Protein AF-0000000082426321 (afdb_homodimer)

Radius of gyration: 23.16 Å; Cα contacts (8 Å, |Δi|>4): 1150; chains: 2; bounding box: 57×81×49 Å

Foldseek 3Di:
DFDDFPDAQADPQAGPVGDHQLDWADKDKAKPPDVPALIWMWIDRHQWIKIKGKHDQDQDPPQVVFAQQFEEEFEFADEDCVQDPDRDDPDDDPVRVVLRVQLRQLFVVFFRRRVRGNTYMYMYMYTNHAFAPNSQRRSQRHQLRCVRSVGHTNAGKGKWKWFAAPPGIGTGDTNSCVRHGQKIWIWIARQVVRDTRDIDIDHDDDPVRVVVRSVSGSVVVVVVRVVSVVNSVVVVVVVVVVD/DFDDQPDAQADPQAGPVGDHQLDWADKDKAKPPDVPALIWMWIDRHQWIKIKGKHDQDQDPPQVVFAQQFEEEFEFADEDCVQDPDRDDPDDDPVRVVLRVQLRQLFVVWFRRRVRGNTYMYMYMYTNHAFAPNSQRRSQRHQLRCVRSVGHTNAGKGKWKWFAAPPGIGTGDTNSCVNHGQKIWIWIARQVVRDTRDIDIDHDDDPVRVVVRSVSGSVVVVVVRVVSVVNSVVVVVVVVVVD

Structure (mmCIF, N/CA/C/O backbone):
data_AF-0000000082426321-model_v1
#
loop_
_entity.id
_entity.type
_entity.pdbx_description
1 polymer 'Exosome complex component Rrp41'
#
loop_
_atom_site.group_PDB
_atom_site.id
_atom_site.type_symbol
_atom_site.label_atom_id
_atom_site.label_alt_id
_atom_site.label_comp_id
_atom_site.label_asym_id
_atom_site.label_entity_id
_atom_site.label_seq_id
_atom_site.pdbx_PDB_ins_code
_atom_site.Cartn_x
_atom_site.Cartn_y
_atom_site.Cartn_z
_atom_site.occupancy
_atom_site.B_iso_or_equiv
_atom_site.auth_seq_id
_atom_site.auth_comp_id
_atom_site.auth_asym_id
_atom_site.auth_atom_id
_atom_site.pdbx_PDB_model_num
ATOM 1 N N . MET A 1 1 ? -14.797 5.137 0.94 1 37.91 1 MET A N 1
ATOM 2 C CA . MET A 1 1 ? -15.852 5.398 1.91 1 37.91 1 MET A CA 1
ATOM 3 C C . MET A 1 1 ? -17.125 4.633 1.548 1 37.91 1 MET A C 1
ATOM 5 O O . MET A 1 1 ? -17.703 4.855 0.484 1 37.91 1 MET A O 1
ATOM 9 N N . GLY A 1 2 ? -17.094 3.438 1.83 1 48.09 2 GLY A N 1
ATOM 10 C CA . GLY A 1 2 ? -18.203 2.67 1.287 1 48.09 2 GLY A CA 1
ATOM 11 C C . GLY A 1 2 ? -19.562 3.191 1.722 1 48.09 2 GLY A C 1
ATOM 12 O O . GLY A 1 2 ? -19.703 3.723 2.826 1 48.09 2 GLY A O 1
ATOM 13 N N . GLY A 1 3 ? -20.234 3.842 0.804 1 58.97 3 GLY A N 1
ATOM 14 C CA . GLY A 1 3 ? -21.656 4.027 1.063 1 58.97 3 GLY A CA 1
ATOM 15 C C . GLY A 1 3 ? -22.25 2.922 1.914 1 58.97 3 GLY A C 1
ATOM 16 O O . GLY A 1 3 ? -21.578 1.941 2.234 1 58.97 3 GLY A O 1
ATOM 17 N N . LYS A 1 4 ? -23.234 3.189 2.629 1 70.12 4 LYS A N 1
ATOM 18 C CA . LYS A 1 4 ? -23.938 2.191 3.418 1 70.12 4 LYS A CA 1
ATOM 19 C C . LYS A 1 4 ? -24.203 0.926 2.602 1 70.12 4 LYS A C 1
ATOM 21 O O . LYS A 1 4 ? -24.688 0.996 1.476 1 70.12 4 LYS A O 1
ATOM 26 N N . SER A 1 5 ? -23.688 -0.231 3.137 1 83.19 5 SER A N 1
ATOM 27 C CA . SER A 1 5 ? -23.891 -1.521 2.488 1 83.19 5 SER A CA 1
ATOM 28 C C . SER A 1 5 ? -25.375 -1.812 2.305 1 83.19 5 SER A C 1
ATOM 30 O O . SER A 1 5 ? -26.188 -1.517 3.186 1 83.19 5 SER A O 1
ATOM 32 N N . PRO A 1 6 ? -25.766 -2.275 1.165 1 84.75 6 PRO A N 1
ATOM 33 C CA . PRO A 1 6 ? -27.156 -2.615 0.932 1 84.75 6 PRO A CA 1
ATOM 34 C C . PRO A 1 6 ? -27.672 -3.697 1.882 1 84.75 6 PRO A C 1
ATOM 36 O O . PRO A 1 6 ? -28.875 -3.785 2.131 1 84.75 6 PRO A O 1
ATOM 39 N N . VAL A 1 7 ? -26.703 -4.566 2.322 1 87.62 7 VAL A N 1
ATOM 40 C CA . VAL A 1 7 ? -27.031 -5.609 3.283 1 87.62 7 VAL A CA 1
ATOM 41 C C . VAL A 1 7 ? -25.984 -5.656 4.391 1 87.62 7 VAL A C 1
ATOM 43 O O . VAL A 1 7 ? -24.828 -5.277 4.176 1 87.62 7 VAL A O 1
ATOM 46 N N . PRO A 1 8 ? -26.469 -6.18 5.543 1 92.5 8 PRO A N 1
ATOM 47 C CA . PRO A 1 8 ? -25.453 -6.336 6.59 1 92.5 8 PRO A CA 1
ATOM 48 C C . PRO A 1 8 ? -24.344 -7.316 6.199 1 92.5 8 PRO A C 1
ATOM 50 O O . PRO A 1 8 ? -24.641 -8.391 5.672 1 92.5 8 PRO A O 1
ATOM 53 N N . LEU A 1 9 ? -23.156 -6.988 6.445 1 95.5 9 LEU A N 1
ATOM 54 C CA . LEU A 1 9 ? -22.016 -7.797 6.016 1 95.5 9 LEU A CA 1
ATOM 55 C C . LEU A 1 9 ? -21.719 -8.891 7.035 1 95.5 9 LEU A C 1
ATOM 57 O O . LEU A 1 9 ? -21.094 -9.906 6.699 1 95.5 9 LEU A O 1
ATOM 61 N N . LEU A 1 10 ? -22.078 -8.609 8.297 1 94.38 10 LEU A N 1
ATOM 62 C CA . LEU A 1 10 ? -21.875 -9.555 9.391 1 94.38 10 LEU A CA 1
ATOM 63 C C . LEU A 1 10 ? -23.109 -9.648 10.273 1 94.38 10 LEU A C 1
ATOM 65 O O . LEU A 1 10 ? -23.578 -8.633 10.805 1 94.38 10 LEU A O 1
ATOM 69 N N . VAL A 1 11 ? -23.688 -10.867 10.352 1 93.88 11 VAL A N 1
ATOM 70 C CA . VAL A 1 11 ? -24.859 -11.109 11.18 1 93.88 11 VAL A CA 1
ATOM 71 C C . VAL A 1 11 ? -24.625 -12.328 12.07 1 93.88 11 VAL A C 1
ATOM 73 O O . VAL A 1 11 ? -24.359 -13.422 11.578 1 93.88 11 VAL A O 1
ATOM 76 N N . ASP A 1 12 ? -24.672 -12.102 13.344 1 93.44 12 ASP A N 1
ATOM 77 C CA . ASP A 1 12 ? -24.516 -13.18 14.32 1 93.44 12 ASP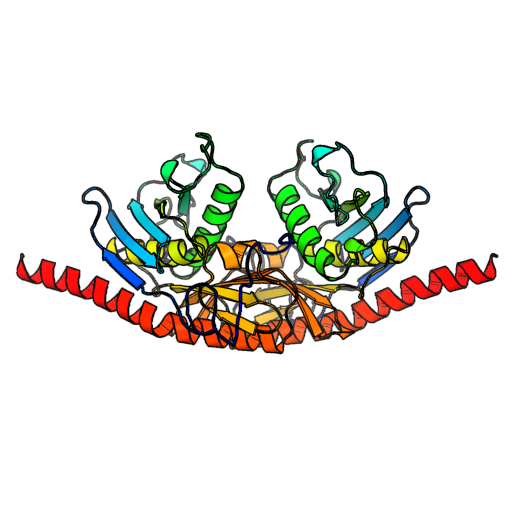 A CA 1
ATOM 78 C C . ASP A 1 12 ? -23.219 -13.938 14.102 1 93.44 12 ASP A C 1
ATOM 80 O O . ASP A 1 12 ? -23.203 -15.172 14.047 1 93.44 12 ASP A O 1
ATOM 84 N N . GLY A 1 13 ? -22.234 -13.195 13.75 1 92.88 13 GLY A N 1
ATOM 85 C CA . GLY A 1 13 ? -20.906 -13.766 13.648 1 92.88 13 GLY A CA 1
ATOM 86 C C . GLY A 1 13 ? -20.625 -14.391 12.297 1 92.88 13 GLY A C 1
ATOM 87 O O . GLY A 1 13 ? -19.531 -14.93 12.07 1 92.88 13 GLY A O 1
ATOM 88 N N . LYS A 1 14 ? -21.641 -14.289 11.406 1 96.19 14 LYS A N 1
ATOM 89 C CA . LYS A 1 14 ? -21.469 -14.859 10.07 1 96.19 14 LYS A CA 1
ATOM 90 C C . LYS A 1 14 ? -21.453 -13.773 9.008 1 96.19 14 LYS A C 1
ATOM 92 O O . LYS A 1 14 ? -22.203 -12.789 9.109 1 96.19 14 LYS A O 1
ATOM 97 N N . ARG A 1 15 ? -20.656 -14.047 8.07 1 97.12 15 ARG A N 1
ATOM 98 C CA . ARG A 1 15 ? -20.562 -13.102 6.957 1 97.12 15 ARG A CA 1
ATOM 99 C C . ARG A 1 15 ? -21.688 -13.32 5.953 1 97.12 15 ARG A C 1
ATOM 101 O O . ARG A 1 15 ? -22.453 -14.273 6.07 1 97.12 15 ARG A O 1
ATOM 108 N N . VAL A 1 16 ? -21.797 -12.516 5.008 1 94.56 16 VAL A N 1
ATOM 109 C CA . VAL A 1 16 ? -22.922 -12.469 4.074 1 94.56 16 VAL A CA 1
ATOM 110 C C . VAL A 1 16 ? -23 -13.781 3.291 1 94.56 16 VAL A C 1
ATOM 112 O O . VAL A 1 16 ? -24.078 -14.227 2.918 1 94.56 16 VAL A O 1
ATOM 115 N N . ASP A 1 17 ? -21.859 -14.414 3.076 1 95.5 17 ASP A N 1
ATOM 116 C CA . ASP A 1 17 ? -21.844 -15.648 2.301 1 95.5 17 ASP A CA 1
ATOM 117 C C . ASP A 1 17 ? -21.766 -16.875 3.215 1 95.5 17 ASP A C 1
ATOM 119 O O . ASP A 1 17 ? -21.453 -17.969 2.762 1 95.5 17 ASP A O 1
ATOM 123 N N . GLY A 1 18 ? -21.953 -16.656 4.496 1 96.38 18 GLY A N 1
ATOM 124 C CA . GLY A 1 18 ? -22.062 -17.75 5.445 1 96.38 18 GLY A CA 1
ATOM 125 C C . GLY A 1 18 ? -20.734 -18.125 6.086 1 96.38 18 GLY A C 1
ATOM 126 O O . GLY A 1 18 ? -20.688 -18.891 7.047 1 96.38 18 GLY A O 1
ATOM 127 N N . ARG A 1 19 ? -19.656 -17.5 5.73 1 97.75 19 ARG A N 1
ATOM 128 C CA . ARG A 1 19 ? -18.344 -17.812 6.281 1 97.75 19 ARG A CA 1
ATOM 129 C C . ARG A 1 19 ? -18.172 -17.203 7.672 1 97.75 19 ARG A C 1
ATOM 131 O O . ARG A 1 19 ? -18.812 -16.188 7.996 1 97.75 19 ARG A O 1
ATOM 138 N N . LEU A 1 20 ? -17.312 -17.922 8.406 1 98.06 20 LEU A N 1
ATOM 139 C CA . LEU A 1 20 ? -16.797 -17.281 9.617 1 98.06 20 LEU A CA 1
ATOM 140 C C . LEU A 1 20 ? -15.75 -16.234 9.273 1 98.06 20 LEU A C 1
ATOM 142 O O . LEU A 1 20 ? -15.211 -16.219 8.164 1 98.06 20 LEU A O 1
ATOM 146 N N . PRO A 1 21 ? -15.438 -15.359 10.195 1 98.12 21 PRO A N 1
ATOM 147 C CA . PRO A 1 21 ? -14.516 -14.258 9.914 1 98.12 21 PRO A CA 1
ATOM 148 C C . PRO A 1 21 ? -13.164 -14.742 9.398 1 98.12 21 PRO A C 1
ATOM 150 O O . PRO A 1 21 ? -12.586 -14.125 8.5 1 98.12 21 PRO A O 1
ATOM 153 N N . GLU A 1 22 ? -12.703 -15.883 9.805 1 98.19 22 GLU A N 1
ATOM 154 C CA . GLU A 1 22 ? -11.336 -16.281 9.5 1 98.19 22 GLU A CA 1
ATOM 155 C C . GLU A 1 22 ? -11.305 -17.312 8.367 1 98.19 22 GLU A C 1
ATOM 157 O O . GLU A 1 22 ? -10.227 -17.75 7.953 1 98.19 22 GLU A O 1
ATOM 162 N N . ASP A 1 23 ? -12.508 -17.594 7.789 1 98 23 ASP A N 1
ATOM 163 C CA . ASP A 1 23 ? -12.594 -18.609 6.738 1 98 23 ASP A CA 1
ATOM 164 C C . ASP A 1 23 ? -12.195 -18.031 5.387 1 98 23 ASP A C 1
ATOM 166 O O . ASP A 1 23 ? -12.695 -16.969 4.98 1 98 23 ASP A O 1
ATOM 170 N N . HIS A 1 24 ? -11.273 -18.688 4.746 1 98.69 24 HIS A N 1
ATOM 171 C CA . HIS A 1 24 ? -10.977 -18.406 3.344 1 98.69 24 HIS A CA 1
ATOM 172 C C . HIS A 1 24 ? -11.977 -19.094 2.424 1 98.69 24 HIS A C 1
ATOM 174 O O . HIS A 1 24 ? -12.469 -20.188 2.736 1 98.69 24 HIS A O 1
ATOM 180 N N . ARG A 1 25 ? -12.305 -18.594 1.277 1 98.5 25 ARG A N 1
ATOM 181 C CA . ARG A 1 25 ? -13.125 -19.266 0.285 1 98.5 25 ARG A CA 1
ATOM 182 C C . ARG A 1 25 ? -12.391 -20.469 -0.298 1 98.5 25 ARG A C 1
ATOM 184 O O . ARG A 1 25 ? -11.164 -20.562 -0.198 1 98.5 25 ARG A O 1
ATOM 191 N N . PRO A 1 26 ? -13.148 -21.344 -0.886 1 98.44 26 PRO A N 1
ATOM 192 C CA . PRO A 1 26 ? -12.484 -22.484 -1.512 1 98.44 26 PRO A CA 1
ATOM 193 C C . PRO A 1 26 ? -11.484 -22.078 -2.59 1 98.44 26 PRO A C 1
ATOM 195 O O . PRO A 1 26 ? -11.742 -21.141 -3.346 1 98.44 26 PRO A O 1
ATOM 198 N N . VAL A 1 27 ? -10.391 -22.828 -2.627 1 98.81 27 VAL A N 1
ATOM 199 C CA . VAL A 1 27 ? -9.312 -22.5 -3.561 1 98.81 27 VAL A CA 1
ATOM 200 C C . VAL A 1 27 ? -9.195 -23.609 -4.609 1 98.81 27 VAL A C 1
ATOM 202 O O . VAL A 1 27 ? -9.305 -24.797 -4.289 1 98.81 27 VAL A O 1
ATOM 205 N N . THR A 1 28 ? -9.039 -23.234 -5.855 1 98.69 28 THR A N 1
ATOM 206 C CA . THR A 1 28 ? -8.773 -24.188 -6.934 1 98.69 28 THR A CA 1
ATOM 207 C C . THR A 1 28 ? -7.527 -23.781 -7.715 1 98.69 28 THR A C 1
ATOM 209 O O . THR A 1 28 ? -7.254 -22.594 -7.875 1 98.69 28 THR A O 1
ATOM 212 N N . MET A 1 29 ? -6.793 -24.734 -8.156 1 98.31 29 MET A N 1
ATOM 213 C CA . MET A 1 29 ? -5.562 -24.469 -8.891 1 98.31 29 MET A CA 1
ATOM 214 C C . MET A 1 29 ? -5.332 -25.5 -9.977 1 98.31 29 MET A C 1
ATOM 216 O O . MET A 1 29 ? -5.594 -26.688 -9.773 1 98.31 29 MET A O 1
ATOM 220 N N . ARG A 1 30 ? -4.938 -25.047 -11.094 1 98.06 30 ARG A N 1
ATOM 221 C CA . ARG A 1 30 ? -4.461 -25.875 -12.195 1 98.06 30 ARG A CA 1
ATOM 222 C C . ARG A 1 30 ? -3.283 -25.219 -12.906 1 98.06 30 ARG A C 1
ATOM 224 O O . ARG A 1 30 ? -3.219 -24 -13.008 1 98.06 30 ARG A O 1
ATOM 231 N N . VAL A 1 31 ? -2.359 -26 -13.398 1 98.06 31 VAL A N 1
ATOM 232 C CA . VAL A 1 31 ? -1.235 -25.453 -14.156 1 98.06 31 VAL A CA 1
ATOM 233 C C . VAL A 1 31 ? -1.237 -26.047 -15.57 1 98.06 31 VAL A C 1
ATOM 235 O O . VAL A 1 31 ? -1.952 -27.016 -15.844 1 98.06 31 VAL A O 1
ATOM 238 N N . GLY A 1 32 ? -0.44 -25.406 -16.453 1 96.69 32 GLY A N 1
ATOM 239 C CA . GLY A 1 32 ? -0.331 -25.891 -17.812 1 96.69 32 GLY A CA 1
ATOM 240 C C . GLY A 1 32 ? -1.619 -25.75 -18.609 1 96.69 32 GLY A C 1
ATOM 241 O O . GLY A 1 32 ? -1.968 -26.625 -19.391 1 96.69 32 GLY A O 1
ATOM 242 N N . VAL A 1 33 ? -2.355 -24.719 -18.422 1 96.44 33 VAL A N 1
ATOM 243 C CA . VAL A 1 33 ? -3.693 -24.609 -18.984 1 96.44 33 VAL A CA 1
ATOM 244 C C . VAL A 1 33 ? -3.619 -23.922 -20.344 1 96.44 33 VAL A C 1
ATOM 246 O O . VAL A 1 33 ? -4.59 -23.938 -21.109 1 96.44 33 VAL A O 1
ATOM 249 N N . LEU A 1 34 ? -2.477 -23.297 -20.656 1 96.5 34 LEU A N 1
ATOM 250 C CA . LEU A 1 34 ? -2.234 -22.688 -21.953 1 96.5 34 LEU A CA 1
ATOM 251 C C . LEU A 1 34 ? -1.028 -23.312 -22.641 1 96.5 34 LEU A C 1
ATOM 253 O O . LEU A 1 34 ? 0.114 -23.062 -22.25 1 96.5 34 LEU A O 1
ATOM 257 N N . PRO A 1 35 ? -1.219 -24.016 -23.703 1 93.19 35 PRO A N 1
ATOM 258 C CA . PRO A 1 35 ? -0.13 -24.75 -24.344 1 93.19 35 PRO A CA 1
ATOM 259 C C . PRO A 1 35 ? 0.938 -23.844 -24.938 1 93.19 35 PRO A C 1
ATOM 261 O O . PRO A 1 35 ? 2.105 -24.234 -25.031 1 93.19 35 PRO A O 1
ATOM 264 N N . ASN A 1 36 ? 0.616 -22.656 -25.328 1 94.94 36 ASN A N 1
ATOM 265 C CA . ASN A 1 36 ? 1.545 -21.766 -26.031 1 94.94 36 ASN A CA 1
ATOM 266 C C . ASN A 1 36 ? 2.33 -20.891 -25.047 1 94.94 36 ASN A C 1
ATOM 268 O O . ASN A 1 36 ? 3.197 -20.125 -25.469 1 94.94 36 ASN A O 1
ATOM 272 N N . ALA A 1 37 ? 2.053 -21.047 -23.797 1 96.62 37 ALA A N 1
ATOM 273 C CA . ALA A 1 37 ? 2.771 -20.281 -22.797 1 96.62 37 ALA A CA 1
ATOM 274 C C . ALA A 1 37 ? 3.934 -21.078 -22.203 1 96.62 37 ALA A C 1
ATOM 276 O O . ALA A 1 37 ? 3.902 -22.312 -22.203 1 96.62 37 ALA A O 1
ATOM 277 N N . SER A 1 38 ? 5.043 -20.375 -21.766 1 96.94 38 SER A N 1
ATOM 278 C CA . SER A 1 38 ? 6.125 -21.031 -21.047 1 96.94 38 SER A CA 1
ATOM 279 C C . SER A 1 38 ? 5.621 -21.656 -19.75 1 96.94 38 SER A C 1
ATOM 281 O O . SER A 1 38 ? 6.164 -22.672 -19.297 1 96.94 38 SER A O 1
ATOM 283 N N . GLY A 1 39 ? 4.609 -21.078 -19.172 1 97.94 39 GLY A N 1
ATOM 284 C CA . GLY A 1 39 ? 3.877 -21.531 -18 1 97.94 39 GLY A CA 1
ATOM 285 C C . GLY A 1 39 ? 2.525 -20.859 -17.844 1 97.94 39 GLY A C 1
ATOM 286 O O . GLY A 1 39 ? 2.293 -19.781 -18.406 1 97.94 39 GLY A O 1
ATOM 287 N N . SER A 1 40 ? 1.658 -21.531 -17.234 1 98.5 40 SER A N 1
ATOM 288 C CA . SER A 1 40 ? 0.321 -20.984 -17.047 1 98.5 40 SER A CA 1
ATOM 289 C C . SER A 1 40 ? -0.365 -21.609 -15.828 1 98.5 40 SER A C 1
ATOM 291 O O . SER A 1 40 ? 0.016 -22.688 -15.383 1 98.5 40 SER A O 1
ATOM 293 N N . ALA A 1 41 ? -1.324 -20.875 -15.328 1 98.75 41 ALA A N 1
ATOM 294 C CA . ALA A 1 41 ? -2.078 -21.344 -14.172 1 98.75 41 ALA A CA 1
ATOM 295 C C . ALA A 1 41 ? -3.482 -20.734 -14.156 1 98.75 41 ALA A C 1
ATOM 297 O O . ALA A 1 41 ? -3.689 -19.609 -14.625 1 98.75 41 ALA A O 1
ATOM 298 N N . LEU A 1 42 ? -4.406 -21.516 -13.711 1 98.81 42 LEU A N 1
ATOM 299 C CA . LEU A 1 42 ? -5.766 -21.094 -13.391 1 98.81 42 LEU A CA 1
ATOM 300 C C . LEU A 1 42 ? -6.039 -21.234 -11.891 1 98.81 42 LEU A C 1
ATOM 302 O O . LEU A 1 42 ? -5.957 -22.328 -11.336 1 98.81 42 LEU A O 1
ATOM 306 N N . VAL A 1 43 ? -6.32 -20.078 -11.258 1 98.88 43 VAL A N 1
ATOM 307 C CA . VAL A 1 43 ? -6.508 -20.078 -9.805 1 98.88 43 VAL A CA 1
ATOM 308 C C . VAL A 1 43 ? -7.863 -19.469 -9.461 1 98.88 43 VAL A C 1
ATOM 310 O O . VAL A 1 43 ? -8.273 -18.469 -10.055 1 98.88 43 VAL A O 1
ATOM 313 N N . GLY A 1 44 ? -8.523 -20.109 -8.531 1 98.81 44 GLY A N 1
ATOM 314 C CA . GLY A 1 44 ? -9.797 -19.609 -8.039 1 98.81 44 GLY A CA 1
ATOM 315 C C . GLY A 1 44 ? -9.812 -19.391 -6.535 1 98.81 44 GLY A C 1
ATOM 316 O O . GLY A 1 44 ? -9.352 -20.25 -5.777 1 98.81 44 GLY A O 1
ATOM 317 N N . TYR A 1 45 ? -10.148 -18.234 -6.039 1 98.69 45 TYR A N 1
ATOM 318 C CA . TYR A 1 45 ? -10.594 -17.953 -4.68 1 98.69 45 TYR A CA 1
ATOM 319 C C . TYR A 1 45 ? -12.109 -17.734 -4.633 1 98.69 45 TYR A C 1
ATOM 321 O O . TYR A 1 45 ? -12.594 -16.625 -4.852 1 98.69 45 TYR A O 1
ATOM 329 N N . GLY A 1 46 ? -12.859 -18.797 -4.258 1 97.81 46 GLY A N 1
ATOM 330 C CA . GLY A 1 46 ? -14.305 -18.734 -4.441 1 97.81 46 GLY A CA 1
ATOM 331 C C . GLY A 1 46 ? -14.711 -18.422 -5.871 1 97.81 46 GLY A C 1
ATOM 332 O O . GLY A 1 46 ? -14.289 -19.094 -6.805 1 97.81 46 GLY A O 1
ATOM 333 N N . ASN A 1 47 ? -15.453 -17.266 -6.082 1 96.88 47 ASN A N 1
ATOM 334 C CA . ASN A 1 47 ? -15.953 -16.922 -7.406 1 96.88 47 ASN A CA 1
ATOM 335 C C . ASN A 1 47 ? -14.984 -15.992 -8.141 1 96.88 47 ASN A C 1
ATOM 337 O O . ASN A 1 47 ? -15.289 -15.516 -9.234 1 96.88 47 ASN A O 1
ATOM 341 N N . THR A 1 48 ? -13.867 -15.742 -7.551 1 97.88 48 THR A N 1
ATOM 342 C CA . THR A 1 48 ? -12.812 -15.039 -8.273 1 97.88 48 THR A CA 1
ATOM 343 C C . THR A 1 48 ? -11.898 -16.031 -8.992 1 97.88 48 THR A C 1
ATOM 345 O O . THR A 1 48 ? -11.375 -16.953 -8.383 1 97.88 48 THR A O 1
ATOM 348 N N . VAL A 1 49 ? -11.789 -15.82 -10.305 1 98.44 49 VAL A N 1
ATOM 349 C CA . VAL A 1 49 ? -10.984 -16.734 -11.102 1 98.44 49 VAL A CA 1
ATOM 350 C C . VAL A 1 49 ? -10.008 -15.945 -11.969 1 98.44 49 VAL A C 1
ATOM 352 O O . VAL A 1 49 ? -10.414 -15.023 -12.688 1 98.44 49 VAL A O 1
ATOM 355 N N . VAL A 1 50 ? -8.703 -16.328 -11.875 1 98.75 50 VAL A N 1
ATOM 356 C CA . VAL A 1 50 ? -7.668 -15.609 -12.617 1 98.75 50 VAL A CA 1
ATOM 357 C C . VAL A 1 50 ? -6.848 -16.594 -13.445 1 98.75 50 VAL A C 1
ATOM 359 O O . VAL A 1 50 ? -6.426 -17.641 -12.938 1 98.75 50 VAL A O 1
ATOM 362 N N . LEU A 1 51 ? -6.688 -16.25 -14.734 1 98.69 51 LEU A N 1
ATOM 363 C CA . LEU A 1 51 ? -5.785 -16.969 -15.625 1 98.69 51 LEU A CA 1
ATOM 364 C C . LEU A 1 51 ? -4.453 -16.25 -15.75 1 98.69 51 LEU A C 1
ATOM 366 O O . LEU A 1 51 ? -4.418 -15.047 -16.016 1 98.69 51 LEU A O 1
ATOM 370 N N . ALA A 1 52 ? -3.391 -16.922 -15.5 1 98.81 52 ALA A N 1
ATOM 371 C CA . ALA A 1 52 ? -2.053 -16.344 -15.617 1 98.81 52 ALA A CA 1
ATOM 372 C C . ALA A 1 52 ? -1.245 -17.062 -16.688 1 98.81 52 ALA A C 1
ATOM 374 O O . ALA A 1 52 ? -1.308 -18.281 -16.812 1 98.81 52 ALA A O 1
ATOM 375 N N . ALA A 1 53 ? -0.542 -16.312 -17.5 1 98.75 53 ALA A N 1
ATOM 376 C CA . ALA A 1 53 ? 0.357 -16.844 -18.516 1 98.75 53 ALA A CA 1
ATOM 377 C C . ALA A 1 53 ? 1.73 -16.188 -18.438 1 98.75 53 ALA A C 1
ATOM 379 O O . ALA A 1 53 ? 1.832 -14.969 -18.234 1 98.75 53 ALA A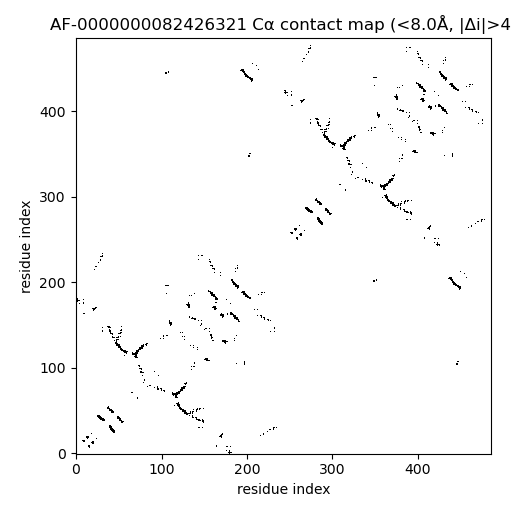 O 1
ATOM 380 N N . VAL A 1 54 ? 2.705 -16.953 -18.5 1 98.69 54 VAL A N 1
ATOM 381 C CA . VAL A 1 54 ? 4.078 -16.469 -18.453 1 98.69 54 VAL A CA 1
ATOM 382 C C . VAL A 1 54 ? 4.758 -16.703 -19.812 1 98.69 54 VAL A C 1
ATOM 384 O O . VAL A 1 54 ? 4.613 -17.766 -20.406 1 98.69 54 VAL A O 1
ATOM 387 N N . TYR A 1 55 ? 5.426 -15.703 -20.312 1 97.75 55 TYR A N 1
ATOM 388 C CA . TYR A 1 55 ? 6.242 -15.797 -21.516 1 97.75 55 TYR A CA 1
ATOM 389 C C . TYR A 1 55 ? 7.664 -15.32 -21.25 1 97.75 55 TYR A C 1
ATOM 391 O O . TYR A 1 55 ? 7.867 -14.258 -20.656 1 97.75 55 TYR A O 1
ATOM 399 N N . GLY A 1 56 ? 8.594 -16.172 -21.75 1 93.38 56 GLY A N 1
ATOM 400 C CA . GLY A 1 56 ? 9.992 -15.828 -21.547 1 93.38 56 GLY A CA 1
ATOM 401 C C . GLY A 1 56 ? 10.711 -16.781 -20.609 1 93.38 56 GLY A C 1
ATOM 402 O O . GLY A 1 56 ? 10.164 -17.797 -20.203 1 93.38 56 GLY A O 1
ATOM 403 N N . PRO A 1 57 ? 11.922 -16.422 -20.391 1 95.31 57 PRO A N 1
ATOM 404 C CA . PRO A 1 57 ? 12.711 -15.234 -20.734 1 95.31 57 PRO A CA 1
ATOM 405 C C . PRO A 1 57 ? 12.953 -15.086 -22.234 1 95.31 57 PRO A C 1
ATOM 407 O O . PRO A 1 57 ? 13.133 -16.094 -22.922 1 95.31 57 PRO A O 1
ATOM 410 N N . ARG A 1 58 ? 12.844 -13.812 -22.672 1 94.19 58 ARG A N 1
ATOM 411 C CA . ARG A 1 58 ? 13.164 -13.445 -24.047 1 94.19 58 ARG A CA 1
ATOM 412 C C . ARG A 1 58 ? 13.859 -12.094 -24.094 1 94.19 58 ARG A C 1
ATOM 414 O O . ARG A 1 58 ? 13.859 -11.344 -23.109 1 94.19 58 ARG A O 1
ATOM 421 N N . GLU A 1 59 ? 14.406 -11.891 -25.188 1 91.38 59 GLU A N 1
ATOM 422 C CA . GLU A 1 59 ? 15.031 -10.578 -25.328 1 91.38 59 GLU A CA 1
ATOM 423 C C . GLU A 1 59 ? 14.031 -9.461 -25.078 1 91.38 59 GLU A C 1
ATOM 425 O O . GLU A 1 59 ? 12.922 -9.477 -25.609 1 91.38 59 GLU A O 1
ATOM 430 N N . ALA A 1 60 ? 14.477 -8.547 -24.203 1 86.5 60 ALA A N 1
ATOM 431 C CA . ALA A 1 60 ? 13.594 -7.453 -23.828 1 86.5 60 ALA A CA 1
ATOM 432 C C . ALA A 1 60 ? 13.375 -6.496 -24.984 1 86.5 60 ALA A C 1
ATOM 434 O O . ALA A 1 60 ? 14.336 -6.039 -25.609 1 86.5 60 ALA A O 1
ATOM 435 N N . MET A 1 61 ? 12.148 -6.191 -25.375 1 84.81 61 MET A N 1
ATOM 436 C CA . MET A 1 61 ? 11.766 -5.215 -26.391 1 84.81 61 MET A CA 1
ATOM 437 C C . MET A 1 61 ? 10.695 -4.266 -25.859 1 84.81 61 MET A C 1
ATOM 439 O O . MET A 1 61 ? 9.805 -4.684 -25.125 1 84.81 61 MET A O 1
ATOM 443 N N . PRO A 1 62 ? 10.914 -3.088 -26.234 1 80.62 62 PRO A N 1
ATOM 444 C CA . PRO A 1 62 ? 12.008 -2.428 -26.953 1 80.62 62 PRO A CA 1
ATOM 445 C C . PRO A 1 62 ? 13.312 -2.416 -26.156 1 80.62 62 PRO A C 1
ATOM 447 O O . PRO A 1 62 ? 13.312 -2.693 -24.953 1 80.62 62 PRO A O 1
ATOM 450 N N . ARG A 1 63 ? 14.312 -2.111 -26.766 1 79.25 63 ARG A N 1
ATOM 451 C CA . ARG A 1 63 ? 15.656 -2.273 -26.219 1 79.25 63 ARG A CA 1
ATOM 452 C C . ARG A 1 63 ? 15.867 -1.388 -25 1 79.25 63 ARG A C 1
ATOM 454 O O . ARG A 1 63 ? 16.641 -1.729 -24.109 1 79.25 63 ARG A O 1
ATOM 461 N N . HIS A 1 64 ? 15.07 -0.336 -24.906 1 81.62 64 HIS A N 1
ATOM 462 C CA . HIS A 1 64 ? 15.336 0.642 -23.859 1 81.62 64 HIS A CA 1
ATOM 463 C C . HIS A 1 64 ? 14.883 0.131 -22.5 1 81.62 64 HIS A C 1
ATOM 465 O O . HIS A 1 64 ? 15.25 0.696 -21.453 1 81.62 64 HIS A O 1
ATOM 471 N N . ILE A 1 65 ? 14.18 -0.893 -22.453 1 81.62 65 ILE A N 1
ATOM 472 C CA . ILE A 1 65 ? 13.727 -1.421 -21.172 1 81.62 65 ILE A CA 1
ATOM 473 C C . ILE A 1 65 ? 14.719 -2.455 -20.656 1 81.62 65 ILE A C 1
ATOM 475 O O . ILE A 1 65 ? 14.648 -2.875 -19.5 1 81.62 65 ILE A O 1
ATOM 479 N N . ALA A 1 66 ? 15.586 -2.848 -21.531 1 82.5 66 ALA A N 1
ATOM 480 C CA . ALA A 1 66 ? 16.562 -3.863 -21.172 1 82.5 66 ALA A CA 1
ATOM 481 C C . ALA A 1 66 ? 17.562 -3.328 -20.141 1 82.5 66 ALA A C 1
ATOM 483 O O . ALA A 1 66 ? 18 -2.18 -20.234 1 82.5 66 ALA A O 1
ATOM 484 N N . LEU A 1 67 ? 17.781 -4.195 -19.156 1 84 67 LEU A N 1
ATOM 485 C CA . LEU A 1 67 ? 18.781 -3.871 -18.141 1 84 67 LEU A CA 1
ATOM 486 C C . LEU A 1 67 ? 20.016 -4.75 -18.297 1 84 67 LEU A C 1
ATOM 488 O O . LEU A 1 67 ? 19.906 -5.961 -18.469 1 84 67 LEU A O 1
ATOM 492 N N . PRO A 1 68 ? 21.172 -4.121 -18.219 1 85.38 68 PRO A N 1
ATOM 493 C CA . PRO A 1 68 ? 22.391 -4.852 -18.516 1 85.38 68 PRO A CA 1
ATOM 494 C C . PRO A 1 68 ? 22.688 -5.969 -17.516 1 85.38 68 PRO A C 1
ATOM 496 O O . PRO A 1 68 ? 23.219 -7.016 -17.891 1 85.38 68 PRO A O 1
ATOM 499 N N . ASP A 1 69 ? 22.25 -5.793 -16.297 1 90.38 69 ASP A N 1
ATOM 500 C CA . ASP A 1 69 ? 22.734 -6.711 -15.273 1 90.38 69 ASP A CA 1
ATOM 501 C C . ASP A 1 69 ? 21.594 -7.566 -14.719 1 90.38 69 ASP A C 1
ATOM 503 O O . ASP A 1 69 ? 21.828 -8.469 -13.914 1 90.38 69 ASP A O 1
ATOM 507 N N . THR A 1 70 ? 20.375 -7.293 -15.141 1 93.06 70 THR A N 1
ATOM 508 C CA . THR A 1 70 ? 19.234 -8.016 -14.609 1 93.06 70 THR A CA 1
ATOM 509 C C . THR A 1 70 ? 18.125 -8.109 -15.648 1 93.06 70 THR A C 1
ATOM 511 O O . THR A 1 70 ? 18.094 -7.324 -16.594 1 93.06 70 THR A O 1
ATOM 514 N N . GLY A 1 71 ? 17.344 -9.102 -15.578 1 94.56 71 GLY A N 1
ATOM 515 C CA . GLY A 1 71 ? 16.125 -9.156 -16.375 1 94.56 71 GLY A CA 1
ATOM 516 C C . GLY A 1 71 ? 15.039 -8.234 -15.859 1 94.56 71 GLY A C 1
ATOM 517 O O . GLY A 1 71 ? 15.172 -7.648 -14.781 1 94.56 71 GLY A O 1
ATOM 518 N N . VAL A 1 72 ? 14.031 -8.102 -16.703 1 95.56 72 VAL A N 1
ATOM 519 C CA . VAL A 1 72 ? 12.898 -7.27 -16.328 1 95.56 72 VAL A CA 1
ATOM 520 C C . VAL A 1 72 ? 11.641 -8.133 -16.234 1 95.56 72 VAL A C 1
ATOM 522 O O . VAL A 1 72 ? 11.414 -9 -17.078 1 95.56 72 VAL A O 1
ATOM 525 N N . LEU A 1 73 ? 10.93 -7.973 -15.164 1 97.25 73 LEU A N 1
ATOM 526 C CA . LEU A 1 73 ? 9.617 -8.586 -15.031 1 97.25 73 LEU A CA 1
ATOM 527 C C . LEU A 1 73 ? 8.516 -7.617 -15.445 1 97.25 73 LEU A C 1
ATOM 529 O O . LEU A 1 73 ? 8.422 -6.508 -14.922 1 97.25 73 LEU A O 1
ATOM 533 N N . ARG A 1 74 ? 7.742 -8.016 -16.422 1 97.06 74 ARG A N 1
ATOM 534 C CA . ARG A 1 74 ? 6.586 -7.227 -16.844 1 97.06 74 ARG A CA 1
ATOM 535 C C . ARG A 1 74 ? 5.285 -7.945 -16.5 1 97.06 74 ARG A C 1
ATOM 537 O O . ARG A 1 74 ? 5.145 -9.141 -16.75 1 97.06 74 ARG A O 1
ATOM 544 N N . VAL A 1 75 ? 4.406 -7.242 -15.891 1 98.19 75 VAL A N 1
ATOM 545 C CA . VAL A 1 75 ? 3.119 -7.809 -15.5 1 98.19 75 VAL A CA 1
ATOM 546 C C . VAL A 1 75 ? 1.985 -6.977 -16.094 1 98.19 75 VAL A C 1
ATOM 548 O O . VAL A 1 75 ? 1.996 -5.746 -16 1 98.19 75 VAL A O 1
ATOM 551 N N . ARG A 1 76 ? 1.113 -7.621 -16.719 1 97.25 76 ARG A N 1
ATOM 552 C CA . ARG A 1 76 ? -0.087 -6.969 -17.219 1 97.25 76 ARG A CA 1
ATOM 553 C C . ARG A 1 76 ? -1.346 -7.602 -16.641 1 97.25 76 ARG A C 1
ATOM 555 O O . ARG A 1 76 ? -1.683 -8.742 -16.969 1 97.25 76 ARG A O 1
ATOM 562 N N . TYR A 1 77 ? -2.008 -6.867 -15.836 1 97.5 77 TYR A N 1
ATOM 563 C CA . TYR A 1 77 ? -3.293 -7.219 -15.242 1 97.5 77 TYR A CA 1
ATOM 564 C C . TYR A 1 77 ? -4.445 -6.691 -16.078 1 97.5 77 TYR A C 1
ATOM 566 O O . TYR A 1 77 ? -4.477 -5.512 -16.438 1 97.5 77 TYR A O 1
ATOM 574 N N . HIS A 1 78 ? -5.348 -7.621 -16.375 1 94.88 78 HIS A N 1
ATOM 575 C CA . HIS A 1 78 ? -6.48 -7.242 -17.219 1 94.88 78 HIS A CA 1
ATOM 576 C C . HIS A 1 78 ? -7.77 -7.879 -16.719 1 94.88 78 HIS A C 1
ATOM 578 O O . HIS A 1 78 ? -7.789 -9.055 -16.359 1 94.88 78 HIS A O 1
ATOM 584 N N . MET A 1 79 ? -8.805 -7.07 -16.672 1 91.31 79 MET A N 1
ATOM 585 C CA . MET A 1 79 ? -10.141 -7.578 -16.359 1 91.31 79 MET A CA 1
ATOM 586 C C . MET A 1 79 ? -10.945 -7.836 -17.625 1 91.31 79 MET A C 1
ATOM 588 O O . MET A 1 79 ? -11.188 -6.918 -18.406 1 91.31 79 MET A O 1
ATOM 592 N N . ALA A 1 80 ? -11.32 -9.039 -17.844 1 84.88 80 ALA A N 1
ATOM 593 C CA . ALA A 1 80 ? -12.109 -9.367 -19.031 1 84.88 80 ALA A CA 1
ATOM 594 C C . ALA A 1 80 ? -13.422 -8.594 -19.047 1 84.88 80 ALA A C 1
ATOM 596 O O . ALA A 1 80 ? -14.055 -8.406 -18.016 1 84.88 80 ALA A O 1
ATOM 597 N N . PRO A 1 81 ? -13.789 -8.125 -20.219 1 74.81 81 PRO A N 1
ATOM 598 C CA . PRO A 1 81 ? -14.992 -7.293 -20.297 1 74.81 81 PRO A CA 1
ATOM 599 C C . PRO A 1 81 ? -16.219 -7.949 -19.656 1 74.81 81 PRO A C 1
ATOM 601 O O . PRO A 1 81 ? -17.078 -7.254 -19.109 1 74.81 81 PRO A O 1
ATOM 604 N N . PHE A 1 82 ? -16.312 -9.195 -19.703 1 73.88 82 PHE A N 1
ATOM 605 C CA . PHE A 1 82 ? -17.5 -9.883 -19.188 1 73.88 82 PHE A CA 1
ATOM 606 C C . PHE A 1 82 ? -17.312 -10.258 -17.719 1 73.88 82 PHE A C 1
ATOM 608 O O . PHE A 1 82 ? -18.219 -10.812 -17.109 1 73.88 82 PHE A O 1
ATOM 615 N N . SER A 1 83 ? -16.172 -9.82 -17.25 1 75.31 83 SER A N 1
ATOM 616 C CA . SER A 1 83 ? -15.844 -10.281 -15.914 1 75.31 83 SER A CA 1
ATOM 617 C C . SER A 1 83 ? -16.562 -9.453 -14.852 1 75.31 83 SER A C 1
ATOM 619 O O . SER A 1 83 ? -16.547 -9.805 -13.672 1 75.31 83 SER A O 1
ATOM 621 N N . THR A 1 84 ? -16.844 -8.305 -15.375 1 65.5 84 THR A N 1
ATOM 622 C CA . THR A 1 84 ? -17.594 -7.379 -14.531 1 65.5 84 THR A CA 1
ATOM 623 C C . THR A 1 84 ? -18.891 -6.941 -15.211 1 65.5 84 THR A C 1
ATOM 625 O O . THR A 1 84 ? -19.094 -7.219 -16.391 1 65.5 84 THR A O 1
ATOM 628 N N . ASP A 1 85 ? -19.734 -6.285 -14.492 1 57.12 85 ASP A N 1
ATOM 629 C CA . ASP A 1 85 ? -20.984 -5.762 -15.023 1 57.12 85 ASP A CA 1
ATOM 630 C C . ASP A 1 85 ? -20.75 -4.523 -15.883 1 57.12 85 ASP A C 1
ATOM 632 O O . ASP A 1 85 ? -21.656 -4.055 -16.578 1 57.12 85 ASP A O 1
ATOM 636 N N . GLU A 1 86 ? -19.547 -4.039 -15.922 1 55.25 86 GLU A N 1
ATOM 637 C CA . GLU A 1 86 ? -19.328 -2.762 -16.594 1 55.25 86 GLU A CA 1
ATOM 638 C C . GLU A 1 86 ? -18.578 -2.953 -17.906 1 55.25 86 GLU A C 1
ATOM 640 O O . GLU A 1 86 ? -17.719 -3.84 -18.016 1 55.25 86 GLU A O 1
ATOM 645 N N . ARG A 1 87 ? -19.094 -2.242 -19.062 1 54.75 87 ARG A N 1
ATOM 646 C CA . ARG A 1 87 ? -18.438 -2.227 -20.359 1 54.75 87 ARG A CA 1
ATOM 647 C C . ARG A 1 87 ? -17.047 -1.581 -20.266 1 54.75 87 ARG A C 1
ATOM 649 O O . ARG A 1 87 ? -16.922 -0.456 -19.781 1 54.75 87 ARG A O 1
ATOM 656 N N . LYS A 1 88 ? -16.016 -2.377 -20.594 1 61.12 88 LYS A N 1
ATOM 657 C CA . LYS A 1 88 ? -14.664 -1.873 -20.328 1 61.12 88 LYS A CA 1
ATOM 658 C C . LYS A 1 88 ? -14.039 -1.294 -21.594 1 61.12 88 LYS A C 1
ATOM 660 O O . LYS A 1 88 ? -14.211 -1.846 -22.688 1 61.12 88 LYS A O 1
ATOM 665 N N . SER A 1 89 ? -13.469 -0.108 -21.609 1 63.56 89 SER A N 1
ATOM 666 C CA . SER A 1 89 ? -12.641 0.513 -22.641 1 63.56 89 SER A CA 1
ATOM 667 C C . SER A 1 89 ? -11.398 -0.32 -22.922 1 63.56 89 SER A C 1
ATOM 669 O O . SER A 1 89 ? -10.883 -1.002 -22.031 1 63.56 89 SER A O 1
ATOM 671 N N . PRO A 1 90 ? -10.945 -0.344 -24.188 1 67.81 90 PRO A N 1
ATOM 672 C CA . PRO A 1 90 ? -9.75 -1.11 -24.562 1 67.81 90 PRO A CA 1
ATOM 673 C C . PRO A 1 90 ? -8.5 -0.67 -23.812 1 67.81 90 PRO A C 1
ATOM 675 O O . PRO A 1 90 ? -7.613 -1.485 -23.547 1 67.81 90 PRO A O 1
ATOM 678 N N . ALA A 1 91 ? -8.375 0.64 -23.484 1 75.94 91 ALA A N 1
ATOM 679 C CA . ALA A 1 91 ? -7.199 1.123 -22.766 1 75.94 91 ALA A CA 1
ATOM 680 C C . ALA A 1 91 ? -7.219 0.672 -21.312 1 75.94 91 ALA A C 1
ATOM 682 O O . ALA A 1 91 ? -8.273 0.637 -20.672 1 75.94 91 ALA A O 1
ATOM 683 N N . PRO A 1 92 ? -5.977 0.276 -20.859 1 83.12 92 PRO A N 1
ATOM 684 C CA . PRO A 1 92 ? -5.934 -0.126 -19.453 1 83.12 92 PRO A CA 1
ATOM 685 C C . PRO A 1 92 ? -6.41 0.977 -18.5 1 83.12 92 PRO A C 1
ATOM 687 O O . PRO A 1 92 ? -6.102 2.152 -18.719 1 83.12 92 PRO A O 1
ATOM 690 N N . THR A 1 93 ? -7.18 0.562 -17.625 1 85.06 93 THR A N 1
ATOM 691 C CA . THR A 1 93 ? -7.676 1.488 -16.625 1 85.06 93 THR A CA 1
ATOM 692 C C . THR A 1 93 ? -6.59 1.808 -15.602 1 85.06 93 THR A C 1
ATOM 694 O O . THR A 1 93 ? -5.562 1.128 -15.547 1 85.06 93 THR A O 1
ATOM 697 N N . ARG A 1 94 ? -6.734 2.857 -14.875 1 83.81 94 ARG A N 1
ATOM 698 C CA . ARG A 1 94 ? -5.824 3.225 -13.797 1 83.81 94 ARG A CA 1
ATOM 699 C C . ARG A 1 94 ? -5.664 2.082 -12.805 1 83.81 94 ARG A C 1
ATOM 701 O O . ARG A 1 94 ? -4.551 1.787 -12.359 1 83.81 94 ARG A O 1
ATOM 708 N N . ARG A 1 95 ? -6.742 1.458 -12.539 1 88.12 95 ARG A N 1
ATOM 709 C CA . ARG A 1 95 ? -6.734 0.337 -11.602 1 88.12 95 ARG A CA 1
ATOM 710 C C . ARG A 1 95 ? -5.879 -0.809 -12.125 1 88.12 95 ARG A C 1
ATOM 712 O O . ARG A 1 95 ? -5.07 -1.376 -11.391 1 88.12 95 ARG A O 1
ATOM 719 N N . GLU A 1 96 ? -6.031 -1.102 -13.422 1 93.31 96 GLU A N 1
ATOM 720 C CA . GLU A 1 96 ? -5.258 -2.178 -14.031 1 93.31 96 GLU A CA 1
ATOM 721 C C . GLU A 1 96 ? -3.764 -1.869 -14 1 93.31 96 GLU A C 1
ATOM 723 O O . GLU A 1 96 ? -2.949 -2.748 -13.711 1 93.31 96 GLU A O 1
ATOM 728 N N . ILE A 1 97 ? -3.455 -0.652 -14.234 1 92.62 97 ILE A N 1
ATOM 729 C CA . ILE A 1 97 ? -2.062 -0.22 -14.211 1 92.62 97 ILE A CA 1
ATOM 730 C C . ILE A 1 97 ? -1.51 -0.353 -12.789 1 92.62 97 ILE A C 1
ATOM 732 O O . ILE A 1 97 ? -0.411 -0.877 -12.594 1 92.62 97 ILE A O 1
ATOM 736 N N . GLU A 1 98 ? -2.246 0.012 -11.844 1 91.81 98 GLU A N 1
ATOM 737 C CA . GLU A 1 98 ? -1.836 -0.044 -10.445 1 91.81 98 GLU A CA 1
ATOM 738 C C . GLU A 1 98 ? -1.639 -1.485 -9.984 1 91.81 98 GLU A C 1
ATOM 740 O O . GLU A 1 98 ? -0.615 -1.815 -9.383 1 91.81 98 GLU A O 1
ATOM 745 N N . ILE A 1 99 ? -2.553 -2.311 -10.297 1 95.12 99 ILE A N 1
ATOM 746 C CA . ILE A 1 99 ? -2.479 -3.695 -9.844 1 95.12 99 ILE A CA 1
ATOM 747 C C . ILE A 1 99 ? -1.328 -4.406 -10.555 1 95.12 99 ILE A C 1
ATOM 749 O O . ILE A 1 99 ? -0.65 -5.25 -9.961 1 95.12 99 ILE A O 1
ATOM 753 N N . SER A 1 100 ? -1.092 -4.078 -11.859 1 97.31 100 SER A N 1
ATOM 754 C CA . SER A 1 100 ? 0.062 -4.629 -12.562 1 97.31 100 SER A CA 1
ATOM 755 C C . SER A 1 100 ? 1.36 -4.32 -11.82 1 97.31 100 SER A C 1
ATOM 757 O O . SER A 1 100 ? 2.209 -5.195 -11.656 1 97.31 100 SER A O 1
ATOM 759 N N . LYS A 1 101 ? 1.45 -3.131 -11.391 1 94.75 101 LYS A N 1
ATOM 760 C CA . LYS A 1 101 ? 2.641 -2.705 -10.664 1 94.75 101 LYS A CA 1
ATOM 761 C C . LYS A 1 101 ? 2.756 -3.434 -9.328 1 94.75 101 LYS A C 1
ATOM 763 O O . LYS A 1 101 ? 3.84 -3.891 -8.953 1 94.75 101 LYS A O 1
ATOM 768 N N . VAL A 1 102 ? 1.668 -3.568 -8.648 1 95.44 102 VAL A N 1
ATOM 769 C CA . VAL A 1 102 ? 1.632 -4.172 -7.316 1 95.44 102 VAL A CA 1
ATOM 770 C C . VAL A 1 102 ? 2.016 -5.645 -7.406 1 95.44 102 VAL A C 1
ATOM 772 O O . VAL A 1 102 ? 2.801 -6.141 -6.598 1 95.44 102 VAL A O 1
ATOM 775 N N . VAL A 1 103 ? 1.461 -6.332 -8.359 1 98.38 103 VAL A N 1
ATOM 776 C CA . VAL A 1 103 ? 1.76 -7.75 -8.539 1 98.38 103 VAL A CA 1
ATOM 777 C C . VAL A 1 103 ? 3.234 -7.926 -8.898 1 98.38 103 VAL A C 1
ATOM 779 O O . VAL A 1 103 ? 3.906 -8.812 -8.367 1 98.38 103 VAL A O 1
ATOM 782 N N . ARG A 1 104 ? 3.711 -7.098 -9.773 1 98 104 ARG A N 1
ATOM 783 C CA . ARG A 1 104 ? 5.121 -7.148 -10.148 1 98 104 ARG A CA 1
ATOM 784 C C . ARG A 1 104 ? 6.016 -6.992 -8.922 1 98 104 ARG A C 1
ATOM 786 O O . ARG A 1 104 ? 6.934 -7.785 -8.711 1 98 104 ARG A O 1
ATOM 793 N N . GLN A 1 105 ? 5.672 -6.043 -8.141 1 96 105 GLN A N 1
ATOM 794 C CA . GLN A 1 105 ? 6.469 -5.734 -6.957 1 96 105 GLN A CA 1
ATOM 795 C C . GLN A 1 105 ? 6.438 -6.887 -5.957 1 96 105 GLN A C 1
ATOM 797 O O . GLN A 1 105 ? 7.438 -7.168 -5.293 1 96 105 GLN A O 1
ATOM 802 N N . ALA A 1 106 ? 5.336 -7.531 -5.844 1 98.19 106 ALA A N 1
ATOM 803 C CA . ALA A 1 106 ? 5.164 -8.641 -4.91 1 98.19 106 ALA A CA 1
ATOM 804 C C . ALA A 1 106 ? 6 -9.844 -5.332 1 98.19 106 ALA A C 1
ATOM 806 O O . ALA A 1 106 ? 6.453 -10.617 -4.484 1 98.19 106 ALA A O 1
ATOM 807 N N . LEU A 1 107 ? 6.258 -9.984 -6.633 1 98.56 107 LEU A N 1
ATOM 808 C CA . LEU A 1 107 ? 6.871 -11.203 -7.152 1 98.56 107 LEU A CA 1
ATOM 809 C C . LEU A 1 107 ? 8.367 -11.016 -7.352 1 98.56 107 LEU A C 1
ATOM 811 O O . LEU A 1 107 ? 9.133 -11.984 -7.297 1 98.56 107 LEU A O 1
ATOM 815 N N . GLU A 1 108 ? 8.797 -9.836 -7.516 1 97 108 GLU A N 1
ATOM 816 C CA . GLU A 1 108 ? 10.18 -9.523 -7.887 1 97 108 GLU A CA 1
ATOM 817 C C . GLU A 1 108 ? 11.164 -10.078 -6.863 1 97 108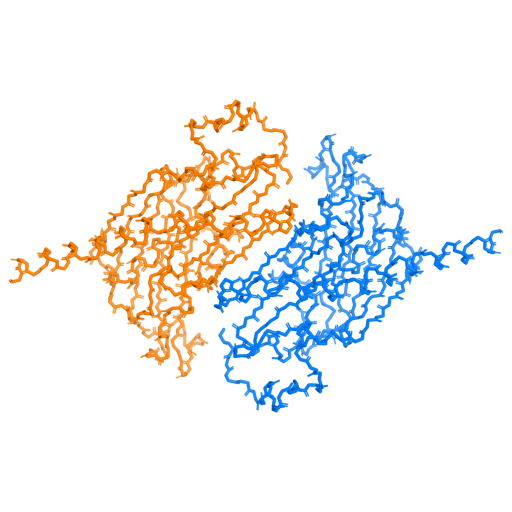 GLU A C 1
ATOM 819 O O . GLU A 1 108 ? 12.18 -10.664 -7.23 1 97 108 GLU A O 1
ATOM 824 N N . PRO A 1 109 ? 10.859 -9.969 -5.59 1 95.88 109 PRO A N 1
ATOM 825 C CA . PRO A 1 109 ? 11.844 -10.391 -4.594 1 95.88 109 PRO A CA 1
ATOM 826 C C . PRO A 1 109 ? 12.117 -11.891 -4.625 1 95.88 109 PRO A C 1
ATOM 828 O O . PRO A 1 109 ? 13.086 -12.359 -4.023 1 95.88 109 PRO A O 1
ATOM 831 N N . VAL A 1 110 ? 11.273 -12.617 -5.305 1 97.31 110 VAL A N 1
ATOM 832 C CA . VAL A 1 110 ? 11.43 -14.07 -5.211 1 97.31 110 VAL A CA 1
ATOM 833 C C . VAL A 1 110 ? 11.922 -14.617 -6.551 1 97.31 110 VAL A C 1
ATOM 835 O O . VAL A 1 110 ? 12.125 -15.828 -6.695 1 97.31 110 VAL A O 1
ATOM 838 N N . ILE A 1 111 ? 12.062 -13.789 -7.543 1 97.62 111 ILE A N 1
ATOM 839 C CA . ILE A 1 111 ? 12.531 -14.219 -8.859 1 97.62 111 ILE A CA 1
ATOM 840 C C . ILE A 1 111 ? 14.016 -13.898 -9.008 1 97.62 111 ILE A C 1
ATOM 842 O O . ILE A 1 111 ? 14.453 -12.797 -8.664 1 97.62 111 ILE A O 1
ATOM 846 N N . PHE A 1 112 ? 14.797 -14.789 -9.508 1 96.88 112 PHE A N 1
ATOM 847 C CA . PHE A 1 112 ? 16.219 -14.562 -9.742 1 96.88 112 PHE A CA 1
ATOM 848 C C . PHE A 1 112 ? 16.438 -13.859 -11.078 1 96.88 112 PHE A C 1
ATOM 850 O O . PHE A 1 112 ? 17.047 -14.43 -11.984 1 96.88 112 PHE A O 1
ATOM 857 N N . LEU A 1 113 ? 16.094 -12.617 -11.125 1 95.81 113 LEU A N 1
ATOM 858 C CA . LEU A 1 113 ? 16.125 -11.859 -12.367 1 95.81 113 LEU A CA 1
ATOM 859 C C . LEU A 1 113 ? 17.562 -11.648 -12.836 1 95.81 113 LEU A C 1
ATOM 861 O O . LEU A 1 113 ? 17.797 -11.43 -14.023 1 95.81 113 LEU A O 1
ATOM 865 N N . GLU A 1 114 ? 18.5 -11.68 -11.867 1 94.88 114 GLU A N 1
ATOM 866 C CA . GLU A 1 114 ? 19.906 -11.477 -12.188 1 94.88 114 GLU A CA 1
ATOM 867 C C . GLU A 1 114 ? 20.438 -12.586 -13.102 1 94.88 114 GLU A C 1
ATOM 869 O O . GLU A 1 114 ? 21.5 -12.445 -13.719 1 94.88 114 GLU A O 1
ATOM 874 N N . GLN A 1 115 ? 19.734 -13.68 -13.203 1 95.81 115 GLN A N 1
ATOM 875 C CA . GLN A 1 115 ? 20.125 -14.805 -14.047 1 95.81 115 GLN A CA 1
ATOM 876 C C . GLN A 1 115 ? 19.719 -14.57 -15.5 1 95.81 115 GLN A C 1
ATOM 878 O O . GLN A 1 115 ? 20.109 -15.336 -16.391 1 95.81 115 GLN A O 1
ATOM 883 N N . PHE A 1 116 ? 18.984 -13.469 -15.773 1 95.56 116 PHE A N 1
ATOM 884 C CA . PHE A 1 116 ? 18.438 -13.258 -17.109 1 95.56 116 PHE A CA 1
ATOM 885 C C . PHE A 1 116 ? 18.75 -11.852 -17.609 1 95.56 116 PHE A C 1
ATOM 887 O O . PHE A 1 116 ? 17.859 -11.125 -18.031 1 95.56 116 PHE A O 1
ATOM 894 N N . PRO A 1 117 ? 20 -11.477 -17.641 1 93.25 117 PRO A N 1
ATOM 895 C CA . PRO A 1 117 ? 20.328 -10.117 -18.094 1 93.25 117 PRO A CA 1
ATOM 896 C C . PRO A 1 117 ? 19.812 -9.828 -19.5 1 93.25 117 PRO A C 1
ATOM 898 O O . PRO A 1 117 ? 19.812 -10.711 -20.359 1 93.25 117 PRO A O 1
ATOM 901 N N . LYS A 1 118 ? 19.297 -8.586 -19.703 1 93.44 118 LYS A N 1
ATOM 902 C CA . LYS A 1 118 ? 18.859 -8.047 -20.984 1 93.44 118 LYS A CA 1
ATOM 903 C C . LYS A 1 118 ? 17.609 -8.773 -21.469 1 93.44 118 LYS A C 1
ATOM 905 O O . LYS A 1 118 ? 17.281 -8.719 -22.656 1 93.44 118 LYS A O 1
ATOM 910 N N . SER A 1 119 ? 16.953 -9.508 -20.562 1 95.5 119 SER A N 1
ATOM 911 C CA . SER A 1 119 ? 15.758 -10.273 -20.922 1 95.5 119 SER A CA 1
ATOM 912 C C . SER A 1 119 ? 14.516 -9.75 -20.219 1 95.5 119 SER A C 1
ATOM 914 O O . SER A 1 119 ? 14.625 -8.945 -19.281 1 95.5 119 SER A O 1
ATOM 916 N N . SER A 1 120 ? 13.438 -10.211 -20.75 1 96.5 120 SER A N 1
ATOM 917 C CA . SER A 1 120 ? 12.172 -9.891 -20.094 1 96.5 120 SER A CA 1
ATOM 918 C C . SER A 1 120 ? 11.352 -11.156 -19.844 1 96.5 120 SER A C 1
ATOM 920 O O . SER A 1 120 ? 11.422 -12.117 -20.609 1 96.5 120 SER A O 1
ATOM 922 N N . ILE A 1 121 ? 10.758 -11.195 -18.781 1 97.81 121 ILE A N 1
ATOM 923 C CA . ILE A 1 121 ? 9.727 -12.172 -18.438 1 97.81 121 ILE A CA 1
ATOM 924 C C . ILE A 1 121 ? 8.367 -11.477 -18.359 1 97.81 121 ILE A C 1
ATOM 926 O O . ILE A 1 121 ? 8.188 -10.539 -17.578 1 97.81 121 ILE A O 1
ATOM 930 N N . ASP A 1 122 ? 7.453 -11.906 -19.188 1 97.94 122 ASP A N 1
ATOM 931 C CA . ASP A 1 122 ? 6.141 -11.273 -19.25 1 97.94 122 ASP A CA 1
ATOM 932 C C . ASP A 1 122 ? 5.078 -12.141 -18.578 1 97.94 122 ASP A C 1
ATOM 934 O O . ASP A 1 122 ? 4.941 -13.328 -18.906 1 97.94 122 ASP A O 1
ATOM 938 N N . VAL A 1 123 ? 4.379 -11.578 -17.703 1 98.69 123 VAL A N 1
ATOM 939 C CA . VAL A 1 123 ? 3.27 -12.25 -17.031 1 98.69 123 VAL A CA 1
ATOM 940 C C . VAL A 1 123 ? 1.957 -11.555 -17.391 1 98.69 123 VAL A C 1
ATOM 942 O O . VAL A 1 123 ? 1.8 -10.352 -17.172 1 98.69 123 VAL A O 1
ATOM 945 N N . PHE A 1 124 ? 1.082 -12.297 -17.969 1 98.5 124 PHE A N 1
ATOM 946 C CA . PHE A 1 124 ? -0.242 -11.781 -18.297 1 98.5 124 PHE A CA 1
ATOM 947 C C . PHE A 1 124 ? -1.296 -12.359 -17.359 1 98.5 124 PHE A C 1
ATOM 949 O O . PHE A 1 124 ? -1.387 -13.578 -17.203 1 98.5 124 PHE A O 1
ATOM 956 N N . LEU A 1 125 ? -2.072 -11.492 -16.75 1 98.56 125 LEU A N 1
ATOM 957 C CA . LEU A 1 125 ? -3.135 -11.875 -15.828 1 98.56 125 LEU A CA 1
ATOM 958 C C . LEU A 1 125 ? -4.5 -11.469 -16.375 1 98.56 125 LEU A C 1
ATOM 960 O O . LEU A 1 125 ? -4.742 -10.289 -16.641 1 98.56 125 LEU A O 1
ATOM 964 N N . GLU A 1 126 ? -5.332 -12.438 -16.531 1 97.19 126 GLU A N 1
ATOM 965 C CA . GLU A 1 126 ? -6.703 -12.211 -16.969 1 97.19 126 GLU A CA 1
ATOM 966 C C . GLU A 1 126 ? -7.707 -12.609 -15.898 1 97.19 126 GLU A C 1
ATOM 968 O O . GLU A 1 126 ? -7.805 -13.789 -15.547 1 97.19 126 GLU A O 1
ATOM 973 N N . VAL A 1 127 ? -8.438 -11.625 -15.367 1 97.69 127 VAL A N 1
ATOM 974 C CA . VAL A 1 127 ? -9.508 -11.93 -14.43 1 97.69 127 VAL A CA 1
ATOM 975 C C . VAL A 1 127 ? -10.75 -12.391 -15.195 1 97.69 127 VAL A C 1
ATOM 977 O O . VAL A 1 127 ? -11.391 -11.594 -15.891 1 97.69 127 VAL A O 1
ATOM 980 N N . LEU A 1 128 ? -11.07 -13.602 -15.07 1 96.62 128 LEU A N 1
ATOM 981 C CA . LEU A 1 128 ? -12.195 -14.188 -15.789 1 96.62 128 LEU A CA 1
ATOM 982 C C . LEU A 1 128 ? -13.508 -13.953 -15.039 1 96.62 128 LEU A C 1
ATOM 984 O O . LEU A 1 128 ? -14.562 -13.828 -15.656 1 96.62 128 LEU A O 1
ATOM 988 N N . GLN A 1 129 ? -13.445 -13.945 -13.766 1 95.62 129 GLN A N 1
ATOM 989 C CA . GLN A 1 129 ? -14.555 -13.68 -12.859 1 95.62 129 GLN A CA 1
ATOM 990 C C . GLN A 1 129 ? -14.078 -12.93 -11.617 1 95.62 129 GLN A C 1
ATOM 992 O O . GLN A 1 129 ? -13.07 -13.305 -11.008 1 95.62 129 GLN A O 1
ATOM 997 N N . ALA A 1 130 ? -14.773 -11.906 -11.297 1 96.12 130 ALA A N 1
ATOM 998 C CA . ALA A 1 130 ? -14.344 -11.07 -10.188 1 96.12 130 ALA A CA 1
ATOM 999 C C . ALA A 1 130 ? -15.391 -11.047 -9.07 1 96.12 130 ALA A C 1
ATOM 1001 O O . ALA A 1 130 ? -16.516 -10.609 -9.281 1 96.12 130 ALA A O 1
ATOM 1002 N N . ASP A 1 131 ? -15.016 -11.508 -7.945 1 96.19 131 ASP A N 1
ATOM 1003 C CA . ASP A 1 131 ? -15.852 -11.477 -6.754 1 96.19 131 ASP A CA 1
ATOM 1004 C C . ASP A 1 131 ? -15.039 -11.102 -5.52 1 96.19 131 ASP A C 1
ATOM 1006 O O . ASP A 1 131 ? -15.109 -11.781 -4.488 1 96.19 131 ASP A O 1
ATOM 1010 N N . GLY A 1 132 ? -14.18 -10.094 -5.656 1 95.69 132 GLY A N 1
ATOM 1011 C CA . GLY A 1 132 ? -13.312 -9.672 -4.562 1 95.69 132 GLY A CA 1
ATOM 1012 C C . GLY A 1 132 ? -11.969 -10.367 -4.562 1 95.69 132 GLY A C 1
ATOM 1013 O O . GLY A 1 132 ? -11.812 -11.43 -5.172 1 95.69 132 GLY A O 1
ATOM 1014 N N . SER A 1 133 ? -10.945 -9.719 -3.996 1 97.12 133 SER A N 1
ATOM 1015 C CA . SER A 1 133 ? -9.617 -10.281 -3.785 1 97.12 133 SER A CA 1
ATOM 1016 C C . SER A 1 133 ? -8.938 -10.609 -5.113 1 97.12 133 SER A C 1
ATOM 1018 O O . SER A 1 133 ? -8.203 -11.594 -5.215 1 97.12 133 SER A O 1
ATOM 1020 N N . THR A 1 134 ? -9.211 -9.852 -6.129 1 97.25 134 THR A N 1
ATOM 1021 C CA . THR A 1 134 ? -8.641 -10.141 -7.441 1 97.25 134 THR A CA 1
ATOM 1022 C C . THR A 1 134 ? -7.141 -9.891 -7.445 1 97.25 134 THR A C 1
ATOM 1024 O O . THR A 1 134 ? -6.379 -10.641 -8.062 1 97.25 134 THR A O 1
ATOM 1027 N N . ARG A 1 135 ? -6.719 -8.883 -6.723 1 97.12 135 ARG A N 1
ATOM 1028 C CA . ARG A 1 135 ? -5.309 -8.516 -6.625 1 97.12 135 ARG A CA 1
ATOM 1029 C C . ARG A 1 135 ? -4.484 -9.664 -6.043 1 97.12 135 ARG A C 1
ATOM 1031 O O . ARG A 1 135 ? -3.479 -10.07 -6.625 1 97.12 135 ARG A O 1
ATOM 1038 N N . VAL A 1 136 ? -4.906 -10.195 -4.938 1 98.75 136 VAL A N 1
ATOM 1039 C CA . VAL A 1 136 ? -4.113 -11.203 -4.242 1 98.75 136 VAL A CA 1
ATOM 1040 C C . VAL A 1 136 ? -4.242 -12.547 -4.957 1 98.75 136 VAL A C 1
ATOM 1042 O O . VAL A 1 136 ? -3.293 -13.336 -4.984 1 98.75 136 VAL A O 1
ATOM 1045 N N . THR A 1 137 ? -5.418 -12.852 -5.551 1 98.81 137 THR A N 1
ATOM 1046 C CA . THR A 1 137 ? -5.57 -14.055 -6.363 1 98.81 137 THR A CA 1
ATOM 1047 C C . THR A 1 137 ? -4.617 -14.023 -7.555 1 98.81 137 THR A C 1
ATOM 1049 O O . THR A 1 137 ? -4.051 -15.055 -7.93 1 98.81 137 THR A O 1
ATOM 1052 N N . SER A 1 138 ? -4.473 -12.859 -8.109 1 98.88 138 SER A N 1
ATOM 1053 C CA . SER A 1 138 ? -3.564 -12.672 -9.234 1 98.88 138 SER A CA 1
ATOM 1054 C C . SER A 1 138 ? -2.121 -12.953 -8.828 1 98.88 138 SER A C 1
ATOM 1056 O O . SER A 1 138 ? -1.36 -13.539 -9.602 1 98.88 138 SER A O 1
ATOM 1058 N N . ILE A 1 139 ? -1.733 -12.523 -7.656 1 98.88 139 ILE A N 1
ATOM 1059 C CA . ILE A 1 139 ? -0.389 -12.781 -7.152 1 98.88 139 ILE A CA 1
ATOM 1060 C C . ILE A 1 139 ? -0.149 -14.289 -7.062 1 98.88 139 ILE A C 1
ATOM 1062 O O . ILE A 1 139 ? 0.879 -14.789 -7.527 1 98.88 139 ILE A O 1
ATOM 1066 N N . THR A 1 140 ? -1.112 -14.969 -6.488 1 98.94 140 THR A N 1
ATOM 1067 C CA . THR A 1 140 ? -1.01 -16.422 -6.34 1 98.94 140 THR A CA 1
ATOM 1068 C C . THR A 1 140 ? -0.943 -17.094 -7.703 1 98.94 140 THR A C 1
ATOM 1070 O O . THR A 1 140 ? -0.112 -17.984 -7.922 1 98.94 140 THR A O 1
ATOM 1073 N N . ALA A 1 141 ? -1.804 -16.672 -8.617 1 98.94 141 ALA A N 1
ATOM 1074 C CA . ALA A 1 141 ? -1.84 -17.25 -9.961 1 98.94 141 ALA A CA 1
ATOM 1075 C C . ALA A 1 141 ? -0.523 -17 -10.695 1 98.94 141 ALA A C 1
ATOM 1077 O O . ALA A 1 141 ? 0.011 -17.906 -11.336 1 98.94 141 ALA A O 1
ATOM 1078 N N . ALA A 1 142 ? -0.031 -15.82 -10.633 1 98.88 142 ALA A N 1
ATOM 1079 C CA . ALA A 1 142 ? 1.227 -15.469 -11.289 1 98.88 142 ALA A CA 1
ATOM 1080 C C . ALA A 1 142 ? 2.385 -16.281 -10.727 1 98.88 142 ALA A C 1
ATOM 1082 O O . ALA A 1 142 ? 3.23 -16.781 -11.477 1 98.88 142 ALA A O 1
ATOM 1083 N N . SER A 1 143 ? 2.43 -16.344 -9.391 1 98.81 143 SER A N 1
ATOM 1084 C CA . SER A 1 143 ? 3.461 -17.141 -8.734 1 98.81 143 SER A CA 1
ATOM 1085 C C . SER A 1 143 ? 3.455 -18.578 -9.242 1 98.81 143 SER A C 1
ATOM 1087 O O . SER A 1 143 ? 4.504 -19.125 -9.586 1 98.81 143 SER A O 1
ATOM 1089 N N . LEU A 1 144 ? 2.299 -19.156 -9.266 1 98.75 144 LEU A N 1
ATOM 1090 C CA . LEU A 1 144 ? 2.129 -20.547 -9.703 1 98.75 144 LEU A CA 1
ATOM 1091 C C . LEU A 1 144 ? 2.531 -20.703 -11.172 1 98.75 144 LEU A C 1
ATOM 1093 O O . LEU A 1 144 ? 3.209 -21.656 -11.531 1 98.75 144 LEU A O 1
ATOM 1097 N N . ALA A 1 145 ? 2.105 -19.766 -12.031 1 98.75 145 ALA A N 1
ATOM 1098 C CA . ALA A 1 145 ? 2.436 -19.812 -13.453 1 98.75 145 ALA A CA 1
ATOM 1099 C C . ALA A 1 145 ? 3.941 -19.688 -13.664 1 98.75 145 ALA A C 1
ATOM 1101 O O . ALA A 1 145 ? 4.508 -20.359 -14.531 1 98.75 145 ALA A O 1
ATOM 1102 N N . LEU A 1 146 ? 4.578 -18.797 -12.93 1 98.69 146 LEU A N 1
ATOM 1103 C CA . LEU A 1 146 ? 6.027 -18.625 -13.008 1 98.69 146 LEU A CA 1
ATOM 1104 C C . LEU A 1 146 ? 6.742 -19.938 -12.656 1 98.69 146 LEU A C 1
ATOM 1106 O O . LEU A 1 146 ? 7.656 -20.359 -13.367 1 98.69 146 LEU A O 1
ATOM 1110 N N . ALA A 1 147 ? 6.289 -20.531 -11.602 1 98.19 147 ALA A N 1
ATOM 1111 C CA . ALA A 1 147 ? 6.871 -21.812 -11.203 1 98.19 147 ALA A CA 1
ATOM 1112 C C . ALA A 1 147 ? 6.66 -22.875 -12.281 1 98.19 147 ALA A C 1
ATOM 1114 O O . ALA A 1 147 ? 7.574 -23.641 -12.594 1 98.19 147 ALA A O 1
ATOM 1115 N N . ASP A 1 148 ? 5.473 -22.891 -12.805 1 97.88 148 ASP A N 1
ATOM 1116 C CA . ASP A 1 148 ? 5.137 -23.844 -13.867 1 97.88 148 ASP A CA 1
ATOM 1117 C C . ASP A 1 148 ? 6.039 -23.641 -15.086 1 97.88 148 ASP A C 1
ATOM 1119 O O . ASP A 1 148 ? 6.316 -24.594 -15.82 1 97.88 148 ASP A O 1
ATOM 1123 N N . SER A 1 149 ? 6.484 -22.438 -15.375 1 97.5 149 SER A N 1
ATOM 1124 C CA . SER A 1 149 ? 7.301 -22.109 -16.531 1 97.5 149 SER A CA 1
ATOM 1125 C C . SER A 1 149 ? 8.742 -22.578 -16.359 1 97.5 149 SER A C 1
ATOM 1127 O O . SER A 1 149 ? 9.508 -22.625 -17.312 1 97.5 149 SER A O 1
ATOM 1129 N N . GLY A 1 150 ? 9.102 -22.859 -15.109 1 96.12 150 GLY A N 1
ATOM 1130 C CA . GLY A 1 150 ? 10.461 -23.297 -14.836 1 96.12 150 GLY A CA 1
ATOM 1131 C C . GLY A 1 150 ? 11.398 -22.156 -14.523 1 96.12 150 GLY A C 1
ATOM 1132 O O . GLY A 1 150 ? 12.609 -22.359 -14.367 1 96.12 150 GLY A O 1
ATOM 1133 N N . ILE A 1 151 ? 10.891 -20.969 -14.461 1 96.5 151 ILE A N 1
ATOM 1134 C CA . ILE A 1 151 ? 11.703 -19.828 -14.07 1 96.5 151 ILE A CA 1
ATOM 1135 C C . ILE A 1 151 ? 12.219 -20.016 -12.641 1 96.5 151 ILE A C 1
ATOM 1137 O O . ILE A 1 151 ? 11.438 -20.297 -11.727 1 96.5 151 ILE A O 1
ATOM 1141 N N . PRO A 1 152 ? 13.492 -19.875 -12.461 1 96.81 152 PRO A N 1
ATOM 1142 C CA . PRO A 1 152 ? 14.039 -20.047 -11.109 1 96.81 152 PRO A CA 1
ATOM 1143 C C . PRO A 1 152 ? 13.5 -19.016 -10.125 1 96.81 152 PRO A C 1
ATOM 1145 O O . PRO A 1 152 ? 13.562 -17.812 -10.398 1 96.81 152 PRO A O 1
ATOM 1148 N N . MET A 1 153 ? 13 -19.5 -9.016 1 97.25 153 MET A N 1
ATOM 1149 C CA . MET A 1 153 ? 12.43 -18.656 -7.961 1 97.25 153 MET A CA 1
ATOM 1150 C C . MET A 1 153 ? 12.922 -19.109 -6.59 1 97.25 153 MET A C 1
ATOM 1152 O O . MET A 1 153 ? 13.242 -20.281 -6.387 1 97.25 153 MET A O 1
ATOM 1156 N N . ARG A 1 154 ? 12.969 -18.156 -5.695 1 96.62 154 ARG A N 1
ATOM 1157 C CA . ARG A 1 154 ? 13.328 -18.453 -4.312 1 96.62 154 ARG A CA 1
ATOM 1158 C C . ARG A 1 154 ? 12.266 -19.312 -3.637 1 96.62 154 ARG A C 1
ATOM 1160 O O . ARG A 1 154 ? 12.586 -20.172 -2.818 1 96.62 154 ARG A O 1
ATOM 1167 N N . ASP A 1 155 ? 11.055 -19 -3.902 1 97.62 155 ASP A N 1
ATOM 1168 C CA . ASP A 1 155 ? 9.898 -19.688 -3.348 1 97.62 155 ASP A CA 1
ATOM 1169 C C . ASP A 1 155 ? 8.602 -19.203 -3.984 1 97.62 155 ASP A C 1
ATOM 1171 O O . ASP A 1 155 ? 8.617 -18.312 -4.848 1 97.62 155 ASP A O 1
ATOM 1175 N N . LEU A 1 156 ? 7.516 -19.859 -3.605 1 98.56 156 LEU A N 1
ATOM 1176 C CA . LEU A 1 156 ? 6.199 -19.453 -4.082 1 98.56 156 LEU A CA 1
ATOM 1177 C C . LEU A 1 156 ? 5.641 -18.312 -3.242 1 98.56 156 LEU A C 1
ATOM 1179 O O . LEU A 1 156 ? 6.027 -18.141 -2.084 1 98.56 156 LEU A O 1
ATOM 1183 N N . VAL A 1 157 ? 4.836 -17.531 -3.832 1 98.81 157 VAL A N 1
ATOM 1184 C CA . VAL A 1 157 ? 4.176 -16.422 -3.154 1 98.81 157 VAL A CA 1
ATOM 1185 C C . VAL A 1 157 ? 2.672 -16.672 -3.086 1 98.81 157 VAL A C 1
ATOM 1187 O O . VAL A 1 157 ? 2.061 -17.078 -4.074 1 98.81 157 VAL A O 1
ATOM 1190 N N . VAL A 1 158 ? 2.074 -16.469 -1.951 1 98.94 158 VAL A N 1
ATOM 1191 C CA . VAL A 1 158 ? 0.633 -16.594 -1.754 1 98.94 158 VAL A CA 1
ATOM 1192 C C . VAL A 1 158 ? 0.045 -15.234 -1.395 1 98.94 158 VAL A C 1
ATOM 1194 O O . VAL A 1 158 ? 0.539 -14.555 -0.49 1 98.94 158 VAL A O 1
ATOM 1197 N N . GLY A 1 159 ? -0.923 -14.82 -2.16 1 98.88 159 GLY A N 1
ATOM 1198 C CA . GLY A 1 159 ? -1.667 -13.617 -1.807 1 98.88 159 GLY A CA 1
ATOM 1199 C C . GLY A 1 159 ? -2.889 -13.906 -0.955 1 98.88 159 GLY A C 1
ATOM 1200 O O . GLY A 1 159 ? -3.607 -14.875 -1.195 1 98.88 159 GLY A O 1
ATOM 1201 N N . VAL A 1 160 ? -3.135 -13.109 0.042 1 98.88 160 VAL A N 1
ATOM 1202 C CA . VAL A 1 160 ? -4.309 -13.211 0.904 1 98.88 160 VAL A CA 1
ATOM 1203 C C . VAL A 1 160 ? -4.848 -11.812 1.207 1 98.88 160 VAL A C 1
ATOM 1205 O O . VAL A 1 160 ? -4.082 -10.898 1.508 1 98.88 160 VAL A O 1
ATOM 1208 N N . SER A 1 161 ? -6.125 -11.664 1.081 1 98.56 161 SER A N 1
ATOM 1209 C CA . SER A 1 161 ? -6.734 -10.406 1.478 1 98.56 161 SER A CA 1
ATOM 1210 C C . SER A 1 161 ? -7.258 -10.469 2.91 1 98.56 161 SER A C 1
ATOM 1212 O O . SER A 1 161 ? -7.867 -11.461 3.311 1 98.56 161 SER A O 1
ATOM 1214 N N . ILE A 1 162 ? -6.965 -9.477 3.68 1 98.81 162 ILE A N 1
ATOM 1215 C CA . ILE A 1 162 ? -7.52 -9.273 5.016 1 98.81 162 ILE A CA 1
ATOM 1216 C C . ILE A 1 162 ? -8.367 -8.008 5.031 1 98.81 162 ILE A C 1
ATOM 1218 O O . ILE A 1 162 ? -8.062 -7.031 4.336 1 98.81 162 ILE A O 1
ATOM 1222 N N . GLY A 1 163 ? -9.469 -8.086 5.707 1 97.75 163 GLY A N 1
ATOM 1223 C CA . GLY A 1 163 ? -10.328 -6.914 5.816 1 97.75 163 GLY A CA 1
ATOM 1224 C C . GLY A 1 163 ? -10.922 -6.73 7.199 1 97.75 163 GLY A C 1
ATOM 1225 O O . GLY A 1 163 ? -10.492 -7.391 8.156 1 97.75 163 GLY A O 1
ATOM 1226 N N . LYS A 1 164 ? -11.797 -5.723 7.242 1 96.06 164 LYS A N 1
ATOM 1227 C CA . LYS A 1 164 ? -12.492 -5.406 8.484 1 96.06 164 LYS A CA 1
ATOM 1228 C C . LYS A 1 164 ? -13.969 -5.105 8.227 1 96.06 164 LYS A C 1
ATOM 1230 O O . LYS A 1 164 ? -14.305 -4.41 7.262 1 96.06 164 LYS A O 1
ATOM 1235 N N . ILE A 1 165 ? -14.773 -5.664 9 1 95.69 165 ILE A N 1
ATOM 1236 C CA . ILE A 1 165 ? -16.188 -5.309 9.102 1 95.69 165 ILE A CA 1
ATOM 1237 C C . ILE A 1 165 ? -16.5 -4.871 10.531 1 95.69 165 ILE A C 1
ATOM 1239 O O . ILE A 1 165 ? -16.625 -5.707 11.43 1 95.69 165 ILE A O 1
ATOM 1243 N N . GLY A 1 166 ? -16.656 -3.564 10.688 1 91.88 166 GLY A N 1
ATOM 1244 C CA . GLY A 1 166 ? -16.625 -3.07 12.055 1 91.88 166 GLY A CA 1
ATOM 1245 C C . GLY A 1 166 ? -15.312 -3.365 12.766 1 91.88 166 GLY A C 1
ATOM 1246 O O . GLY A 1 166 ? -14.234 -3.035 12.266 1 91.88 166 GLY A O 1
ATOM 1247 N N . ASP A 1 167 ? -15.383 -4.055 13.852 1 91.62 167 ASP A N 1
ATOM 1248 C CA . ASP A 1 167 ? -14.18 -4.363 14.625 1 91.62 167 ASP A CA 1
ATOM 1249 C C . ASP A 1 167 ? -13.711 -5.793 14.359 1 91.62 167 ASP A C 1
ATOM 1251 O O . ASP A 1 167 ? -12.781 -6.277 15.016 1 91.62 167 ASP A O 1
ATOM 1255 N N . THR A 1 168 ? -14.336 -6.402 13.367 1 96.62 168 THR A N 1
ATOM 1256 C CA . THR A 1 168 ? -14.023 -7.801 13.109 1 96.62 168 THR A CA 1
ATOM 1257 C C . THR A 1 168 ? -13.07 -7.93 11.922 1 96.62 168 THR A C 1
ATOM 1259 O O . THR A 1 168 ? -13.375 -7.469 10.82 1 96.62 168 THR A O 1
ATOM 1262 N N . VAL A 1 169 ? -11.93 -8.547 12.148 1 98.19 169 VAL A N 1
ATOM 1263 C CA . VAL A 1 169 ? -10.977 -8.828 11.078 1 98.19 169 VAL A CA 1
ATOM 1264 C C . VAL A 1 169 ? -11.422 -10.078 10.312 1 98.19 169 VAL A C 1
ATOM 1266 O O . VAL A 1 169 ? -11.781 -11.086 10.922 1 98.19 169 VAL A O 1
ATOM 1269 N N . VAL A 1 170 ? -11.461 -10.016 8.977 1 98.44 170 VAL A N 1
ATOM 1270 C CA . VAL A 1 170 ? -11.953 -11.125 8.172 1 98.44 170 VAL A CA 1
ATOM 1271 C C . VAL A 1 170 ? -10.922 -11.492 7.109 1 98.44 170 VAL A C 1
ATOM 1273 O O . VAL A 1 170 ? -10.117 -10.656 6.703 1 98.44 170 VAL A O 1
ATOM 1276 N N . VAL A 1 171 ? -10.93 -12.727 6.711 1 98.69 171 VAL A N 1
ATOM 1277 C CA . VAL A 1 171 ? -10.008 -13.258 5.715 1 98.69 171 VAL A CA 1
ATOM 1278 C C . VAL A 1 171 ? -10.719 -13.414 4.379 1 98.69 171 VAL A C 1
ATOM 1280 O O . VAL A 1 171 ? -11.883 -13.836 4.336 1 98.69 171 VAL A O 1
ATOM 1283 N N . ASP A 1 172 ? -10.055 -13 3.277 1 98.5 172 ASP A N 1
ATOM 1284 C CA . ASP A 1 172 ? -10.508 -13.242 1.912 1 98.5 172 ASP A CA 1
ATOM 1285 C C . ASP A 1 172 ? -11.859 -12.57 1.65 1 98.5 172 ASP A C 1
ATOM 1287 O O . ASP A 1 172 ? -12.883 -13.242 1.529 1 98.5 172 ASP A O 1
ATOM 1291 N N . LEU A 1 173 ? -11.789 -11.328 1.427 1 97.44 173 LEU A N 1
ATOM 1292 C CA . LEU A 1 173 ? -12.984 -10.523 1.225 1 97.44 173 LEU A CA 1
ATOM 1293 C C . LEU A 1 173 ? -13.664 -10.883 -0.092 1 97.44 173 LEU A C 1
ATOM 1295 O O . LEU A 1 173 ? -13 -11.008 -1.124 1 97.44 173 LEU A O 1
ATOM 1299 N N . ASN A 1 174 ? -14.984 -11.094 -0.078 1 96.5 174 ASN A N 1
ATOM 1300 C CA . ASN A 1 174 ? -15.727 -11.109 -1.334 1 96.5 174 ASN A CA 1
ATOM 1301 C C . ASN A 1 174 ? -16.016 -9.695 -1.831 1 96.5 174 ASN A C 1
ATOM 1303 O O . ASN A 1 174 ? -15.57 -8.719 -1.228 1 96.5 174 ASN A O 1
ATOM 1307 N N . LYS A 1 175 ? -16.672 -9.602 -2.949 1 95 175 LYS A N 1
ATOM 1308 C CA . LYS A 1 175 ? -16.875 -8.312 -3.609 1 95 175 LYS A CA 1
ATOM 1309 C C . LYS A 1 175 ? -17.641 -7.348 -2.711 1 95 175 LYS A C 1
ATOM 1311 O O . LYS A 1 175 ? -17.266 -6.176 -2.586 1 95 175 LYS A O 1
ATOM 1316 N N . LEU A 1 176 ? -18.703 -7.785 -2.115 1 94.69 176 LEU A N 1
ATOM 1317 C CA . LEU A 1 176 ? -19.531 -6.949 -1.256 1 94.69 176 LEU A CA 1
ATOM 1318 C C . LEU A 1 176 ? -18.734 -6.422 -0.073 1 94.69 176 LEU A C 1
ATOM 1320 O O . LEU A 1 176 ? -18.828 -5.242 0.272 1 94.69 176 LEU A O 1
ATOM 1324 N N . GLU A 1 177 ? -17.984 -7.27 0.546 1 95.56 177 GLU A N 1
ATOM 1325 C CA . GLU A 1 177 ? -17.156 -6.914 1.691 1 95.56 177 GLU A CA 1
ATOM 1326 C C . GLU A 1 177 ? -16.062 -5.918 1.294 1 95.56 177 GLU A C 1
ATOM 1328 O O . GLU A 1 177 ? -15.727 -5.023 2.068 1 95.56 177 GLU A O 1
ATOM 1333 N N . ASP A 1 178 ? -15.492 -6.137 0.169 1 93.25 178 ASP A N 1
ATOM 1334 C CA . ASP A 1 178 ? -14.461 -5.238 -0.353 1 93.25 178 ASP A CA 1
ATOM 1335 C C . ASP A 1 178 ? -15.023 -3.84 -0.589 1 93.25 178 ASP A C 1
ATOM 1337 O O . ASP A 1 178 ? -14.344 -2.842 -0.346 1 93.25 178 ASP A O 1
ATOM 1341 N N . ASN A 1 179 ? -16.266 -3.785 -1.046 1 91 179 ASN A N 1
ATOM 1342 C CA . ASN A 1 179 ? -16.891 -2.52 -1.42 1 91 179 ASN A CA 1
ATOM 1343 C C . ASN A 1 179 ? -17.375 -1.746 -0.194 1 91 179 ASN A C 1
ATOM 1345 O O . ASN A 1 179 ? -17.359 -0.514 -0.188 1 91 179 ASN A O 1
ATOM 1349 N N . TYR A 1 180 ? -17.75 -2.459 0.804 1 92.56 180 TYR A N 1
ATOM 1350 C CA . TYR A 1 180 ? -18.484 -1.771 1.854 1 92.56 180 TYR A CA 1
ATOM 1351 C C . TYR A 1 180 ? -17.844 -2 3.217 1 92.56 180 TYR A C 1
ATOM 1353 O O . TYR A 1 180 ? -18.297 -1.45 4.223 1 92.56 180 TYR A O 1
ATOM 1361 N N . GLY A 1 181 ? -16.828 -2.842 3.283 1 93.31 181 GLY A N 1
ATOM 1362 C CA . GLY A 1 181 ? -16.141 -3.062 4.539 1 93.31 181 GLY A CA 1
ATOM 1363 C C . GLY A 1 181 ? -15.391 -1.835 5.035 1 93.31 181 GLY A C 1
ATOM 1364 O O . GLY A 1 181 ? -15.352 -0.81 4.352 1 93.31 181 GLY A O 1
ATOM 1365 N N . ASP A 1 182 ? -14.75 -1.942 6.246 1 93.75 182 ASP A N 1
ATOM 1366 C CA . ASP A 1 182 ? -14.172 -0.788 6.926 1 93.75 182 ASP A CA 1
ATOM 1367 C C . ASP A 1 182 ? -12.656 -0.749 6.738 1 93.75 182 ASP A C 1
ATOM 1369 O O . ASP A 1 182 ? -12 0.214 7.145 1 93.75 182 ASP A O 1
ATOM 1373 N N . GLY A 1 183 ? -12.117 -1.74 6.141 1 95 183 GLY A N 1
ATOM 1374 C CA . GLY A 1 183 ? -10.68 -1.83 5.938 1 95 183 GLY A CA 1
ATOM 1375 C C . GLY A 1 183 ? -10.281 -2.926 4.965 1 95 183 GLY A C 1
ATOM 1376 O O . GLY A 1 183 ? -11.023 -3.891 4.773 1 95 183 GLY A O 1
ATOM 1377 N N . ASP A 1 184 ? -9.211 -2.742 4.348 1 95.88 184 ASP A N 1
ATOM 1378 C CA . ASP A 1 184 ? -8.648 -3.697 3.398 1 95.88 184 ASP A CA 1
ATOM 1379 C C . ASP A 1 184 ? -7.129 -3.754 3.512 1 95.88 184 ASP A C 1
ATOM 1381 O O . ASP A 1 184 ? -6.473 -2.721 3.66 1 95.88 184 ASP A O 1
ATOM 1385 N N . MET A 1 185 ? -6.609 -4.988 3.471 1 98.12 185 MET A N 1
ATOM 1386 C CA . MET A 1 185 ? -5.164 -5.18 3.592 1 98.12 185 MET A CA 1
ATOM 1387 C C . MET A 1 185 ? -4.707 -6.395 2.791 1 98.12 185 MET A C 1
ATOM 1389 O O . MET A 1 185 ? -4.539 -7.48 3.348 1 98.12 185 MET A O 1
ATOM 1393 N N . PRO A 1 186 ? -4.5 -6.199 1.521 1 98.56 186 PRO A N 1
ATOM 1394 C CA . PRO A 1 186 ? -3.855 -7.277 0.768 1 98.56 186 PRO A CA 1
ATOM 1395 C C . PRO A 1 186 ? -2.436 -7.57 1.249 1 98.56 186 PRO A C 1
ATOM 1397 O O . PRO A 1 186 ? -1.669 -6.641 1.515 1 98.56 186 PRO A O 1
ATOM 1400 N N . ILE A 1 187 ? -2.111 -8.836 1.378 1 98.81 187 ILE A N 1
ATOM 1401 C CA . ILE A 1 187 ? -0.802 -9.281 1.841 1 98.81 187 ILE A CA 1
ATOM 1402 C C . ILE A 1 187 ? -0.286 -10.398 0.93 1 98.81 187 ILE A C 1
ATOM 1404 O O . ILE A 1 187 ? -1.034 -11.305 0.566 1 98.81 187 ILE A O 1
ATOM 1408 N N . ALA A 1 188 ? 0.905 -10.297 0.465 1 98.81 188 ALA A N 1
ATOM 1409 C CA . ALA A 1 188 ? 1.604 -11.383 -0.218 1 98.81 188 ALA A CA 1
ATOM 1410 C C . ALA A 1 188 ? 2.674 -12 0.679 1 98.81 188 ALA A C 1
ATOM 1412 O O . ALA A 1 188 ? 3.535 -11.289 1.204 1 98.81 188 ALA A O 1
ATOM 1413 N N . VAL A 1 189 ? 2.639 -13.289 0.816 1 98.31 189 VAL A N 1
ATOM 1414 C CA . VAL A 1 189 ? 3.541 -13.93 1.766 1 98.31 189 VAL A CA 1
ATOM 1415 C C . VAL A 1 189 ? 4.348 -15.016 1.057 1 98.31 189 VAL A C 1
ATOM 1417 O O . VAL A 1 189 ? 3.854 -15.664 0.135 1 98.31 189 VAL A O 1
ATOM 1420 N N . VAL A 1 190 ? 5.617 -15.109 1.414 1 98.25 190 VAL A N 1
ATOM 1421 C CA . VAL A 1 190 ? 6.465 -16.266 1.147 1 98.25 190 VAL A CA 1
ATOM 1422 C C . VAL A 1 190 ? 6.484 -17.188 2.367 1 98.25 190 VAL A C 1
ATOM 1424 O O . VAL A 1 190 ? 7.293 -17 3.279 1 98.25 190 VAL A O 1
ATOM 1427 N N . TYR A 1 191 ? 5.598 -18.172 2.326 1 97.31 191 TYR A N 1
ATOM 1428 C CA . TYR A 1 191 ? 5.156 -18.891 3.52 1 97.31 191 TYR A CA 1
ATOM 1429 C C . TYR A 1 191 ? 6.336 -19.531 4.246 1 97.31 191 TYR A C 1
ATOM 1431 O O . TYR A 1 191 ? 6.527 -19.312 5.445 1 97.31 191 TYR A O 1
ATOM 1439 N N . ARG A 1 192 ? 7.172 -20.203 3.547 1 95.19 192 ARG A N 1
ATOM 1440 C CA . ARG A 1 192 ? 8.242 -20.969 4.172 1 95.19 192 ARG A CA 1
ATOM 1441 C C . ARG A 1 192 ? 9.305 -20.047 4.766 1 95.19 192 ARG A C 1
ATOM 1443 O O . ARG A 1 192 ? 9.977 -20.422 5.734 1 95.19 192 ARG A O 1
ATOM 1450 N N . ARG A 1 193 ? 9.391 -18.875 4.277 1 94.62 193 ARG A N 1
ATOM 1451 C CA . ARG A 1 193 ? 10.453 -17.969 4.695 1 94.62 193 ARG A CA 1
ATOM 1452 C C . ARG A 1 193 ? 9.938 -16.953 5.711 1 94.62 193 ARG A C 1
ATOM 1454 O O . ARG A 1 193 ? 10.711 -16.156 6.246 1 94.62 193 ARG A O 1
ATOM 1461 N N . SER A 1 194 ? 8.648 -16.953 5.879 1 96.81 194 SER A N 1
ATOM 1462 C CA . SER A 1 194 ? 8.008 -15.961 6.742 1 96.81 194 SER A CA 1
ATOM 1463 C C . SER A 1 194 ? 8.297 -14.539 6.266 1 96.81 194 SER A C 1
ATOM 1465 O O . SER A 1 194 ? 8.656 -13.672 7.066 1 96.81 194 SER A O 1
ATOM 1467 N N . TRP A 1 195 ? 8.273 -14.414 4.918 1 97.62 195 TRP A N 1
ATOM 1468 C CA . TRP A 1 195 ? 8.453 -13.102 4.301 1 97.62 195 TRP A CA 1
ATOM 1469 C C . TRP A 1 195 ? 7.105 -12.508 3.893 1 97.62 195 TRP A C 1
ATOM 1471 O O . TRP A 1 195 ? 6.188 -13.234 3.514 1 97.62 195 TRP A O 1
ATOM 1481 N N . ILE A 1 196 ? 7.039 -11.273 4.047 1 98.62 196 ILE A N 1
ATOM 1482 C CA . ILE A 1 196 ? 5.992 -10.461 3.436 1 98.62 196 ILE A CA 1
ATOM 1483 C C . ILE A 1 196 ? 6.578 -9.625 2.301 1 98.62 196 ILE A C 1
ATOM 1485 O O . ILE A 1 196 ? 7.504 -8.836 2.518 1 98.62 196 ILE A O 1
ATOM 1489 N N . THR A 1 197 ? 6.078 -9.812 1.079 1 98.25 197 THR A N 1
ATOM 1490 C CA . THR A 1 197 ? 6.648 -9.109 -0.061 1 98.25 197 THR A CA 1
ATOM 1491 C C . THR A 1 197 ? 5.727 -7.98 -0.519 1 98.25 197 THR A C 1
ATOM 1493 O O . THR A 1 197 ? 6.121 -7.141 -1.33 1 98.25 197 THR A O 1
ATOM 1496 N N . LEU A 1 198 ? 4.527 -7.992 0.01 1 98 198 LEU A N 1
ATOM 1497 C CA . LEU A 1 198 ? 3.566 -6.918 -0.214 1 98 198 LEU A CA 1
ATOM 1498 C C . LEU A 1 198 ? 2.6 -6.801 0.96 1 98 198 LEU A C 1
ATOM 1500 O O . LEU A 1 198 ? 2.113 -7.812 1.474 1 98 198 LEU A O 1
ATOM 1504 N N . MET A 1 199 ? 2.309 -5.617 1.331 1 98.38 199 MET A N 1
ATOM 1505 C CA . MET A 1 199 ? 1.267 -5.316 2.309 1 98.38 199 MET A CA 1
ATOM 1506 C C . MET A 1 199 ? 0.736 -3.9 2.121 1 98.38 199 MET A C 1
ATOM 1508 O O . MET A 1 199 ? 1.515 -2.951 2.012 1 98.38 199 MET A O 1
ATOM 1512 N N . GLN A 1 200 ? -0.49 -3.77 2.039 1 97.25 200 GLN A N 1
ATOM 1513 C CA . GLN A 1 200 ? -1.113 -2.459 1.884 1 97.25 200 GLN A CA 1
ATOM 1514 C C . GLN A 1 200 ? -2.369 -2.342 2.742 1 97.25 200 GLN A C 1
ATOM 1516 O O . GLN A 1 200 ? -3.369 -3.016 2.486 1 97.25 200 GLN A O 1
ATOM 1521 N N . ALA A 1 201 ? -2.314 -1.488 3.695 1 97.25 201 ALA A N 1
ATOM 1522 C CA . ALA A 1 201 ? -3.471 -1.311 4.57 1 97.25 201 ALA A CA 1
ATOM 1523 C C . ALA A 1 201 ? -4.184 0.005 4.277 1 97.25 201 ALA A C 1
ATOM 1525 O O . ALA A 1 201 ? -3.557 1.066 4.25 1 97.25 201 ALA A O 1
ATOM 1526 N N . ASP A 1 202 ? -5.402 -0.095 4.031 1 93.81 202 ASP A N 1
ATOM 1527 C CA . ASP A 1 202 ? -6.312 1.037 3.91 1 93.81 202 ASP A CA 1
ATOM 1528 C C . ASP A 1 202 ? -7.422 0.966 4.957 1 93.81 202 ASP A C 1
ATOM 1530 O O . ASP A 1 202 ? -7.918 -0.118 5.273 1 93.81 202 ASP A O 1
ATOM 1534 N N . GLY A 1 203 ? -7.848 2.18 5.434 1 94.25 203 GLY A N 1
ATOM 1535 C CA . GLY A 1 203 ? -8.766 2.232 6.559 1 94.25 203 GLY A CA 1
ATOM 1536 C C . GLY A 1 203 ? -8.078 2.502 7.879 1 94.25 203 GLY A C 1
ATOM 1537 O O . GLY A 1 203 ? -6.934 2.965 7.906 1 94.25 203 GLY A O 1
ATOM 1538 N N . SER A 1 204 ? -8.82 2.311 8.961 1 95.94 204 SER A N 1
ATOM 1539 C CA . SER A 1 204 ? -8.266 2.52 10.297 1 95.94 204 SER A CA 1
ATOM 1540 C C . SER A 1 204 ? -8.039 1.194 11.016 1 95.94 204 SER A C 1
ATOM 1542 O O . SER A 1 204 ? -8.984 0.437 11.242 1 95.94 204 SER A O 1
ATOM 1544 N N . TRP A 1 205 ? -6.801 0.935 11.328 1 98.06 205 TRP A N 1
ATOM 1545 C CA . TRP A 1 205 ? -6.406 -0.312 11.977 1 98.06 205 TRP A CA 1
ATOM 1546 C C . TRP A 1 205 ? -5.688 -0.037 13.289 1 98.06 205 TRP A C 1
ATOM 1548 O O . TRP A 1 205 ? -4.785 0.804 13.344 1 98.06 205 TRP A O 1
ATOM 1558 N N . THR A 1 206 ? -6.109 -0.749 14.336 1 97.5 206 THR A N 1
ATOM 1559 C CA . THR A 1 206 ? -5.266 -0.728 15.531 1 97.5 206 THR A CA 1
ATOM 1560 C C . THR A 1 206 ? -4.008 -1.562 15.312 1 97.5 206 THR A C 1
ATOM 1562 O O . THR A 1 206 ? -3.975 -2.434 14.445 1 97.5 206 THR A O 1
ATOM 1565 N N . VAL A 1 207 ? -3.031 -1.301 16.094 1 97.31 207 VAL A N 1
ATOM 1566 C CA . VAL A 1 207 ? -1.799 -2.08 16.031 1 97.31 207 VAL A CA 1
ATOM 1567 C C . VAL A 1 207 ? -2.113 -3.561 16.234 1 97.31 207 VAL A C 1
ATOM 1569 O O . VAL A 1 207 ? -1.576 -4.418 15.531 1 97.31 207 VAL A O 1
ATOM 1572 N N . ASP A 1 208 ? -2.971 -3.83 17.156 1 97.12 208 ASP A N 1
ATOM 1573 C CA . ASP A 1 208 ? -3.34 -5.211 17.438 1 97.12 208 ASP A CA 1
ATOM 1574 C C . ASP A 1 208 ? -4.047 -5.852 16.25 1 97.12 208 ASP A C 1
ATOM 1576 O O . ASP A 1 208 ? -3.844 -7.035 15.961 1 97.12 208 ASP A O 1
ATOM 1580 N N . GLU A 1 209 ? -4.879 -5.113 15.602 1 97.62 209 GLU A N 1
ATOM 1581 C CA . GLU A 1 209 ? -5.57 -5.621 14.414 1 97.62 209 GLU A CA 1
ATOM 1582 C C . GLU A 1 209 ? -4.586 -5.945 13.297 1 97.62 209 GLU A C 1
ATOM 1584 O O . GLU A 1 209 ? -4.766 -6.926 12.57 1 97.62 209 GLU A O 1
ATOM 1589 N N . VAL A 1 210 ? -3.543 -5.113 13.148 1 98 210 VAL A N 1
ATOM 1590 C CA . VAL A 1 210 ? -2.535 -5.355 12.117 1 98 210 VAL A CA 1
ATOM 1591 C C . VAL A 1 210 ? -1.776 -6.641 12.43 1 98 210 VAL A C 1
ATOM 1593 O O . VAL A 1 210 ? -1.535 -7.457 11.539 1 98 210 VAL A O 1
ATOM 1596 N N . LYS A 1 211 ? -1.406 -6.801 13.672 1 97.31 211 LYS A N 1
ATOM 1597 C CA . LYS A 1 211 ? -0.725 -8.023 14.086 1 97.31 211 LYS A CA 1
ATOM 1598 C C . LYS A 1 211 ? -1.594 -9.25 13.82 1 97.31 211 LYS A C 1
ATOM 1600 O O . LYS A 1 211 ? -1.113 -10.258 13.305 1 97.31 211 LYS A O 1
ATOM 1605 N N . LYS A 1 212 ? -2.834 -9.117 14.227 1 98 212 LYS A N 1
ATOM 1606 C CA . LYS A 1 212 ? -3.785 -10.203 13.977 1 98 212 LYS A CA 1
ATOM 1607 C C . LYS A 1 212 ? -3.912 -10.492 12.484 1 98 212 LYS A C 1
ATOM 1609 O O . LYS A 1 212 ? -3.975 -11.656 12.078 1 98 212 LYS A O 1
ATOM 1614 N N . ALA A 1 213 ? -3.961 -9.469 11.711 1 98.38 213 ALA A N 1
ATOM 1615 C CA . ALA A 1 213 ? -4.086 -9.594 10.258 1 98.38 213 ALA A CA 1
ATOM 1616 C C . ALA A 1 213 ? -2.928 -10.398 9.68 1 98.38 213 ALA A C 1
ATOM 1618 O O . ALA A 1 213 ? -3.135 -11.273 8.836 1 98.38 213 ALA A O 1
ATOM 1619 N N . ILE A 1 214 ? -1.72 -10.109 10.125 1 98.5 214 ILE A N 1
ATOM 1620 C CA . ILE A 1 214 ? -0.531 -10.805 9.641 1 98.5 214 ILE A CA 1
ATOM 1621 C C . ILE A 1 214 ? -0.614 -12.281 10.008 1 98.5 214 ILE A C 1
ATOM 1623 O O . ILE A 1 214 ? -0.367 -13.148 9.172 1 98.5 214 ILE A O 1
ATOM 1627 N N . GLY A 1 215 ? -0.985 -12.516 11.219 1 98.44 215 GLY A N 1
ATOM 1628 C CA . GLY A 1 215 ? -1.151 -13.891 11.641 1 98.44 215 GLY A CA 1
ATOM 1629 C C . GLY A 1 215 ? -2.182 -14.648 10.82 1 98.44 215 GLY A C 1
ATOM 1630 O O . GLY A 1 215 ? -1.939 -15.781 10.406 1 98.44 215 GLY A O 1
ATOM 1631 N N . LEU A 1 216 ? -3.326 -14.039 10.625 1 98.69 216 LEU A N 1
ATOM 1632 C CA . LEU A 1 216 ? -4.406 -14.656 9.852 1 98.69 216 LEU A CA 1
ATOM 1633 C C . LEU A 1 216 ? -3.98 -14.891 8.406 1 98.69 216 LEU A C 1
ATOM 1635 O O . LEU A 1 216 ? -4.363 -15.891 7.801 1 98.69 216 LEU A O 1
ATOM 1639 N N . ALA A 1 217 ? -3.191 -13.977 7.875 1 98.75 217 ALA A N 1
ATOM 1640 C CA . ALA A 1 217 ? -2.707 -14.125 6.504 1 98.75 217 ALA A CA 1
ATOM 1641 C C . ALA A 1 217 ? -1.837 -15.367 6.363 1 98.75 217 ALA A C 1
ATOM 1643 O O . ALA A 1 217 ? -2 -16.141 5.418 1 98.75 217 ALA A O 1
ATOM 1644 N N . PHE A 1 218 ? -0.917 -15.547 7.301 1 98.62 218 PHE A N 1
ATOM 1645 C CA . PHE A 1 218 ? -0.034 -16.703 7.238 1 98.62 218 PHE A CA 1
ATOM 1646 C C . PHE A 1 218 ? -0.816 -18 7.469 1 98.62 218 PHE A C 1
ATOM 1648 O O . PHE A 1 218 ? -0.549 -19.016 6.824 1 98.62 218 PHE A O 1
ATOM 1655 N N . ARG A 1 219 ? -1.753 -17.953 8.375 1 98.5 219 ARG A N 1
ATOM 1656 C CA . ARG A 1 219 ? -2.578 -19.125 8.617 1 98.5 219 ARG A CA 1
ATOM 1657 C C . ARG A 1 219 ? -3.361 -19.516 7.367 1 98.5 219 ARG A C 1
ATOM 1659 O O . ARG A 1 219 ? -3.473 -20.688 7.035 1 98.5 219 ARG A O 1
ATOM 1666 N N . ALA A 1 220 ? -3.936 -18.531 6.711 1 98.75 220 ALA A N 1
ATOM 1667 C CA . ALA A 1 220 ? -4.699 -18.781 5.488 1 98.75 220 ALA A CA 1
ATOM 1668 C C . ALA A 1 220 ? -3.785 -19.219 4.348 1 98.75 220 ALA A C 1
ATOM 1670 O O . ALA A 1 220 ? -4.184 -20 3.494 1 98.75 220 ALA A O 1
ATOM 1671 N N . ALA A 1 221 ? -2.551 -18.734 4.328 1 98.69 221 ALA A N 1
ATOM 1672 C CA . ALA A 1 221 ? -1.615 -18.984 3.234 1 98.69 221 ALA A CA 1
ATOM 1673 C C . ALA A 1 221 ? -1.088 -20.406 3.277 1 98.69 221 ALA A C 1
ATOM 1675 O O . ALA A 1 221 ? -0.726 -20.969 2.242 1 98.69 221 ALA A O 1
ATOM 1676 N N . GLU A 1 222 ? -1.022 -20.969 4.422 1 98.44 222 GLU A N 1
ATOM 1677 C CA . GLU A 1 222 ? -0.39 -22.266 4.602 1 98.44 222 GLU A CA 1
ATOM 1678 C C . GLU A 1 222 ? -1.031 -23.312 3.699 1 98.44 222 GLU A C 1
ATOM 1680 O O . GLU A 1 222 ? -0.35 -23.953 2.889 1 98.44 222 GLU A O 1
ATOM 1685 N N . PRO A 1 223 ? -2.371 -23.547 3.811 1 98.56 223 PRO A N 1
AT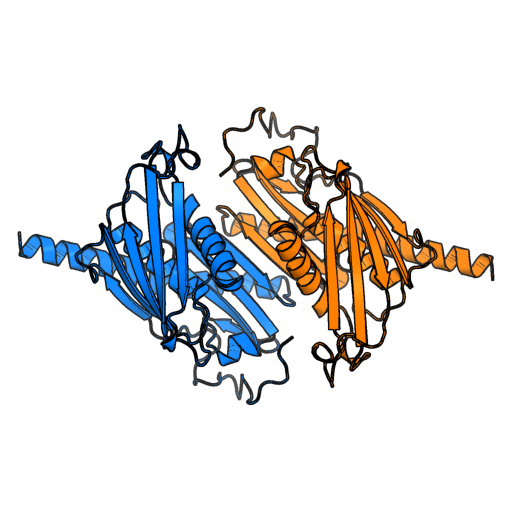OM 1686 C CA . PRO A 1 223 ? -2.961 -24.562 2.936 1 98.56 223 PRO A CA 1
ATOM 1687 C C . PRO A 1 223 ? -2.883 -24.188 1.458 1 98.56 223 PRO A C 1
ATOM 1689 O O . PRO A 1 223 ? -2.789 -25.062 0.599 1 98.56 223 PRO A O 1
ATOM 1692 N N . ILE A 1 224 ? -2.92 -22.906 1.132 1 98.81 224 ILE A N 1
ATOM 1693 C CA . ILE A 1 224 ? -2.824 -22.453 -0.254 1 98.81 224 ILE A CA 1
ATOM 1694 C C . ILE A 1 224 ? -1.438 -22.781 -0.806 1 98.81 224 ILE A C 1
ATOM 1696 O O . ILE A 1 224 ? -1.308 -23.266 -1.933 1 98.81 224 ILE A O 1
ATOM 1700 N N . TYR A 1 225 ? -0.441 -22.516 0.01 1 98.69 225 TYR A N 1
ATOM 1701 C CA . TYR A 1 225 ? 0.941 -22.844 -0.337 1 98.69 225 TYR A CA 1
ATOM 1702 C C . TYR A 1 225 ? 1.11 -24.328 -0.612 1 98.69 225 TYR A C 1
ATOM 1704 O O . TYR A 1 225 ? 1.744 -24.719 -1.597 1 98.69 225 TYR A O 1
ATOM 1712 N N . LYS A 1 226 ? 0.579 -25.125 0.253 1 98.19 226 LYS A N 1
ATOM 1713 C CA . LYS A 1 226 ? 0.638 -26.578 0.076 1 98.19 226 LYS A CA 1
ATOM 1714 C C . LYS A 1 226 ? -0.04 -27 -1.224 1 98.19 226 LYS A C 1
ATOM 1716 O O . LYS A 1 226 ? 0.457 -27.875 -1.933 1 98.19 226 LYS A O 1
ATOM 1721 N N . MET A 1 227 ? -1.137 -26.391 -1.508 1 98.44 227 MET A N 1
ATOM 1722 C CA . MET A 1 227 ? -1.853 -26.703 -2.744 1 98.44 227 MET A CA 1
ATOM 1723 C C . MET A 1 227 ? -1.019 -26.312 -3.963 1 98.44 227 MET A C 1
ATOM 1725 O O . MET A 1 227 ? -1.021 -27.031 -4.969 1 98.44 227 MET A O 1
ATOM 1729 N N . GLU A 1 228 ? -0.363 -25.078 -3.904 1 98.19 228 GLU A N 1
ATOM 1730 C CA . GLU A 1 228 ? 0.542 -24.672 -4.98 1 98.19 228 GLU A CA 1
ATOM 1731 C C . GLU A 1 228 ? 1.585 -25.766 -5.246 1 98.19 228 GLU A C 1
ATOM 1733 O O . GLU A 1 228 ? 1.788 -26.172 -6.395 1 98.19 228 GLU A O 1
ATOM 1738 N N . ARG A 1 229 ? 2.209 -26.25 -4.219 1 97.25 229 ARG A N 1
ATOM 1739 C CA . ARG A 1 229 ? 3.264 -27.25 -4.324 1 97.25 229 ARG A CA 1
ATOM 1740 C C . ARG A 1 229 ? 2.723 -28.562 -4.902 1 97.25 229 ARG A C 1
ATOM 1742 O O . ARG A 1 229 ? 3.336 -29.141 -5.793 1 97.25 229 ARG A O 1
ATOM 1749 N N . ASP A 1 230 ? 1.604 -28.969 -4.402 1 97.19 230 ASP A N 1
ATOM 1750 C CA . ASP A 1 230 ? 1 -30.219 -4.855 1 97.19 230 ASP A CA 1
ATOM 1751 C C . ASP A 1 230 ? 0.608 -30.141 -6.328 1 97.19 230 ASP A C 1
ATOM 1753 O O . ASP A 1 230 ? 0.745 -31.109 -7.07 1 97.19 230 ASP A O 1
ATOM 1757 N N . THR A 1 231 ? 0.062 -28.984 -6.691 1 97.44 231 THR A N 1
ATOM 1758 C CA . THR A 1 231 ? -0.359 -28.781 -8.07 1 97.44 231 THR A CA 1
ATOM 1759 C C . THR A 1 231 ? 0.833 -28.875 -9.016 1 97.44 231 THR A C 1
ATOM 1761 O O . THR A 1 231 ? 0.72 -29.422 -10.117 1 97.44 231 THR A O 1
ATOM 1764 N N . LEU A 1 232 ? 1.968 -28.375 -8.602 1 96.44 232 LEU A N 1
ATOM 1765 C CA . LEU A 1 232 ? 3.178 -28.391 -9.414 1 96.44 232 LEU A CA 1
ATOM 1766 C C . LEU A 1 232 ? 3.748 -29.812 -9.508 1 96.44 232 LEU A C 1
ATOM 1768 O O . LEU A 1 232 ? 4.262 -30.203 -10.555 1 96.44 232 LEU A O 1
ATOM 1772 N N . LYS A 1 233 ? 3.664 -30.578 -8.469 1 91.38 233 LYS A N 1
ATOM 1773 C CA . LYS A 1 233 ? 4.16 -31.953 -8.438 1 91.38 233 LYS A CA 1
ATOM 1774 C C . LYS A 1 233 ? 3.334 -32.844 -9.352 1 91.38 233 LYS A C 1
ATOM 1776 O O . LYS A 1 233 ? 3.875 -33.75 -10 1 91.38 233 LYS A O 1
ATOM 1781 N N . GLY A 1 234 ? 2.049 -32.688 -9.25 1 82.25 234 GLY A N 1
ATOM 1782 C CA . GLY A 1 234 ? 1.184 -33.5 -10.086 1 82.25 234 GLY A CA 1
ATOM 1783 C C . GLY A 1 234 ? 1.47 -33.375 -11.57 1 82.25 234 GLY A C 1
ATOM 1784 O O . GLY A 1 234 ? 1.348 -34.312 -12.328 1 82.25 234 GLY A O 1
ATOM 1785 N N . ARG A 1 235 ? 1.822 -32.312 -11.992 1 69.31 235 ARG A N 1
ATOM 1786 C CA . ARG A 1 235 ? 2.166 -32.094 -13.398 1 69.31 235 ARG A CA 1
ATOM 1787 C C . ARG A 1 235 ? 3.439 -32.844 -13.766 1 69.31 235 ARG A C 1
ATOM 1789 O O . ARG A 1 235 ? 3.506 -33.5 -14.82 1 69.31 235 ARG A O 1
ATOM 1796 N N . TYR A 1 236 ? 4.344 -32.75 -12.859 1 61.72 236 TYR A N 1
ATOM 1797 C CA . TYR A 1 236 ? 5.625 -33.375 -13.18 1 61.72 236 TYR A CA 1
ATOM 1798 C C . TYR A 1 236 ? 5.547 -34.906 -13.039 1 61.72 236 TYR A C 1
ATOM 1800 O O . TYR A 1 236 ? 6.281 -35.625 -13.711 1 61.72 236 TYR A O 1
ATOM 1808 N N . SER A 1 237 ? 4.598 -35.219 -12.125 1 56.41 237 SER A N 1
ATOM 1809 C CA . SER A 1 237 ? 4.383 -36.656 -12.047 1 56.41 237 SER A CA 1
ATOM 1810 C C . SER A 1 237 ? 3.668 -37.188 -13.289 1 56.41 237 SER A C 1
ATOM 1812 O O . SER A 1 237 ? 3.959 -38.281 -13.766 1 56.41 237 SER A O 1
ATOM 1814 N N . GLU A 1 238 ? 2.775 -36.344 -13.766 1 49.34 238 GLU A N 1
ATOM 1815 C CA . GLU A 1 238 ? 2.066 -36.781 -14.969 1 49.34 238 GLU A CA 1
ATOM 1816 C C . GLU A 1 238 ? 2.979 -36.719 -16.188 1 49.34 238 GLU A C 1
ATOM 1818 O O . GLU A 1 238 ? 2.879 -37.562 -17.078 1 49.34 238 GLU A O 1
ATOM 1823 N N . GLN A 1 239 ? 3.785 -35.75 -16.156 1 48.69 239 GLN A N 1
ATOM 1824 C CA . GLN A 1 239 ? 4.723 -35.656 -17.266 1 48.69 239 GLN A CA 1
ATOM 1825 C C . GLN A 1 239 ? 5.746 -36.781 -17.219 1 48.69 239 GLN A C 1
ATOM 1827 O O . GLN A 1 239 ? 6.191 -37.281 -18.25 1 48.69 239 GLN A O 1
ATOM 1832 N N . ALA A 1 240 ? 6.18 -37.219 -16.016 1 49.69 240 ALA A N 1
ATOM 1833 C CA . ALA A 1 240 ? 7.098 -38.344 -15.883 1 49.69 240 ALA A CA 1
ATOM 1834 C C . ALA A 1 240 ? 6.449 -39.656 -16.375 1 49.69 240 ALA A C 1
ATOM 1836 O O . ALA A 1 240 ? 7.137 -40.562 -16.859 1 49.69 240 ALA A O 1
ATOM 1837 N N . ILE A 1 241 ? 5.145 -39.719 -16.25 1 46.75 241 ILE A N 1
ATOM 1838 C CA . ILE A 1 241 ? 4.484 -40.969 -16.656 1 46.75 241 ILE A CA 1
ATOM 1839 C C . ILE A 1 241 ? 4.332 -41 -18.172 1 46.75 241 ILE A C 1
ATOM 1841 O O . ILE A 1 241 ? 4.293 -42.062 -18.781 1 46.75 241 ILE A O 1
ATOM 1845 N N . VAL A 1 242 ? 4.238 -39.781 -18.75 1 45.84 242 VAL A N 1
ATOM 1846 C CA . VAL A 1 242 ? 4.008 -39.781 -20.188 1 45.84 242 VAL A CA 1
ATOM 1847 C C . VAL A 1 242 ? 5.344 -39.812 -20.922 1 45.84 242 VAL A C 1
ATOM 1849 O O . VAL A 1 242 ? 5.379 -40.031 -22.141 1 45.84 242 VAL A O 1
ATOM 1852 N N . SER A 1 243 ? 6.406 -39.375 -20.281 1 38.88 243 SER A N 1
ATOM 1853 C CA . SER A 1 243 ? 7.652 -39.531 -21.016 1 38.88 243 SER A CA 1
ATOM 1854 C C . SER A 1 243 ? 8.148 -40.969 -20.953 1 38.88 243 SER A C 1
ATOM 1856 O O . SER A 1 243 ? 7.977 -41.656 -19.922 1 38.88 243 SER A O 1
ATOM 1858 N N . MET B 1 1 ? 13.758 -2.078 -7.711 1 37.56 1 MET B N 1
ATOM 1859 C CA . MET B 1 1 ? 15.016 -2.814 -7.633 1 37.56 1 MET B CA 1
ATOM 1860 C C . MET B 1 1 ? 16.203 -1.874 -7.785 1 37.56 1 MET B C 1
ATOM 1862 O O . MET B 1 1 ? 16.359 -1.228 -8.82 1 37.56 1 MET B O 1
ATOM 1866 N N . GLY B 1 2 ? 16.484 -1.233 -6.777 1 47.84 2 GLY B N 1
ATOM 1867 C CA . GLY B 1 2 ? 17.484 -0.19 -6.961 1 47.84 2 GLY B CA 1
ATOM 1868 C C . GLY B 1 2 ? 18.797 -0.71 -7.508 1 47.84 2 GLY B C 1
ATOM 1869 O O . GLY B 1 2 ? 19.156 -1.863 -7.27 1 47.84 2 GLY B O 1
ATOM 1870 N N . GLY B 1 3 ? 19.062 -0.375 -8.742 1 58.97 3 GLY B N 1
ATOM 1871 C CA . GLY B 1 3 ? 20.453 -0.521 -9.18 1 58.97 3 GLY B CA 1
ATOM 1872 C C . GLY B 1 3 ? 21.453 -0.352 -8.055 1 58.97 3 GLY B C 1
ATOM 1873 O O . GLY B 1 3 ? 21.078 -0.023 -6.926 1 58.97 3 GLY B O 1
ATOM 1874 N N . LYS B 1 4 ? 22.531 -0.901 -8.141 1 70.19 4 LYS B N 1
ATOM 1875 C CA . LYS B 1 4 ? 23.609 -0.744 -7.164 1 70.19 4 LYS B CA 1
ATOM 1876 C C . LYS B 1 4 ? 23.781 0.72 -6.77 1 70.19 4 LYS B C 1
ATOM 1878 O O . LYS B 1 4 ? 23.875 1.594 -7.637 1 70.19 4 LYS B O 1
ATOM 1883 N N . SER B 1 5 ? 23.641 0.979 -5.43 1 82.88 5 SER B N 1
ATOM 1884 C CA . SER B 1 5 ? 23.828 2.328 -4.906 1 82.88 5 SER B CA 1
ATOM 1885 C C . SER B 1 5 ? 25.219 2.867 -5.258 1 82.88 5 SER B C 1
ATOM 1887 O O . SER B 1 5 ? 26.203 2.133 -5.215 1 82.88 5 SER B O 1
ATOM 1889 N N . PRO B 1 6 ? 25.281 4.078 -5.691 1 84.69 6 PRO B N 1
ATOM 1890 C CA . PRO B 1 6 ? 26.578 4.672 -6.004 1 84.69 6 PRO B CA 1
ATOM 1891 C C . PRO B 1 6 ? 27.516 4.727 -4.797 1 84.69 6 PRO B C 1
ATOM 1893 O O . PRO B 1 6 ? 28.734 4.766 -4.957 1 84.69 6 PRO B O 1
ATOM 1896 N N . VAL B 1 7 ? 26.859 4.812 -3.584 1 87.69 7 VAL B N 1
ATOM 1897 C CA . VAL B 1 7 ? 27.625 4.809 -2.344 1 87.69 7 VAL B CA 1
ATOM 1898 C C . VAL B 1 7 ? 26.984 3.854 -1.341 1 87.69 7 VAL B C 1
ATOM 1900 O O . VAL B 1 7 ? 25.781 3.605 -1.396 1 87.69 7 VAL B O 1
ATOM 1903 N N . PRO B 1 8 ? 27.859 3.391 -0.414 1 92.5 8 PRO B N 1
ATOM 1904 C CA . PRO B 1 8 ? 27.266 2.559 0.627 1 92.5 8 PRO B CA 1
ATOM 1905 C C . PRO B 1 8 ? 26.25 3.324 1.476 1 92.5 8 PRO B C 1
ATOM 1907 O O . PRO B 1 8 ? 26.5 4.457 1.883 1 92.5 8 PRO B O 1
ATOM 1910 N N . LEU B 1 9 ? 25.156 2.754 1.752 1 95.5 9 LEU B N 1
ATOM 1911 C CA . LEU B 1 9 ? 24.062 3.432 2.461 1 95.5 9 LEU B CA 1
ATOM 1912 C C . LEU B 1 9 ? 24.25 3.322 3.971 1 95.5 9 LEU B C 1
ATOM 1914 O O . LEU B 1 9 ? 23.719 4.137 4.727 1 95.5 9 LEU B O 1
ATOM 1918 N N . LEU B 1 10 ? 24.938 2.246 4.379 1 94.38 10 LEU B N 1
ATOM 1919 C CA . LEU B 1 10 ? 25.219 2.004 5.789 1 94.38 10 LEU B CA 1
ATOM 1920 C C . LEU B 1 10 ? 26.656 1.571 5.992 1 94.38 10 LEU B C 1
ATOM 1922 O O . LEU B 1 10 ? 27.109 0.59 5.395 1 94.38 10 LEU B O 1
ATOM 1926 N N . VAL B 1 11 ? 27.406 2.375 6.789 1 93.81 11 VAL B N 1
ATOM 1927 C CA . VAL B 1 11 ? 28.812 2.074 7.09 1 93.81 11 VAL B CA 1
ATOM 1928 C C . VAL B 1 11 ? 29.031 2.15 8.602 1 93.81 11 VAL B C 1
ATOM 1930 O O . VAL B 1 11 ? 28.797 3.188 9.219 1 93.81 11 VAL B O 1
ATOM 1933 N N . ASP B 1 12 ? 29.438 1.062 9.156 1 93.38 12 ASP B N 1
ATOM 1934 C CA . ASP B 1 12 ? 29.75 1 10.578 1 93.38 12 ASP B CA 1
ATOM 1935 C C . ASP B 1 12 ? 28.562 1.461 11.422 1 93.38 12 ASP B C 1
ATOM 1937 O O . ASP B 1 12 ? 28.719 2.289 12.32 1 93.38 12 ASP B O 1
ATOM 1941 N N . GLY B 1 13 ? 27.422 1.102 10.953 1 92.88 13 GLY B N 1
ATOM 1942 C CA . GLY B 1 13 ? 26.234 1.353 11.742 1 92.88 13 GLY B CA 1
ATOM 1943 C C . GLY B 1 13 ? 25.641 2.734 11.508 1 92.88 13 GLY B C 1
ATOM 1944 O O . GLY B 1 13 ? 24.641 3.096 12.117 1 92.88 13 GLY B O 1
ATOM 1945 N N . LYS B 1 14 ? 26.312 3.482 10.609 1 96.19 14 LYS B N 1
ATOM 1946 C CA . LYS B 1 14 ? 25.828 4.828 10.312 1 96.19 14 LYS B CA 1
ATOM 1947 C C . LYS B 1 14 ? 25.328 4.93 8.875 1 96.19 14 LYS B C 1
ATOM 1949 O O . LYS B 1 14 ? 25.922 4.332 7.969 1 96.19 14 LYS B O 1
ATOM 1954 N N . ARG B 1 15 ? 24.328 5.691 8.773 1 97.12 15 ARG B N 1
ATOM 1955 C CA . ARG B 1 15 ? 23.75 5.91 7.453 1 97.12 15 ARG B CA 1
ATOM 1956 C C . ARG B 1 15 ? 24.547 6.961 6.68 1 97.12 15 ARG B C 1
ATOM 1958 O O . ARG B 1 15 ? 25.453 7.598 7.23 1 97.12 15 ARG B O 1
ATOM 1965 N N . VAL B 1 16 ? 24.25 7.172 5.488 1 94.56 16 VAL B N 1
ATOM 1966 C CA . VAL B 1 16 ? 25.016 8.008 4.566 1 94.56 16 VAL B CA 1
ATOM 1967 C C . VAL B 1 16 ? 25.031 9.445 5.066 1 94.56 16 VAL B C 1
ATOM 1969 O O . VAL B 1 16 ? 26 10.172 4.867 1 94.56 16 VAL B O 1
ATOM 1972 N N . ASP B 1 17 ? 23.984 9.852 5.777 1 95.44 17 ASP B N 1
ATOM 1973 C CA . ASP B 1 17 ? 23.922 11.227 6.254 1 95.44 17 ASP B CA 1
ATOM 1974 C C . ASP B 1 17 ? 24.312 11.32 7.727 1 95.44 17 ASP B C 1
ATOM 1976 O O . ASP B 1 17 ? 24.031 12.328 8.391 1 95.44 17 ASP B O 1
ATOM 1980 N N . GLY B 1 18 ? 24.828 10.25 8.258 1 96.38 18 GLY B N 1
ATOM 1981 C CA . GLY B 1 18 ? 25.391 10.266 9.602 1 96.38 18 GLY B CA 1
ATOM 1982 C C . GLY B 1 18 ? 24.391 9.828 10.656 1 96.38 18 GLY B C 1
ATOM 1983 O O . GLY B 1 18 ? 24.766 9.602 11.812 1 96.38 18 GLY B O 1
ATOM 1984 N N . ARG B 1 19 ? 23.188 9.516 10.32 1 97.75 19 ARG B N 1
ATOM 1985 C CA . ARG B 1 19 ? 22.156 9.117 11.281 1 97.75 19 ARG B CA 1
ATOM 1986 C C . ARG B 1 19 ? 22.344 7.656 11.688 1 97.75 19 ARG B C 1
ATOM 1988 O O . ARG B 1 19 ? 22.891 6.855 10.922 1 97.75 19 ARG B O 1
ATOM 1995 N N . LEU B 1 20 ? 21.859 7.441 12.914 1 98.06 20 LEU B N 1
ATOM 1996 C CA . LEU B 1 20 ? 21.641 6.047 13.297 1 98.06 20 LEU B CA 1
ATOM 1997 C C . LEU B 1 20 ? 20.406 5.48 12.625 1 98.06 20 LEU B C 1
ATOM 1999 O O . LEU B 1 20 ? 19.562 6.234 12.133 1 98.06 20 LEU B O 1
ATOM 2003 N N . PRO B 1 21 ? 20.266 4.168 12.594 1 98.12 21 PRO B N 1
ATOM 2004 C CA . PRO B 1 21 ? 19.141 3.545 11.883 1 98.12 21 PRO B CA 1
ATOM 2005 C C . PRO B 1 21 ? 17.781 4.043 12.367 1 98.12 21 PRO B C 1
ATOM 2007 O O . PRO B 1 21 ? 16.875 4.246 11.562 1 98.12 21 PRO B O 1
ATOM 2010 N N . GLU B 1 22 ? 17.656 4.406 13.609 1 98.19 22 GLU B N 1
ATOM 2011 C CA . GLU B 1 22 ? 16.328 4.695 14.156 1 98.19 22 GLU B CA 1
ATOM 2012 C C . GLU B 1 22 ? 16.094 6.199 14.273 1 98.19 22 GLU B C 1
ATOM 2014 O O . GLU B 1 22 ? 15.031 6.637 14.703 1 98.19 22 GLU B O 1
ATOM 2019 N N . ASP B 1 23 ? 17.094 6.988 13.789 1 97.94 23 ASP B N 1
ATOM 2020 C CA . ASP B 1 23 ? 17 8.438 13.914 1 97.94 23 ASP B CA 1
ATOM 2021 C C . ASP B 1 23 ? 16.125 9.031 12.812 1 97.94 23 ASP B C 1
ATOM 2023 O O . ASP B 1 23 ? 16.328 8.742 11.625 1 97.94 23 ASP B O 1
ATOM 2027 N N . HIS B 1 24 ? 15.148 9.812 13.219 1 98.69 24 HIS B N 1
ATOM 2028 C CA . HIS B 1 24 ? 14.406 10.648 12.281 1 98.69 24 HIS B CA 1
ATOM 2029 C C . HIS B 1 24 ? 15.172 11.93 11.969 1 98.69 24 HIS B C 1
ATOM 2031 O O . HIS B 1 24 ? 15.883 12.461 12.82 1 98.69 24 HIS B O 1
ATOM 2037 N N . ARG B 1 25 ? 15.055 12.516 10.82 1 98.5 25 ARG B N 1
ATOM 2038 C CA . ARG B 1 25 ? 15.625 13.82 10.508 1 98.5 25 ARG B CA 1
ATOM 2039 C C . ARG B 1 25 ? 14.93 14.922 11.297 1 98.5 25 ARG B C 1
ATOM 2041 O O . ARG B 1 25 ? 13.82 14.727 11.805 1 98.5 25 ARG B O 1
ATOM 2048 N N . PRO B 1 26 ? 15.594 16.031 11.375 1 98.44 26 PRO B N 1
ATOM 2049 C CA . PRO B 1 26 ? 14.945 17.141 12.086 1 98.44 26 PRO B CA 1
ATOM 2050 C C . PRO B 1 26 ? 13.609 17.547 11.453 1 98.44 26 PRO B C 1
ATOM 2052 O O . PRO B 1 26 ? 13.484 17.547 10.219 1 98.44 26 PRO B O 1
ATOM 2055 N N . VAL B 1 27 ? 12.68 17.891 12.328 1 98.81 27 VAL B N 1
ATOM 2056 C CA . VAL B 1 27 ? 11.336 18.234 11.875 1 98.81 27 VAL B CA 1
ATOM 2057 C C . VAL B 1 27 ? 11.07 19.719 12.133 1 98.81 27 VAL B C 1
ATOM 2059 O O . VAL B 1 27 ? 11.445 20.25 13.18 1 98.81 27 VAL B O 1
ATOM 2062 N N . THR B 1 28 ? 10.492 20.406 11.18 1 98.69 28 THR B N 1
ATOM 2063 C CA . THR B 1 28 ? 10.047 21.781 11.344 1 98.69 28 THR B CA 1
ATOM 2064 C C . THR B 1 28 ? 8.578 21.922 10.961 1 98.69 28 THR B C 1
ATOM 2066 O O . THR B 1 28 ? 8.102 21.25 10.055 1 98.69 28 THR B O 1
ATOM 2069 N N . MET B 1 29 ? 7.895 22.766 11.648 1 98.31 29 MET B N 1
ATOM 2070 C CA . MET B 1 29 ? 6.473 22.969 11.391 1 98.31 29 MET B CA 1
ATOM 2071 C C . MET B 1 29 ? 6.078 24.422 11.617 1 98.31 29 MET B C 1
ATOM 2073 O O . MET B 1 29 ? 6.562 25.062 12.547 1 98.31 29 MET B O 1
ATOM 2077 N N . ARG B 1 30 ? 5.297 24.922 10.742 1 98.06 30 ARG B N 1
ATOM 2078 C CA . ARG B 1 30 ? 4.633 26.219 10.883 1 98.06 30 ARG B CA 1
ATOM 2079 C C . ARG B 1 30 ? 3.211 26.156 10.328 1 98.06 30 ARG B C 1
ATOM 2081 O O . ARG B 1 30 ? 2.941 25.438 9.367 1 98.06 30 ARG B O 1
ATOM 2088 N N . VAL B 1 31 ? 2.301 26.891 10.906 1 98.06 31 VAL B N 1
ATOM 2089 C CA . VAL B 1 31 ? 0.935 26.953 10.398 1 98.06 31 VAL B CA 1
ATOM 2090 C C . VAL B 1 31 ? 0.592 28.391 10.016 1 98.06 31 VAL B C 1
ATOM 2092 O O . VAL B 1 31 ? 1.32 29.328 10.367 1 98.06 31 VAL B O 1
ATOM 2095 N N . GLY B 1 32 ? -0.521 28.531 9.273 1 96.69 32 GLY B N 1
ATOM 2096 C CA . GLY B 1 32 ? -0.967 29.859 8.875 1 96.69 32 GLY B CA 1
ATOM 2097 C C . GLY B 1 32 ? -0.015 30.547 7.918 1 96.69 32 GLY B C 1
ATOM 2098 O O . GLY B 1 32 ? 0.201 31.75 8.008 1 96.69 32 GLY B O 1
ATOM 2099 N N . VAL B 1 33 ? 0.591 29.859 7.035 1 96.44 33 VAL B N 1
ATOM 2100 C CA . VAL B 1 33 ? 1.662 30.406 6.207 1 96.44 33 VAL B CA 1
ATOM 2101 C C . VAL B 1 33 ? 1.077 30.984 4.922 1 96.44 33 VAL B C 1
ATOM 2103 O O . VAL B 1 33 ? 1.76 31.703 4.195 1 96.44 33 VAL B O 1
ATOM 2106 N N . LEU B 1 34 ? -0.183 30.641 4.613 1 96.44 34 LEU B N 1
ATOM 2107 C CA . LEU B 1 34 ? -0.896 31.188 3.465 1 96.44 34 LEU B CA 1
ATOM 2108 C C . LEU B 1 34 ? -2.148 31.938 3.912 1 96.44 34 LEU B C 1
ATOM 2110 O O . LEU B 1 34 ? -3.143 31.312 4.297 1 96.44 34 LEU B O 1
ATOM 2114 N N . PRO B 1 35 ? -2.188 33.219 3.758 1 93.12 35 PRO B N 1
ATOM 2115 C CA . PRO B 1 35 ? -3.299 34.031 4.281 1 93.12 35 PRO B CA 1
ATOM 2116 C C . PRO B 1 35 ? -4.617 33.719 3.57 1 93.12 35 PRO B C 1
ATOM 2118 O O . PRO B 1 35 ? -5.688 33.875 4.164 1 93.12 35 PRO B O 1
ATOM 2121 N N . ASN B 1 36 ? -4.617 33.312 2.354 1 94.88 36 ASN B N 1
ATOM 2122 C CA . ASN B 1 36 ? -5.836 33.125 1.565 1 94.88 36 ASN B CA 1
ATOM 2123 C C . ASN B 1 36 ? -6.406 31.734 1.712 1 94.88 36 ASN B C 1
ATOM 2125 O O . ASN B 1 36 ? -7.461 31.422 1.149 1 94.88 36 ASN B O 1
ATOM 2129 N N . ALA B 1 37 ? -5.746 30.938 2.475 1 96.62 37 ALA B N 1
ATOM 2130 C CA . ALA B 1 37 ? -6.227 29.562 2.693 1 96.62 37 ALA B CA 1
ATOM 2131 C C . ALA B 1 37 ? -7.023 29.469 3.99 1 96.62 37 ALA B C 1
ATOM 2133 O O . ALA B 1 37 ? -6.812 30.25 4.918 1 96.62 37 ALA B O 1
ATOM 2134 N N . SER B 1 38 ? -8.031 28.531 4.047 1 96.94 38 SER B N 1
ATOM 2135 C CA . SER B 1 38 ? -8.727 28.25 5.297 1 96.94 38 SER B CA 1
ATOM 2136 C C . SER B 1 38 ? -7.77 27.75 6.371 1 96.94 38 SER B C 1
ATOM 2138 O O . SER B 1 38 ? -7.988 27.984 7.562 1 96.94 38 SER B O 1
ATOM 2140 N N . GLY B 1 39 ? -6.727 27.078 5.965 1 97.94 39 GLY B N 1
ATOM 2141 C CA . GLY B 1 39 ? -5.617 26.594 6.762 1 97.94 39 GLY B CA 1
ATOM 2142 C C . GLY B 1 39 ? -4.391 26.234 5.938 1 97.94 39 GLY B C 1
ATOM 2143 O O . GLY B 1 39 ? -4.496 26 4.73 1 97.94 39 GLY B O 1
ATOM 2144 N N . SER B 1 40 ? -3.291 26.344 6.539 1 98.5 40 SER B N 1
ATOM 2145 C CA . SER B 1 40 ? -2.053 26.047 5.824 1 98.5 40 SER B CA 1
ATOM 2146 C C . SER B 1 40 ? -0.948 25.625 6.789 1 98.5 40 SER B C 1
ATOM 2148 O O . SER B 1 40 ? -1.015 25.922 7.984 1 98.5 40 SER B O 1
ATOM 2150 N N . ALA B 1 41 ? 0.001 24.922 6.234 1 98.75 41 ALA B N 1
ATOM 2151 C CA . ALA B 1 41 ? 1.132 24.453 7.027 1 98.75 41 ALA B CA 1
ATOM 2152 C C . ALA B 1 41 ? 2.371 24.25 6.16 1 98.75 41 ALA B C 1
ATOM 2154 O O . ALA B 1 41 ? 2.262 23.922 4.977 1 98.75 41 ALA B O 1
ATOM 2155 N N . LEU B 1 42 ? 3.486 24.547 6.73 1 98.81 42 LEU B N 1
ATOM 2156 C CA . LEU B 1 42 ? 4.801 24.234 6.188 1 98.81 42 LEU B CA 1
ATOM 2157 C C . LEU B 1 42 ? 5.531 23.234 7.07 1 98.81 42 LEU B C 1
ATOM 2159 O O . LEU B 1 42 ? 5.773 23.5 8.25 1 98.81 42 LEU B O 1
ATOM 2163 N N . VAL B 1 43 ? 5.832 22.062 6.492 1 98.88 43 VAL B N 1
ATOM 2164 C CA . VAL B 1 43 ? 6.449 21 7.273 1 98.88 43 VAL B CA 1
ATOM 2165 C C . VAL B 1 43 ? 7.742 20.547 6.598 1 98.88 43 VAL B C 1
ATOM 2167 O O . VAL B 1 43 ? 7.801 20.406 5.375 1 98.88 43 VAL B O 1
ATOM 2170 N N . GLY B 1 44 ? 8.742 20.344 7.418 1 98.81 44 GLY B N 1
ATOM 2171 C CA . GLY B 1 44 ? 10.016 19.828 6.941 1 98.81 44 GLY B CA 1
ATOM 2172 C C . GLY B 1 44 ? 10.453 18.562 7.648 1 98.81 44 GLY B C 1
ATOM 2173 O O . GLY B 1 44 ? 10.375 18.469 8.875 1 98.81 44 GLY B O 1
ATOM 2174 N N . TYR B 1 45 ? 10.75 17.5 6.953 1 98.69 45 TYR B N 1
ATOM 2175 C CA . TYR B 1 45 ? 11.547 16.344 7.391 1 98.69 45 TYR B CA 1
ATOM 2176 C C . TYR B 1 45 ? 12.945 16.391 6.801 1 98.69 45 TYR B C 1
ATOM 2178 O O . TYR B 1 45 ? 13.18 15.93 5.684 1 98.69 45 TYR B O 1
ATOM 2186 N N . GLY B 1 46 ? 13.922 16.906 7.59 1 97.81 46 GLY B N 1
ATOM 2187 C CA . GLY B 1 46 ? 15.211 17.203 6.988 1 97.81 46 GLY B CA 1
ATOM 2188 C C . GLY B 1 46 ? 15.109 18.141 5.801 1 97.81 46 GLY B C 1
ATOM 2189 O O . GLY B 1 46 ? 14.523 19.219 5.906 1 97.81 46 GLY B O 1
ATOM 2190 N N . ASN B 1 47 ? 15.586 17.688 4.59 1 96.81 47 ASN B N 1
ATOM 2191 C CA . ASN B 1 47 ? 15.602 18.531 3.402 1 96.81 47 ASN B CA 1
ATOM 2192 C C . ASN B 1 47 ? 14.328 18.359 2.576 1 96.81 47 ASN B C 1
ATOM 2194 O O . ASN B 1 47 ? 14.203 18.922 1.49 1 96.81 47 ASN B O 1
ATOM 2198 N N . THR B 1 48 ? 13.43 17.578 3.059 1 97.88 48 THR B N 1
ATOM 2199 C CA . THR B 1 48 ? 12.109 17.516 2.434 1 97.88 48 THR B CA 1
ATOM 2200 C C . THR B 1 48 ? 11.18 18.562 3.035 1 97.88 48 THR B C 1
ATOM 2202 O O . THR B 1 48 ? 11 18.609 4.254 1 97.88 48 THR B O 1
ATOM 2205 N N . VAL B 1 49 ? 10.648 19.391 2.15 1 98.38 49 VAL B N 1
ATOM 2206 C CA . VAL B 1 49 ? 9.781 20.469 2.619 1 98.38 49 VAL B CA 1
ATOM 2207 C C . VAL B 1 49 ? 8.477 20.469 1.82 1 98.38 49 VAL B C 1
ATOM 2209 O O . VAL B 1 49 ? 8.5 20.484 0.587 1 98.38 49 VAL B O 1
ATOM 2212 N N . VAL B 1 50 ? 7.332 20.469 2.555 1 98.75 50 VAL B N 1
ATOM 2213 C CA . VAL B 1 50 ? 6.023 20.422 1.906 1 98.75 50 VAL B CA 1
ATOM 2214 C C . VAL B 1 50 ? 5.145 21.562 2.42 1 98.75 50 VAL B C 1
ATOM 2216 O O . VAL B 1 50 ? 5.059 21.781 3.629 1 98.75 50 VAL B O 1
ATOM 2219 N N . LEU B 1 51 ? 4.562 22.281 1.464 1 98.69 51 LEU B N 1
ATOM 2220 C CA . LEU B 1 51 ? 3.545 23.297 1.764 1 98.69 51 LEU B CA 1
ATOM 2221 C C . LEU B 1 51 ? 2.145 22.734 1.546 1 98.69 51 LEU B C 1
ATOM 2223 O O . LEU B 1 51 ? 1.854 22.172 0.488 1 98.69 51 LEU B O 1
ATOM 2227 N N . ALA B 1 52 ? 1.317 22.812 2.521 1 98.81 52 ALA B N 1
ATOM 2228 C CA . ALA B 1 52 ? -0.062 22.344 2.428 1 98.81 52 ALA B CA 1
ATOM 2229 C C . ALA B 1 52 ? -1.047 23.5 2.586 1 98.81 52 ALA B C 1
ATOM 2231 O O . ALA B 1 52 ? -0.846 24.375 3.42 1 98.81 52 ALA B O 1
ATOM 2232 N N . ALA B 1 53 ? -2.061 23.516 1.772 1 98.75 53 ALA B N 1
ATOM 2233 C CA . ALA B 1 53 ? -3.143 24.484 1.849 1 98.75 53 ALA B CA 1
ATOM 2234 C C . ALA B 1 53 ? -4.508 23.797 1.816 1 98.75 53 ALA B C 1
ATOM 2236 O O . ALA B 1 53 ? -4.719 22.859 1.045 1 98.75 53 ALA B O 1
ATOM 2237 N N . VAL B 1 54 ? -5.34 24.219 2.66 1 98.69 54 VAL B N 1
ATOM 2238 C CA . VAL B 1 54 ? -6.688 23.656 2.74 1 98.69 54 VAL B CA 1
ATOM 2239 C C . VAL B 1 54 ? -7.703 24.734 2.338 1 98.69 54 VAL B C 1
ATOM 2241 O O . VAL B 1 54 ? -7.598 25.891 2.75 1 98.69 54 VAL B O 1
ATOM 2244 N N . TYR B 1 55 ? -8.625 24.375 1.501 1 97.75 55 TYR B N 1
ATOM 2245 C CA . TYR B 1 55 ? -9.742 25.219 1.119 1 97.75 55 TYR B CA 1
ATOM 2246 C C . TYR B 1 55 ? -11.07 24.516 1.35 1 97.75 55 TYR B C 1
ATOM 2248 O O . TYR B 1 55 ? -11.242 23.359 0.954 1 9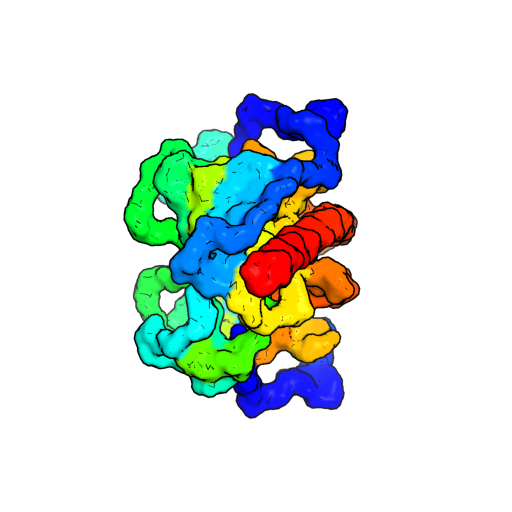7.75 55 TYR B O 1
ATOM 2256 N N . GLY B 1 56 ? -11.969 25.297 1.979 1 93.25 56 GLY B N 1
ATOM 2257 C CA . GLY B 1 56 ? -13.273 24.734 2.262 1 93.25 56 GLY B CA 1
ATOM 2258 C C . GLY B 1 56 ? -13.523 24.516 3.742 1 93.25 56 GLY B C 1
ATOM 2259 O O . GLY B 1 56 ? -12.734 24.953 4.582 1 93.25 56 GLY B O 1
ATOM 2260 N N . PRO B 1 57 ? -14.664 23.953 3.973 1 95.19 57 PRO B N 1
ATOM 2261 C CA . PRO B 1 57 ? -15.68 23.328 3.125 1 95.19 57 PRO B CA 1
ATOM 2262 C C . PRO B 1 57 ? -16.391 24.328 2.215 1 95.19 57 PRO B C 1
ATOM 2264 O O . PRO B 1 57 ? -16.625 25.469 2.615 1 95.19 57 PRO B O 1
ATOM 2267 N N . ARG B 1 58 ? -16.594 23.859 0.974 1 94 58 ARG B N 1
ATOM 2268 C CA . ARG B 1 58 ? -17.375 24.625 -0.008 1 94 58 ARG B CA 1
ATOM 2269 C C . ARG B 1 58 ? -18.234 23.688 -0.852 1 94 58 ARG B C 1
ATOM 2271 O O . ARG B 1 58 ? -18.047 22.469 -0.842 1 94 58 ARG B O 1
ATOM 2278 N N . GLU B 1 59 ? -19.125 24.297 -1.471 1 91.31 59 GLU B N 1
ATOM 2279 C CA . GLU B 1 59 ? -19.953 23.484 -2.355 1 91.31 59 GLU B CA 1
ATOM 2280 C C . GLU B 1 59 ? -19.094 22.719 -3.357 1 91.31 59 GLU B C 1
ATOM 2282 O O . GLU B 1 59 ? -18.203 23.297 -3.992 1 91.31 59 GLU B O 1
ATOM 2287 N N . ALA B 1 60 ? -19.375 21.391 -3.391 1 86.38 60 ALA B N 1
ATOM 2288 C CA . ALA B 1 60 ? -18.578 20.547 -4.27 1 86.38 60 ALA B CA 1
ATOM 2289 C C . ALA B 1 60 ? -18.875 20.844 -5.738 1 86.38 60 ALA B C 1
ATOM 2291 O O . ALA B 1 60 ? -20.031 20.875 -6.152 1 86.38 60 ALA B O 1
ATOM 2292 N N . MET B 1 61 ? -17.875 21.125 -6.562 1 84.69 61 MET B N 1
ATOM 2293 C CA . MET B 1 61 ? -17.969 21.328 -8.008 1 84.69 61 MET B CA 1
ATOM 2294 C C . MET B 1 61 ? -16.938 20.484 -8.742 1 84.69 61 MET B C 1
ATOM 2296 O O . MET B 1 61 ? -15.812 20.328 -8.273 1 84.69 61 MET B O 1
ATOM 2300 N N . PRO B 1 62 ? -17.438 19.969 -9.766 1 80.5 62 PRO B N 1
ATOM 2301 C CA . PRO B 1 62 ? -18.781 19.938 -10.344 1 80.5 62 PRO B CA 1
ATOM 2302 C C . PRO B 1 62 ? -19.766 19.141 -9.5 1 80.5 62 PRO B C 1
ATOM 2304 O O . PRO B 1 62 ? -19.359 18.422 -8.586 1 80.5 62 PRO B O 1
ATOM 2307 N N . ARG B 1 63 ? -20.938 19.25 -9.781 1 78.94 63 ARG B N 1
ATOM 2308 C CA . ARG B 1 63 ? -22.016 18.75 -8.938 1 78.94 63 ARG B CA 1
ATOM 2309 C C . ARG B 1 63 ? -21.969 17.234 -8.828 1 78.94 63 ARG B C 1
ATOM 2311 O O . ARG B 1 63 ? -22.391 16.656 -7.816 1 78.94 63 ARG B O 1
ATOM 2318 N N . HIS B 1 64 ? -21.344 16.594 -9.82 1 81.56 64 HIS B N 1
ATOM 2319 C CA . HIS B 1 64 ? -21.422 15.148 -9.867 1 81.56 64 HIS B CA 1
ATOM 2320 C C . HIS B 1 64 ? -20.516 14.516 -8.828 1 81.56 64 HIS B C 1
ATOM 2322 O O . HIS B 1 64 ? -20.625 13.32 -8.539 1 81.56 64 HIS B O 1
ATOM 2328 N N . ILE B 1 65 ? -19.688 15.234 -8.25 1 81.5 65 ILE B N 1
ATOM 2329 C CA . ILE B 1 65 ? -18.781 14.672 -7.242 1 81.5 65 ILE B CA 1
ATOM 2330 C C . ILE B 1 65 ? -19.422 14.805 -5.859 1 81.5 65 ILE B C 1
ATOM 2332 O O . ILE B 1 65 ? -18.938 14.219 -4.891 1 81.5 65 ILE B O 1
ATOM 2336 N N . ALA B 1 66 ? -20.422 15.602 -5.812 1 82.19 66 ALA B N 1
ATOM 2337 C CA . ALA B 1 66 ? -21.094 15.836 -4.539 1 82.19 66 ALA B CA 1
ATOM 2338 C C . ALA B 1 66 ? -21.797 14.578 -4.043 1 82.19 66 ALA B C 1
ATOM 2340 O O . ALA B 1 66 ? -22.406 13.844 -4.828 1 82.19 66 ALA B O 1
ATOM 2341 N N . LEU B 1 67 ? -21.578 14.336 -2.744 1 83.88 67 LEU B N 1
ATOM 2342 C CA . LEU B 1 67 ? -22.25 13.219 -2.098 1 83.88 67 LEU B CA 1
ATOM 2343 C C . LEU B 1 67 ? -23.344 13.711 -1.146 1 83.88 67 LEU B C 1
ATOM 2345 O O . LEU B 1 67 ? -23.109 14.641 -0.369 1 83.88 67 LEU B O 1
ATOM 2349 N N . PRO B 1 68 ? -24.484 13.086 -1.221 1 85.25 68 PRO B N 1
ATOM 2350 C CA . PRO B 1 68 ? -25.625 13.602 -0.469 1 85.25 68 PRO B CA 1
ATOM 2351 C C . PRO B 1 68 ? -25.438 13.516 1.042 1 85.25 68 PRO B C 1
ATOM 2353 O O . PRO B 1 68 ? -25.891 14.391 1.779 1 85.25 68 PRO B O 1
ATOM 2356 N N . ASP B 1 69 ? -24.688 12.547 1.483 1 90.25 69 ASP B N 1
ATOM 2357 C CA . ASP B 1 69 ? -24.688 12.289 2.92 1 90.25 69 ASP B CA 1
ATOM 2358 C C . ASP B 1 69 ? -23.328 12.586 3.539 1 90.25 69 ASP B C 1
ATOM 2360 O O . ASP B 1 69 ? -23.172 12.516 4.758 1 90.25 69 ASP B O 1
ATOM 2364 N N . THR B 1 70 ? -22.359 12.906 2.734 1 92.94 70 THR B N 1
ATOM 2365 C CA . THR B 1 70 ? -21 13.133 3.242 1 92.94 70 THR B CA 1
ATOM 2366 C C . THR B 1 70 ? -20.266 14.141 2.365 1 92.94 70 THR B C 1
ATOM 2368 O O . THR B 1 70 ? -20.641 14.367 1.215 1 92.94 70 THR B O 1
ATOM 2371 N N . GLY B 1 71 ? -19.359 14.836 2.918 1 94.5 71 GLY B N 1
ATOM 2372 C CA . GLY B 1 71 ? -18.438 15.648 2.133 1 94.5 71 GLY B CA 1
ATOM 2373 C C . GLY B 1 71 ? -17.391 14.828 1.396 1 94.5 71 GLY B C 1
ATOM 2374 O O . GLY B 1 71 ? -17.281 13.625 1.618 1 94.5 71 GLY B O 1
ATOM 2375 N N . VAL B 1 72 ? -16.75 15.523 0.491 1 95.56 72 VAL B N 1
ATOM 2376 C CA . VAL B 1 72 ? -15.68 14.875 -0.261 1 95.56 72 VAL B CA 1
ATOM 2377 C C . VAL B 1 72 ? -14.344 15.539 0.057 1 95.56 72 VAL B C 1
ATOM 2379 O O . VAL B 1 72 ? -14.266 16.766 0.159 1 95.56 72 VAL B O 1
ATOM 2382 N N . LEU B 1 73 ? -13.367 14.742 0.345 1 97.25 73 LEU B N 1
ATOM 2383 C CA . LEU B 1 73 ? -12 15.227 0.486 1 97.25 73 LEU B CA 1
ATOM 2384 C C . LEU B 1 73 ? -11.234 15.078 -0.825 1 97.25 73 LEU B C 1
ATOM 2386 O O . LEU B 1 73 ? -11.148 13.977 -1.38 1 97.25 73 LEU B O 1
ATOM 2390 N N . ARG B 1 74 ? -10.742 16.172 -1.324 1 97.06 74 ARG B N 1
ATOM 2391 C CA . ARG B 1 74 ? -9.898 16.156 -2.514 1 97.06 74 ARG B CA 1
ATOM 2392 C C . ARG B 1 74 ? -8.461 16.547 -2.178 1 97.06 74 ARG B C 1
ATOM 2394 O O . ARG B 1 74 ? -8.234 17.531 -1.467 1 97.06 74 ARG B O 1
ATOM 2401 N N . VAL B 1 75 ? -7.555 15.766 -2.627 1 98.19 75 VAL B N 1
ATOM 2402 C CA . VAL B 1 75 ? -6.145 16.016 -2.365 1 98.19 75 VAL B CA 1
ATOM 2403 C C . VAL B 1 75 ? -5.383 16.109 -3.686 1 98.19 75 VAL B C 1
ATOM 2405 O O . VAL B 1 75 ? -5.543 15.25 -4.559 1 98.19 75 VAL B O 1
ATOM 2408 N N . ARG B 1 76 ? -4.645 17.125 -3.822 1 97.25 76 ARG B N 1
ATOM 2409 C CA . ARG B 1 76 ? -3.766 17.266 -4.977 1 97.25 76 ARG B CA 1
ATOM 2410 C C . ARG B 1 76 ? -2.311 17.406 -4.543 1 97.25 76 ARG B C 1
ATOM 2412 O O . ARG B 1 76 ? -1.926 18.422 -3.973 1 97.25 76 ARG B O 1
ATOM 2419 N N . TYR B 1 77 ? -1.552 16.422 -4.832 1 97.5 77 TYR B N 1
ATOM 2420 C CA . TYR B 1 77 ? -0.11 16.391 -4.609 1 97.5 77 TYR B CA 1
ATOM 2421 C C . TYR B 1 77 ? 0.643 16.859 -5.852 1 97.5 77 TYR B C 1
ATOM 2423 O O . TYR B 1 77 ? 0.392 16.359 -6.957 1 97.5 77 TYR B O 1
ATOM 2431 N N . HIS B 1 78 ? 1.529 17.797 -5.605 1 94.94 78 HIS B N 1
ATOM 2432 C CA . HIS B 1 78 ? 2.283 18.359 -6.727 1 94.94 78 HIS B CA 1
ATOM 2433 C C . HIS B 1 78 ? 3.744 18.578 -6.352 1 94.94 78 HIS B C 1
ATOM 2435 O O . HIS B 1 78 ? 4.043 19.062 -5.258 1 94.94 78 HIS B O 1
ATOM 2441 N N . MET B 1 79 ? 4.609 18.172 -7.258 1 91.5 79 MET B N 1
ATOM 2442 C CA . MET B 1 79 ? 6.035 18.453 -7.09 1 91.5 79 MET B CA 1
ATOM 2443 C C . MET B 1 79 ? 6.441 19.688 -7.875 1 91.5 79 MET B C 1
ATOM 2445 O O . MET B 1 79 ? 6.293 19.734 -9.094 1 91.5 79 MET B O 1
ATOM 2449 N N . ALA B 1 80 ? 6.91 20.688 -7.215 1 84.88 80 ALA B N 1
ATOM 2450 C CA . ALA B 1 80 ? 7.336 21.906 -7.895 1 84.88 80 ALA B CA 1
ATOM 2451 C C . ALA B 1 80 ? 8.461 21.625 -8.891 1 84.88 80 ALA B C 1
ATOM 2453 O O . ALA B 1 80 ? 9.344 20.812 -8.617 1 84.88 80 ALA B O 1
ATOM 2454 N N . PRO B 1 81 ? 8.383 22.266 -10.031 1 74.88 81 PRO B N 1
ATOM 2455 C CA . PRO B 1 81 ? 9.367 21.969 -11.078 1 74.88 81 PRO B CA 1
ATOM 2456 C C . PRO B 1 81 ? 10.805 22.062 -10.578 1 74.88 81 PRO B C 1
ATOM 2458 O O . PRO B 1 81 ? 11.672 21.328 -11.055 1 74.88 81 PRO B O 1
ATOM 2461 N N . PHE B 1 82 ? 11.086 22.906 -9.688 1 73.69 82 PHE B N 1
ATOM 2462 C CA . PHE B 1 82 ? 12.453 23.109 -9.234 1 73.69 82 PHE B CA 1
ATOM 2463 C C . PHE B 1 82 ? 12.773 22.219 -8.039 1 73.69 82 PHE B C 1
ATOM 2465 O O . PHE B 1 82 ? 13.898 22.234 -7.527 1 73.69 82 PHE B O 1
ATOM 2472 N N . SER B 1 83 ? 11.789 21.422 -7.762 1 75.38 83 SER B N 1
ATOM 2473 C CA . SER B 1 83 ? 11.945 20.656 -6.527 1 75.38 83 SER B CA 1
ATOM 2474 C C . SER B 1 83 ? 12.812 19.422 -6.746 1 75.38 83 SER B C 1
ATOM 2476 O O . SER B 1 83 ? 13.219 18.766 -5.785 1 75.38 83 SER B O 1
ATOM 2478 N N . THR B 1 84 ? 12.758 19.141 -8.008 1 65.12 84 THR B N 1
ATOM 2479 C CA . THR B 1 84 ? 13.57 18 -8.43 1 65.12 84 THR B CA 1
ATOM 2480 C C . THR B 1 84 ? 14.523 18.422 -9.555 1 65.12 84 THR B C 1
ATOM 2482 O O . THR B 1 84 ? 14.414 19.516 -10.102 1 65.12 84 THR B O 1
ATOM 2485 N N . ASP B 1 85 ? 15.445 17.578 -9.852 1 57.12 85 ASP B N 1
ATOM 2486 C CA . ASP B 1 85 ? 16.391 17.812 -10.938 1 57.12 85 ASP B CA 1
ATOM 2487 C C . ASP B 1 85 ? 15.734 17.625 -12.297 1 57.12 85 ASP B C 1
ATOM 2489 O O . ASP B 1 85 ? 16.312 18 -13.328 1 57.12 85 ASP B O 1
ATOM 2493 N N . GLU B 1 86 ? 14.523 17.203 -12.32 1 55.25 86 GLU B N 1
ATOM 2494 C CA . GLU B 1 86 ? 13.938 16.859 -13.609 1 55.25 86 GLU B CA 1
ATOM 2495 C C . GLU B 1 86 ? 12.852 17.859 -14 1 55.25 86 GLU B C 1
ATOM 2497 O O . GLU B 1 86 ? 12.141 18.375 -13.133 1 55.25 86 GLU B O 1
ATOM 2502 N N . ARG B 1 87 ? 12.898 18.375 -15.344 1 54.59 87 ARG B N 1
ATOM 2503 C CA . ARG B 1 87 ? 11.875 19.266 -15.914 1 54.59 87 ARG B CA 1
ATOM 2504 C C . ARG B 1 87 ? 10.516 18.578 -15.938 1 54.59 87 ARG B C 1
ATOM 2506 O O . ARG B 1 87 ? 10.375 17.484 -16.484 1 54.59 87 ARG B O 1
ATOM 2513 N N . LYS B 1 88 ? 9.531 19.156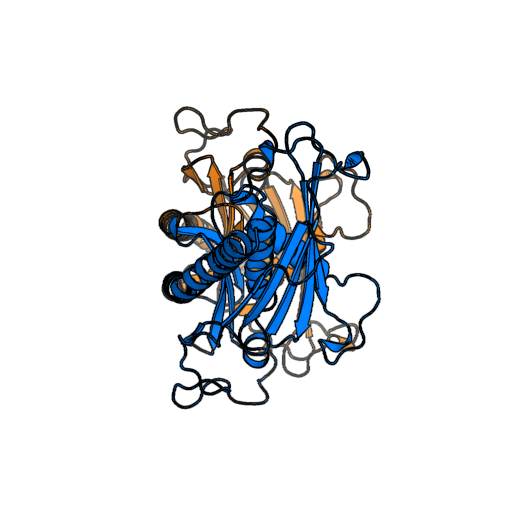 -15.211 1 61.19 88 LYS B N 1
ATOM 2514 C CA . LYS B 1 88 ? 8.281 18.438 -15.039 1 61.19 88 LYS B CA 1
ATOM 2515 C C . LYS B 1 88 ? 7.219 18.938 -16.016 1 61.19 88 LYS B C 1
ATOM 2517 O O . LYS B 1 88 ? 7.121 20.141 -16.281 1 61.19 88 LYS B O 1
ATOM 2522 N N . SER B 1 89 ? 6.516 18.109 -16.766 1 63.47 89 SER B N 1
ATOM 2523 C CA . SER B 1 89 ? 5.34 18.375 -17.578 1 63.47 89 SER B CA 1
ATOM 2524 C C . SER B 1 89 ? 4.195 18.938 -16.75 1 63.47 89 SER B C 1
ATOM 2526 O O . SER B 1 89 ? 4.074 18.625 -15.555 1 63.47 89 SER B O 1
ATOM 2528 N N . PRO B 1 90 ? 3.375 19.844 -17.328 1 67.5 90 PRO B N 1
ATOM 2529 C CA . PRO B 1 90 ? 2.246 20.438 -16.625 1 67.5 90 PRO B CA 1
ATOM 2530 C C . PRO B 1 90 ? 1.236 19.406 -16.125 1 67.5 90 PRO B C 1
ATOM 2532 O O . PRO B 1 90 ? 0.598 19.609 -15.094 1 67.5 90 PRO B O 1
ATOM 2535 N N . ALA B 1 91 ? 1.019 18.297 -16.891 1 75.69 91 ALA B N 1
ATOM 2536 C CA . ALA B 1 91 ? 0.055 17.281 -16.469 1 75.69 91 ALA B CA 1
ATOM 2537 C C . ALA B 1 91 ? 0.582 16.469 -15.297 1 75.69 91 ALA B C 1
ATOM 2539 O O . ALA B 1 91 ? 1.774 16.172 -15.227 1 75.69 91 ALA B O 1
ATOM 2540 N N . PRO B 1 92 ? -0.387 16.203 -14.359 1 83 92 PRO B N 1
ATOM 2541 C CA . PRO B 1 92 ? 0.059 15.391 -13.227 1 83 92 PRO B CA 1
ATOM 2542 C C . PRO B 1 92 ? 0.63 14.039 -13.656 1 83 92 PRO B C 1
ATOM 2544 O O . PRO B 1 92 ? 0.108 13.406 -14.578 1 83 92 PRO B O 1
ATOM 2547 N N . THR B 1 93 ? 1.684 13.766 -13.07 1 84.94 93 THR B N 1
ATOM 2548 C CA . THR B 1 93 ? 2.32 12.477 -13.328 1 84.94 93 THR B CA 1
ATOM 2549 C C . THR B 1 93 ? 1.559 11.352 -12.648 1 84.94 93 THR B C 1
ATOM 2551 O O . THR B 1 93 ? 0.711 11.594 -11.781 1 84.94 93 THR B O 1
ATOM 2554 N N . ARG B 1 94 ? 1.761 10.148 -13.062 1 83.69 94 ARG B N 1
ATOM 2555 C CA . ARG B 1 94 ? 1.178 8.969 -12.43 1 83.69 94 ARG B CA 1
ATOM 2556 C C . ARG B 1 94 ? 1.499 8.93 -10.938 1 83.69 94 ARG B C 1
ATOM 2558 O O . ARG B 1 94 ? 0.63 8.625 -10.125 1 83.69 94 ARG B O 1
ATOM 2565 N N . ARG B 1 95 ? 2.682 9.289 -10.641 1 87.75 95 ARG B N 1
ATOM 2566 C CA . ARG B 1 95 ? 3.125 9.297 -9.25 1 87.75 95 ARG B CA 1
ATOM 2567 C C . ARG B 1 95 ? 2.326 10.305 -8.43 1 87.75 95 ARG B C 1
ATOM 2569 O O . ARG B 1 95 ? 1.874 9.992 -7.328 1 87.75 95 ARG B O 1
ATOM 2576 N N . GLU B 1 96 ? 2.123 11.492 -9.008 1 93.31 96 GLU B N 1
ATOM 2577 C CA . GLU B 1 96 ? 1.366 12.531 -8.312 1 93.31 96 GLU B CA 1
ATOM 2578 C C . GLU B 1 96 ? -0.075 12.094 -8.07 1 93.31 96 GLU B C 1
ATOM 2580 O O . GLU B 1 96 ? -0.625 12.32 -6.992 1 93.31 96 GLU B O 1
ATOM 2585 N N . ILE B 1 97 ? -0.618 11.445 -9.031 1 92.62 97 ILE B N 1
ATOM 2586 C CA . ILE B 1 97 ? -1.984 10.945 -8.914 1 92.62 97 ILE B CA 1
ATOM 2587 C C . ILE B 1 97 ? -2.053 9.883 -7.82 1 92.62 97 ILE B C 1
ATOM 2589 O O . ILE B 1 97 ? -2.949 9.906 -6.973 1 92.62 97 ILE B O 1
ATOM 2593 N N . GLU B 1 98 ? -1.121 9.039 -7.77 1 91.75 98 GLU B N 1
ATOM 2594 C CA . GLU B 1 98 ? -1.072 7.957 -6.789 1 91.75 98 GLU B CA 1
ATOM 2595 C C . GLU B 1 98 ? -0.907 8.508 -5.375 1 91.75 98 GLU B C 1
ATOM 2597 O O . GLU B 1 98 ? -1.639 8.117 -4.461 1 91.75 98 GLU B O 1
ATOM 2602 N N . ILE B 1 99 ? -0.024 9.398 -5.211 1 95.06 99 ILE B N 1
ATOM 2603 C CA . ILE B 1 99 ? 0.246 9.938 -3.883 1 95.06 99 ILE B CA 1
ATOM 2604 C C . ILE B 1 99 ? -0.949 10.766 -3.406 1 95.06 99 ILE B C 1
ATOM 2606 O O . ILE B 1 99 ? -1.281 10.758 -2.219 1 95.06 99 ILE B O 1
ATOM 2610 N N . SER B 1 100 ? -1.616 11.5 -4.344 1 97.25 100 SER B N 1
ATOM 2611 C CA . SER B 1 100 ? -2.836 12.219 -3.984 1 97.25 100 SER B CA 1
ATOM 2612 C C . SER B 1 100 ? -3.877 11.273 -3.391 1 97.25 100 SER B C 1
ATOM 2614 O O . SER B 1 100 ? -4.496 11.586 -2.373 1 97.25 100 SER B O 1
ATOM 2616 N N . LYS B 1 101 ? -3.998 10.172 -4 1 94.75 101 LYS B N 1
ATOM 2617 C CA . LYS B 1 101 ? -4.957 9.172 -3.533 1 94.75 101 LYS B CA 1
ATOM 2618 C C . LYS B 1 101 ? -4.555 8.617 -2.172 1 94.75 101 LYS B C 1
ATOM 2620 O O . LYS B 1 101 ? -5.391 8.477 -1.28 1 94.75 101 LYS B O 1
ATOM 2625 N N . VAL B 1 102 ? -3.303 8.344 -2.012 1 95.31 102 VAL B N 1
ATOM 2626 C CA . VAL B 1 102 ? -2.775 7.73 -0.796 1 95.31 102 VAL B CA 1
ATOM 2627 C C . VAL B 1 102 ? -2.947 8.688 0.38 1 95.31 102 VAL B C 1
ATOM 2629 O O . VAL B 1 102 ? -3.365 8.281 1.466 1 95.31 102 VAL B O 1
ATOM 2632 N N . VAL B 1 103 ? -2.613 9.93 0.173 1 98.31 103 VAL B N 1
ATOM 2633 C CA . VAL B 1 103 ? -2.742 10.93 1.23 1 98.31 103 VAL B CA 1
ATOM 2634 C C . VAL B 1 103 ? -4.211 11.102 1.607 1 98.31 103 VAL B C 1
ATOM 2636 O O . VAL B 1 103 ? -4.551 11.164 2.791 1 98.31 103 VAL B O 1
ATOM 2639 N N . ARG B 1 104 ? -5.055 11.156 0.618 1 98 104 ARG B N 1
ATOM 2640 C CA . ARG B 1 104 ? -6.484 11.266 0.871 1 98 104 ARG B CA 1
ATOM 2641 C C . ARG B 1 104 ? -6.977 10.117 1.738 1 98 104 ARG B C 1
ATOM 2643 O O . ARG B 1 104 ? -7.664 10.336 2.74 1 98 104 ARG B O 1
ATOM 2650 N N . GLN B 1 105 ? -6.555 8.969 1.374 1 96 105 GLN B N 1
ATOM 2651 C CA . GLN B 1 105 ? -6.988 7.762 2.074 1 96 105 GLN B CA 1
ATOM 2652 C C . GLN B 1 105 ? -6.484 7.75 3.514 1 96 105 GLN B C 1
ATOM 2654 O O . GLN B 1 105 ? -7.18 7.281 4.418 1 96 105 GLN B O 1
ATOM 2659 N N . ALA B 1 106 ? -5.32 8.242 3.727 1 98.19 106 ALA B N 1
ATOM 2660 C CA . ALA B 1 106 ? -4.715 8.273 5.055 1 98.19 106 ALA B CA 1
ATOM 2661 C C . ALA B 1 106 ? -5.453 9.242 5.973 1 98.19 106 ALA B C 1
ATOM 2663 O O . ALA B 1 106 ? -5.512 9.031 7.188 1 98.19 106 ALA B O 1
ATOM 2664 N N . LEU B 1 107 ? -6.062 10.273 5.398 1 98.56 107 LEU B N 1
ATOM 2665 C CA . LEU B 1 107 ? -6.625 11.359 6.199 1 98.56 107 LEU B CA 1
ATOM 2666 C C . LEU B 1 107 ? -8.125 11.164 6.406 1 98.56 107 LEU B C 1
ATOM 2668 O O . LEU B 1 107 ? -8.68 11.625 7.402 1 98.56 107 LEU B O 1
ATOM 2672 N N . GLU B 1 108 ? -8.75 10.469 5.551 1 97 108 GLU B N 1
ATOM 2673 C CA . GLU B 1 108 ? -10.203 10.344 5.523 1 97 108 GLU B CA 1
ATOM 2674 C C . GLU B 1 108 ? -10.734 9.789 6.84 1 97 108 GLU B C 1
ATOM 2676 O O . GLU B 1 108 ? -11.719 10.289 7.379 1 97 108 GLU B O 1
ATOM 2681 N N . PRO B 1 109 ? -10.07 8.805 7.402 1 95.88 109 PRO B N 1
ATOM 2682 C CA . PRO B 1 109 ? -10.633 8.172 8.594 1 95.88 109 PRO B CA 1
ATOM 2683 C C . PRO B 1 109 ? -10.688 9.117 9.797 1 95.88 109 PRO B C 1
ATOM 2685 O O . PRO B 1 109 ? -11.352 8.82 10.789 1 95.88 109 PRO B O 1
ATOM 2688 N N . VAL B 1 110 ? -10 10.219 9.695 1 97.31 110 VAL B N 1
ATOM 2689 C CA . VAL B 1 110 ? -9.914 11.055 10.883 1 97.31 110 VAL B CA 1
ATOM 2690 C C . VAL B 1 110 ? -10.703 12.344 10.672 1 97.31 110 VAL B C 1
ATOM 2692 O O . VAL B 1 110 ? -10.766 13.195 11.555 1 97.31 110 VAL B O 1
ATOM 2695 N N . ILE B 1 111 ? -11.258 12.547 9.508 1 97.56 111 ILE B N 1
ATOM 2696 C CA . ILE B 1 111 ? -12.039 13.742 9.211 1 97.56 111 ILE B CA 1
ATOM 2697 C C . ILE B 1 111 ? -13.531 13.43 9.328 1 97.56 111 ILE B C 1
ATOM 2699 O O . ILE B 1 111 ? -13.992 12.406 8.836 1 97.56 111 ILE B O 1
ATOM 2703 N N . PHE B 1 112 ? -14.289 14.258 9.953 1 96.88 112 PHE B N 1
ATOM 2704 C CA . PHE B 1 112 ? -15.734 14.086 10.078 1 96.88 112 PHE B CA 1
ATOM 2705 C C . PHE B 1 112 ? -16.453 14.609 8.836 1 96.88 112 PHE B C 1
ATOM 2707 O O . PHE B 1 112 ? -17.219 15.57 8.922 1 96.88 112 PHE B O 1
ATOM 2714 N N . LEU B 1 113 ? -16.312 13.906 7.773 1 95.75 113 LEU B N 1
ATOM 2715 C CA . LEU B 1 113 ? -16.828 14.352 6.488 1 95.75 113 LEU B CA 1
ATOM 2716 C C . LEU B 1 113 ? -18.359 14.359 6.492 1 95.75 113 LEU B C 1
ATOM 2718 O O . LEU B 1 113 ? -18.984 15.078 5.715 1 95.75 113 LEU B O 1
ATOM 2722 N N . GLU B 1 114 ? -18.953 13.516 7.363 1 94.81 114 GLU B N 1
ATOM 2723 C CA . GLU B 1 114 ? -20.406 13.422 7.457 1 94.81 114 GLU B CA 1
ATOM 2724 C C . GLU B 1 114 ? -21.016 14.742 7.926 1 94.81 114 GLU B C 1
ATOM 2726 O O . GLU B 1 114 ? -22.219 14.969 7.781 1 94.81 114 GLU B O 1
ATOM 2731 N N . GLN B 1 115 ? -20.219 15.625 8.469 1 95.69 115 GLN B N 1
ATOM 2732 C CA . GLN B 1 115 ? -20.688 16.922 8.945 1 95.69 115 GLN B CA 1
ATOM 2733 C C . GLN B 1 115 ? -20.766 17.938 7.805 1 95.69 115 GLN B C 1
ATOM 2735 O O . GLN B 1 115 ? -21.297 19.031 7.977 1 95.69 115 GLN B O 1
ATOM 2740 N N . PHE B 1 116 ? -20.328 17.547 6.59 1 95.5 116 PHE B N 1
ATOM 2741 C CA . PHE B 1 116 ? -20.25 18.484 5.488 1 95.5 116 PHE B CA 1
ATOM 2742 C C . PHE B 1 116 ? -20.906 17.922 4.234 1 95.5 116 PHE B C 1
ATOM 2744 O O . PHE B 1 116 ? -20.297 17.906 3.162 1 95.5 116 PHE B O 1
ATOM 2751 N N . PRO B 1 117 ? -22.141 17.531 4.316 1 93.06 117 PRO B N 1
ATOM 2752 C CA . PRO B 1 117 ? -22.781 16.953 3.131 1 93.06 117 PRO B CA 1
ATOM 2753 C C . PRO B 1 117 ? -22.781 17.906 1.936 1 93.06 117 PRO B C 1
ATOM 2755 O O . PRO B 1 117 ? -22.906 19.125 2.107 1 93.06 117 PRO B O 1
ATOM 2758 N N . LYS B 1 118 ? -22.531 17.328 0.73 1 93.25 118 LYS B N 1
ATOM 2759 C CA . LYS B 1 118 ? -22.578 18.016 -0.555 1 93.25 118 LYS B CA 1
ATOM 2760 C C . LYS B 1 118 ? -21.453 19.031 -0.674 1 93.25 118 LYS B C 1
ATOM 2762 O O . LYS B 1 118 ? -21.516 19.938 -1.504 1 93.25 118 LYS B O 1
ATOM 2767 N N . SER B 1 119 ? -20.438 18.906 0.202 1 95.44 119 SER B N 1
ATOM 2768 C CA . SER B 1 119 ? -19.328 19.844 0.206 1 95.44 119 SER B CA 1
ATOM 2769 C C . SER B 1 119 ? -18.016 19.156 -0.153 1 95.44 119 SER B C 1
ATOM 2771 O O . SER B 1 119 ? -17.953 17.938 -0.182 1 95.44 119 SER B O 1
ATOM 2773 N N . SER B 1 120 ? -17.109 20.016 -0.451 1 96.5 120 SER B N 1
ATOM 2774 C CA . SER B 1 120 ? -15.758 19.5 -0.694 1 96.5 120 SER B CA 1
ATOM 2775 C C . SER B 1 120 ? -14.727 20.25 0.154 1 96.5 120 SER B C 1
ATOM 2777 O O . SER B 1 120 ? -14.891 21.422 0.455 1 96.5 120 SER B O 1
ATOM 2779 N N . ILE B 1 121 ? -13.844 19.547 0.627 1 97.81 121 ILE B N 1
ATOM 2780 C CA . ILE B 1 121 ? -12.625 20.062 1.247 1 97.81 121 ILE B CA 1
ATOM 2781 C C . ILE B 1 121 ? -11.422 19.766 0.353 1 97.81 121 ILE B C 1
ATOM 2783 O O . ILE B 1 121 ? -11.148 18.594 0.042 1 97.81 121 ILE B O 1
ATOM 2787 N N . ASP B 1 122 ? -10.75 20.797 -0.084 1 97.94 122 ASP B N 1
ATOM 2788 C CA . ASP B 1 122 ? -9.625 20.625 -1 1 97.94 122 ASP B CA 1
ATOM 2789 C C . ASP B 1 122 ? -8.297 20.844 -0.279 1 97.94 122 ASP B C 1
ATOM 2791 O O . ASP B 1 122 ? -8.094 21.859 0.387 1 97.94 122 ASP B O 1
ATOM 2795 N N . VAL B 1 123 ? -7.449 19.906 -0.412 1 98.69 123 VAL B N 1
ATOM 2796 C CA . VAL B 1 123 ? -6.102 20 0.142 1 98.69 123 VAL B CA 1
ATOM 2797 C C . VAL B 1 123 ? -5.078 20.016 -0.99 1 98.69 123 VAL B C 1
ATOM 2799 O O . VAL B 1 123 ? -5.039 19.109 -1.815 1 98.69 123 VAL B O 1
ATOM 2802 N N . PHE B 1 124 ? -4.324 21.062 -1.036 1 98.44 124 PHE B N 1
ATOM 2803 C CA . PHE B 1 124 ? -3.254 21.172 -2.02 1 98.44 124 PHE B CA 1
ATOM 2804 C C . PHE B 1 124 ? -1.893 20.984 -1.359 1 98.44 124 PHE B C 1
ATOM 2806 O O . PHE B 1 124 ? -1.58 21.656 -0.372 1 98.44 124 PHE B O 1
ATOM 2813 N N . LEU B 1 125 ? -1.1 20.094 -1.896 1 98.56 125 LEU B N 1
ATOM 2814 C CA . LEU B 1 125 ? 0.237 19.781 -1.396 1 98.56 125 LEU B CA 1
ATOM 2815 C C . LEU B 1 125 ? 1.298 20.141 -2.434 1 98.56 125 LEU B C 1
ATOM 2817 O O . LEU B 1 125 ? 1.276 19.609 -3.549 1 98.56 125 LEU B O 1
ATOM 2821 N N . GLU B 1 126 ? 2.178 21 -2.057 1 97.19 126 GLU B N 1
ATOM 2822 C CA . GLU B 1 126 ? 3.299 21.391 -2.91 1 97.19 126 GLU B CA 1
ATOM 2823 C C . GLU B 1 126 ? 4.629 20.984 -2.287 1 97.19 126 GLU B C 1
ATOM 2825 O O . GLU B 1 126 ? 5.004 21.484 -1.223 1 97.19 126 GLU B O 1
ATOM 2830 N N . VAL B 1 127 ? 5.332 20.047 -2.945 1 97.69 127 VAL B N 1
ATOM 2831 C CA . VAL B 1 127 ? 6.672 19.688 -2.498 1 97.69 127 VAL B CA 1
ATOM 2832 C C . VAL B 1 127 ? 7.676 20.75 -2.973 1 97.69 127 VAL B C 1
ATOM 2834 O O . VAL B 1 127 ? 7.953 20.844 -4.172 1 97.69 127 VAL B O 1
ATOM 2837 N N . LEU B 1 128 ? 8.195 21.469 -2.076 1 96.56 128 LEU B N 1
ATOM 2838 C CA . LEU B 1 128 ? 9.117 22.562 -2.396 1 96.56 128 LEU B CA 1
ATOM 2839 C C . LEU B 1 128 ? 10.547 22.031 -2.541 1 96.56 128 LEU B C 1
ATOM 2841 O O . LEU B 1 128 ? 11.336 22.578 -3.311 1 96.56 128 LEU B O 1
ATOM 2845 N N . GLN B 1 129 ? 10.867 21.047 -1.791 1 95.69 129 GLN B N 1
ATOM 2846 C CA . GLN B 1 129 ? 12.148 20.344 -1.803 1 95.69 129 GLN B CA 1
ATOM 2847 C C . GLN B 1 129 ? 11.961 18.859 -1.5 1 95.69 129 GLN B C 1
ATOM 2849 O O . GLN B 1 129 ? 11.258 18.5 -0.558 1 95.69 129 GLN B O 1
ATOM 2854 N N . ALA B 1 130 ? 12.562 18.062 -2.293 1 96.06 130 ALA B N 1
ATOM 2855 C CA . ALA B 1 130 ? 12.383 16.625 -2.152 1 96.06 130 ALA B CA 1
ATOM 2856 C C . ALA B 1 130 ? 13.703 15.93 -1.838 1 96.06 130 ALA B C 1
ATOM 2858 O O . ALA B 1 130 ? 14.641 15.984 -2.637 1 96.06 130 ALA B O 1
ATOM 2859 N N . ASP B 1 131 ? 13.766 15.336 -0.72 1 96.19 131 ASP B N 1
ATOM 2860 C CA . ASP B 1 131 ? 14.914 14.539 -0.305 1 96.19 131 ASP B CA 1
ATOM 2861 C C . ASP B 1 131 ? 14.477 13.25 0.377 1 96.19 131 ASP B C 1
ATOM 2863 O O . ASP B 1 131 ? 14.969 12.906 1.456 1 96.19 131 ASP B O 1
ATOM 2867 N N . GLY B 1 132 ? 13.469 12.578 -0.189 1 95.69 132 GLY B N 1
ATOM 2868 C CA . GLY B 1 132 ? 12.93 11.359 0.391 1 95.69 132 GLY B CA 1
ATOM 2869 C C . GLY B 1 132 ? 11.766 11.609 1.328 1 95.69 132 GLY B C 1
ATOM 2870 O O . GLY B 1 132 ? 11.586 12.719 1.828 1 95.69 132 GLY B O 1
ATOM 2871 N N . SER B 1 133 ? 10.883 10.617 1.472 1 97.12 133 SER B N 1
ATOM 2872 C CA . SER B 1 133 ? 9.781 10.617 2.424 1 97.12 133 SER B CA 1
ATOM 2873 C C . SER B 1 133 ? 8.781 11.727 2.107 1 97.12 133 SER B C 1
ATOM 2875 O O . SER B 1 133 ? 8.203 12.328 3.016 1 97.12 133 SER B O 1
ATOM 2877 N N . THR B 1 134 ? 8.617 12.055 0.866 1 97.25 134 THR B N 1
ATOM 2878 C CA . THR B 1 134 ? 7.723 13.148 0.497 1 97.25 134 THR B CA 1
ATOM 2879 C C . THR B 1 134 ? 6.27 12.781 0.766 1 97.25 134 THR B C 1
ATOM 2881 O O . THR B 1 134 ? 5.477 13.617 1.2 1 97.25 134 THR B O 1
ATOM 2884 N N . ARG B 1 135 ? 5.945 11.516 0.56 1 97 135 ARG B N 1
ATOM 2885 C CA . ARG B 1 135 ? 4.594 11.008 0.768 1 97 135 ARG B CA 1
ATOM 2886 C C . ARG B 1 135 ? 4.16 11.18 2.221 1 97 135 ARG B C 1
ATOM 2888 O O . ARG B 1 135 ? 3.096 11.734 2.496 1 97 135 ARG B O 1
ATOM 2895 N N . VAL B 1 136 ? 4.977 10.742 3.127 1 98.69 136 VAL B N 1
ATOM 2896 C CA . VAL B 1 136 ? 4.586 10.75 4.535 1 98.69 136 VAL B CA 1
ATOM 2897 C C . VAL B 1 136 ? 4.691 12.172 5.09 1 98.69 136 VAL B C 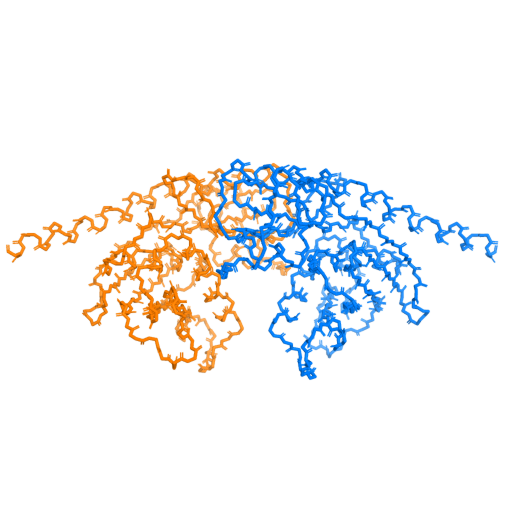1
ATOM 2899 O O . VAL B 1 136 ? 3.906 12.562 5.961 1 98.69 136 VAL B O 1
ATOM 2902 N N . THR B 1 137 ? 5.668 12.984 4.617 1 98.81 137 THR B N 1
ATOM 2903 C CA . THR B 1 137 ? 5.738 14.391 5 1 98.81 137 THR B CA 1
ATOM 2904 C C . THR B 1 137 ? 4.477 15.133 4.578 1 98.81 137 THR B C 1
ATOM 2906 O O . THR B 1 137 ? 3.98 15.992 5.309 1 98.81 137 THR B O 1
ATOM 2909 N N . SER B 1 138 ? 3.998 14.781 3.424 1 98.88 138 SER B N 1
ATOM 2910 C CA . SER B 1 138 ? 2.773 15.375 2.904 1 98.88 138 SER B CA 1
ATOM 2911 C C . SER B 1 138 ? 1.577 15.047 3.791 1 98.88 138 SER B C 1
ATOM 2913 O O . SER B 1 138 ? 0.712 15.898 4.016 1 98.88 138 SER B O 1
ATOM 2915 N N . ILE B 1 139 ? 1.501 13.828 4.27 1 98.88 139 ILE B N 1
ATOM 2916 C CA . ILE B 1 139 ? 0.427 13.422 5.168 1 98.88 139 ILE B CA 1
ATOM 2917 C C . ILE B 1 139 ? 0.449 14.281 6.426 1 98.88 139 ILE B C 1
ATOM 2919 O O . ILE B 1 139 ? -0.586 14.805 6.848 1 98.88 139 ILE B O 1
ATOM 2923 N N . THR B 1 140 ? 1.635 14.43 6.984 1 98.94 140 THR B N 1
ATOM 2924 C CA . THR B 1 140 ? 1.798 15.227 8.195 1 98.94 140 THR B CA 1
ATOM 2925 C C . THR B 1 140 ? 1.418 16.688 7.938 1 98.94 140 THR B C 1
ATOM 2927 O O . THR B 1 140 ? 0.696 17.297 8.734 1 98.94 140 THR B O 1
ATOM 2930 N N . ALA B 1 141 ? 1.884 17.234 6.812 1 98.94 141 ALA B N 1
ATOM 2931 C CA . ALA B 1 141 ? 1.592 18.609 6.457 1 98.94 141 ALA B CA 1
ATOM 2932 C C . ALA B 1 141 ? 0.094 18.828 6.25 1 98.94 141 ALA B C 1
ATOM 2934 O O . ALA B 1 141 ? -0.473 19.812 6.727 1 98.94 141 ALA B O 1
ATOM 2935 N N . ALA B 1 142 ? -0.53 17.938 5.543 1 98.88 142 ALA B N 1
ATOM 2936 C CA . ALA B 1 142 ? -1.965 18.016 5.281 1 98.88 142 ALA B CA 1
ATOM 2937 C C . ALA B 1 142 ? -2.764 17.953 6.578 1 98.88 142 ALA B C 1
ATOM 2939 O O . ALA B 1 142 ? -3.717 18.719 6.77 1 98.88 142 ALA B O 1
ATOM 2940 N N . SER B 1 143 ? -2.391 16.984 7.418 1 98.81 143 SER B N 1
ATOM 2941 C CA . SER B 1 143 ? -3.045 16.844 8.719 1 98.81 143 SER B CA 1
ATOM 2942 C C . SER B 1 143 ? -2.982 18.156 9.508 1 98.81 143 SER B C 1
ATOM 2944 O O . SER B 1 143 ? -3.998 18.609 10.039 1 98.81 143 SER B O 1
ATOM 2946 N N . LEU B 1 144 ? -1.816 18.719 9.57 1 98.75 144 LEU B N 1
ATOM 2947 C CA . LEU B 1 144 ? -1.589 19.953 10.305 1 98.75 144 LEU B CA 1
ATOM 2948 C C . LEU B 1 144 ? -2.389 21.094 9.695 1 98.75 144 LEU B C 1
ATOM 2950 O O . LEU B 1 144 ? -3 21.891 10.414 1 98.75 144 LEU B O 1
ATOM 2954 N N . ALA B 1 145 ? -2.387 21.219 8.367 1 98.75 145 ALA B N 1
ATOM 2955 C CA . ALA B 1 145 ? -3.125 22.266 7.672 1 98.75 145 ALA B CA 1
ATOM 2956 C C . ALA B 1 145 ? -4.625 22.125 7.91 1 98.75 145 ALA B C 1
ATOM 2958 O O . ALA B 1 145 ? -5.328 23.125 8.086 1 98.75 145 ALA B O 1
ATOM 2959 N N . LEU B 1 146 ? -5.125 20.906 7.867 1 98.69 146 LEU B N 1
ATOM 2960 C CA . LEU B 1 146 ? -6.535 20.641 8.141 1 98.69 146 LEU B CA 1
ATOM 2961 C C . LEU B 1 146 ? -6.91 21.109 9.539 1 98.69 146 LEU B C 1
ATOM 2963 O O . LEU B 1 146 ? -7.926 21.781 9.727 1 98.69 146 LEU B O 1
ATOM 2967 N N . ALA B 1 147 ? -6.074 20.781 10.469 1 98.19 147 ALA B N 1
ATOM 2968 C CA . ALA B 1 147 ? -6.316 21.203 11.844 1 98.19 147 ALA B CA 1
ATOM 2969 C C . ALA B 1 147 ? -6.293 22.734 11.945 1 98.19 147 ALA B C 1
ATOM 2971 O O . ALA B 1 147 ? -7.133 23.328 12.625 1 98.19 147 ALA B O 1
ATOM 2972 N N . ASP B 1 148 ? -5.328 23.312 11.297 1 97.88 148 ASP B N 1
ATOM 2973 C CA . ASP B 1 148 ? -5.199 24.766 11.289 1 97.88 148 ASP B CA 1
ATOM 2974 C C . ASP B 1 148 ? -6.449 25.438 10.703 1 97.88 148 ASP B C 1
ATOM 2976 O O . ASP B 1 148 ? -6.793 26.562 11.078 1 97.88 148 ASP B O 1
ATOM 2980 N N . SER B 1 149 ? -7.133 24.812 9.773 1 97.5 149 SER B N 1
ATOM 2981 C CA . SER B 1 149 ? -8.305 25.359 9.094 1 97.5 149 SER B CA 1
ATOM 2982 C C . SER B 1 149 ? -9.531 25.312 10 1 97.5 149 SER B C 1
ATOM 2984 O O . SER B 1 149 ? -10.547 25.953 9.703 1 97.5 149 SER B O 1
ATOM 2986 N N . GLY B 1 150 ? -9.453 24.5 11.039 1 96.06 150 GLY B N 1
ATOM 2987 C CA . GLY B 1 150 ? -10.586 24.375 11.945 1 96.06 150 GLY B CA 1
ATOM 2988 C C . GLY B 1 150 ? -11.539 23.266 11.555 1 96.06 150 GLY B C 1
ATOM 2989 O O . GLY B 1 150 ? -12.594 23.109 12.172 1 96.06 150 GLY B O 1
ATOM 2990 N N . ILE B 1 151 ? -11.219 22.547 10.539 1 96.5 151 ILE B N 1
ATOM 2991 C CA . ILE B 1 151 ? -12.031 21.391 10.156 1 96.5 151 ILE B CA 1
ATOM 2992 C C . ILE B 1 151 ? -12.055 20.375 11.289 1 96.5 151 ILE B C 1
ATOM 2994 O O . ILE B 1 151 ? -11 19.984 11.797 1 96.5 151 ILE B O 1
ATOM 2998 N N . PRO B 1 152 ? -13.211 19.969 11.68 1 96.81 152 PRO B N 1
ATOM 2999 C CA . PRO B 1 152 ? -13.289 18.969 12.758 1 96.81 152 PRO B CA 1
ATOM 3000 C C . PRO B 1 152 ? -12.633 17.641 12.383 1 96.81 152 PRO B C 1
ATOM 3002 O O . PRO B 1 152 ? -12.945 17.062 11.336 1 96.81 152 PRO B O 1
ATOM 3005 N N . MET B 1 153 ? -11.758 17.188 13.242 1 97.25 153 MET B N 1
ATOM 3006 C CA . MET B 1 153 ? -11.031 15.938 13.047 1 97.25 153 MET B CA 1
ATOM 3007 C C . MET B 1 153 ? -11.008 15.117 14.336 1 97.25 153 MET B C 1
ATOM 3009 O O . MET B 1 153 ? -11.078 15.672 15.43 1 97.25 153 MET B O 1
ATOM 3013 N N . ARG B 1 154 ? -10.906 13.836 14.148 1 96.69 154 ARG B N 1
ATOM 3014 C CA . ARG B 1 154 ? -10.781 12.93 15.289 1 96.69 154 ARG B CA 1
ATOM 3015 C C . ARG B 1 154 ? -9.445 13.117 16 1 96.69 154 ARG B C 1
ATOM 3017 O O . ARG B 1 154 ? -9.367 13 17.219 1 96.69 154 ARG B O 1
ATOM 3024 N N . ASP B 1 155 ? -8.438 13.297 15.242 1 97.62 155 ASP B N 1
ATOM 3025 C CA . ASP B 1 155 ? -7.074 13.484 15.734 1 97.62 155 ASP B CA 1
ATOM 3026 C C . ASP B 1 155 ? -6.121 13.836 14.594 1 97.62 155 ASP B C 1
ATOM 3028 O O . ASP B 1 155 ? -6.539 13.922 13.438 1 97.62 155 ASP B O 1
ATOM 3032 N N . LEU B 1 156 ? -4.902 14.133 14.977 1 98.56 156 LEU B N 1
ATOM 3033 C CA . LEU B 1 156 ? -3.867 14.422 13.992 1 98.56 156 LEU B CA 1
ATOM 3034 C C . LEU B 1 156 ? -3.25 13.141 13.453 1 98.56 156 LEU B C 1
ATOM 3036 O O . LEU B 1 156 ? -3.281 12.102 14.117 1 98.56 156 LEU B O 1
ATOM 3040 N N . VAL B 1 157 ? -2.777 13.203 12.266 1 98.81 157 VAL B N 1
ATOM 3041 C CA . VAL B 1 157 ? -2.113 12.07 11.625 1 98.81 157 VAL B CA 1
ATOM 3042 C C . VAL B 1 157 ? -0.64 12.406 11.398 1 98.81 157 VAL B C 1
ATOM 3044 O O . VAL B 1 157 ? -0.305 13.5 10.945 1 98.81 157 VAL B O 1
ATOM 3047 N N . VAL B 1 158 ? 0.241 11.516 11.727 1 98.94 158 VAL B N 1
ATOM 3048 C CA . VAL B 1 158 ? 1.675 11.648 11.492 1 98.94 158 VAL B CA 1
ATOM 3049 C C . VAL B 1 158 ? 2.139 10.594 10.5 1 98.94 158 VAL B C 1
ATOM 3051 O O . VAL B 1 158 ? 1.854 9.406 10.664 1 98.94 158 VAL B O 1
ATOM 3054 N N . GLY B 1 159 ? 2.754 11.031 9.445 1 98.88 159 GLY B N 1
ATOM 3055 C CA . GLY B 1 159 ? 3.387 10.109 8.516 1 98.88 159 GLY B CA 1
ATOM 3056 C C . GLY B 1 159 ? 4.836 9.82 8.859 1 98.88 159 GLY B C 1
ATOM 3057 O O . GLY B 1 159 ? 5.582 10.727 9.234 1 98.88 159 GLY B O 1
ATOM 3058 N N . VAL B 1 160 ? 5.254 8.609 8.758 1 98.88 160 VAL B N 1
ATOM 3059 C CA . VAL B 1 160 ? 6.633 8.188 8.984 1 98.88 160 VAL B CA 1
ATOM 3060 C C . VAL B 1 160 ? 7.035 7.148 7.945 1 98.88 160 VAL B C 1
ATOM 3062 O O . VAL B 1 160 ? 6.273 6.219 7.664 1 98.88 160 VAL B O 1
ATOM 3065 N N . SER B 1 161 ? 8.172 7.32 7.379 1 98.56 161 SER B N 1
ATOM 3066 C CA . SER B 1 161 ? 8.695 6.305 6.465 1 98.56 161 SER B CA 1
ATOM 3067 C C . SER B 1 161 ? 9.633 5.344 7.184 1 98.56 161 SER B C 1
ATOM 3069 O O . SER B 1 161 ? 10.484 5.766 7.965 1 98.56 161 SER B O 1
ATOM 3071 N N . ILE B 1 162 ? 9.438 4.098 6.977 1 98.81 162 ILE B N 1
ATOM 3072 C CA . ILE B 1 162 ? 10.336 3.041 7.43 1 98.81 162 ILE B CA 1
ATOM 3073 C C . ILE B 1 162 ? 10.961 2.344 6.223 1 98.81 162 ILE B C 1
ATOM 3075 O O . ILE B 1 162 ? 10.32 2.207 5.176 1 98.81 162 ILE B O 1
ATOM 3079 N N . GLY B 1 163 ? 12.211 2.037 6.34 1 97.75 163 GLY B N 1
ATOM 3080 C CA . GLY B 1 163 ? 12.883 1.329 5.262 1 97.75 163 GLY B CA 1
ATOM 3081 C C . GLY B 1 163 ? 13.836 0.255 5.75 1 97.75 163 GLY B C 1
ATOM 3082 O O . GLY B 1 163 ? 13.82 -0.103 6.93 1 97.75 163 GLY B O 1
ATOM 3083 N N . LYS B 1 164 ? 14.539 -0.283 4.738 1 96.06 164 LYS B N 1
ATOM 3084 C CA . LYS B 1 164 ? 15.523 -1.325 5.012 1 96.06 164 LYS B CA 1
ATOM 3085 C C . LYS B 1 164 ? 16.781 -1.118 4.184 1 96.06 164 LYS B C 1
ATOM 3087 O O . LYS B 1 164 ? 16.703 -0.791 2.996 1 96.06 164 LYS B O 1
ATOM 3092 N N . ILE B 1 165 ? 17.859 -1.227 4.82 1 95.75 165 ILE B N 1
ATOM 3093 C CA . ILE B 1 165 ? 19.156 -1.328 4.18 1 95.75 165 ILE B CA 1
ATOM 3094 C C . ILE B 1 165 ? 19.828 -2.641 4.578 1 95.75 165 ILE B C 1
ATOM 3096 O O . ILE B 1 165 ? 20.359 -2.766 5.691 1 95.75 165 ILE B O 1
ATOM 3100 N N . GLY B 1 166 ? 19.844 -3.566 3.633 1 91.94 166 GLY B N 1
ATOM 3101 C CA . GLY B 1 166 ? 20.156 -4.918 4.066 1 91.94 166 GLY B CA 1
ATOM 3102 C C . GLY B 1 166 ? 19.188 -5.453 5.102 1 91.94 166 GLY B C 1
ATOM 3103 O O . GLY B 1 166 ? 17.969 -5.438 4.891 1 91.94 166 GLY B O 1
ATOM 3104 N N . ASP B 1 167 ? 19.672 -5.824 6.23 1 91.62 167 ASP B N 1
ATOM 3105 C CA . ASP B 1 167 ? 18.828 -6.379 7.281 1 91.62 167 ASP B CA 1
ATOM 3106 C C . ASP B 1 167 ? 18.516 -5.336 8.352 1 91.62 167 ASP B C 1
ATOM 3108 O O . ASP B 1 167 ? 17.906 -5.648 9.375 1 91.62 167 ASP B O 1
ATOM 3112 N N . THR B 1 168 ? 18.891 -4.105 8.039 1 96.69 168 THR B N 1
ATOM 3113 C CA . THR B 1 168 ? 18.719 -3.057 9.039 1 96.69 168 THR B CA 1
ATOM 3114 C C . THR B 1 168 ? 17.484 -2.215 8.734 1 96.69 168 THR B C 1
ATOM 3116 O O . THR B 1 168 ? 17.359 -1.638 7.652 1 96.69 168 THR B O 1
ATOM 3119 N N . VAL B 1 169 ? 16.562 -2.166 9.68 1 98.19 169 VAL B N 1
ATOM 3120 C CA . VAL B 1 169 ? 15.391 -1.316 9.57 1 98.19 169 VAL B CA 1
ATOM 3121 C C . VAL B 1 169 ? 15.75 0.123 9.93 1 98.19 169 VAL B C 1
ATOM 3123 O O . VAL B 1 169 ? 16.422 0.368 10.93 1 98.19 169 VAL B O 1
ATOM 3126 N N . VAL B 1 170 ? 15.367 1.107 9.094 1 98.44 170 VAL B N 1
ATOM 3127 C CA . VAL B 1 170 ? 15.75 2.5 9.312 1 98.44 170 VAL B CA 1
ATOM 3128 C C . VAL B 1 170 ? 14.5 3.383 9.289 1 98.44 170 VAL B C 1
ATOM 3130 O O . VAL B 1 170 ? 13.5 3.033 8.664 1 98.44 170 VAL B O 1
ATOM 3133 N N . VAL B 1 171 ? 14.57 4.469 9.977 1 98.62 171 VAL B N 1
ATOM 3134 C CA . VAL B 1 171 ? 13.469 5.422 10.078 1 98.62 171 VAL B CA 1
ATOM 3135 C C . VAL B 1 171 ? 13.758 6.641 9.211 1 98.62 171 VAL B C 1
ATOM 3137 O O . VAL B 1 171 ? 14.898 7.109 9.141 1 98.62 171 VAL B O 1
ATOM 3140 N N . ASP B 1 172 ? 12.742 7.105 8.453 1 98.5 172 ASP B N 1
ATOM 3141 C CA . ASP B 1 172 ? 12.789 8.359 7.703 1 98.5 172 ASP B CA 1
ATOM 3142 C C . ASP B 1 172 ? 13.875 8.312 6.633 1 98.5 172 ASP B C 1
ATOM 3144 O O . ASP B 1 172 ? 14.898 8.992 6.758 1 98.5 172 ASP B O 1
ATOM 3148 N N . LEU B 1 173 ? 13.57 7.68 5.594 1 97.38 173 LEU B N 1
ATOM 3149 C CA . LEU B 1 173 ? 14.516 7.488 4.504 1 97.38 173 LEU B CA 1
ATOM 3150 C C . LEU B 1 173 ? 14.812 8.805 3.799 1 97.38 173 LEU B C 1
ATOM 3152 O O . LEU B 1 173 ? 13.891 9.578 3.506 1 97.38 173 LEU B O 1
ATOM 3156 N N . ASN B 1 174 ? 16.094 9.125 3.551 1 96.44 174 ASN B N 1
ATOM 3157 C CA . ASN B 1 174 ? 16.406 10.188 2.604 1 96.44 174 ASN B CA 1
ATOM 3158 C C . ASN B 1 174 ? 16.312 9.703 1.161 1 96.44 174 ASN B C 1
ATOM 3160 O O . ASN B 1 174 ? 15.938 8.555 0.911 1 96.44 174 ASN B O 1
ATOM 3164 N N . LYS B 1 175 ? 16.578 10.57 0.238 1 94.94 175 LYS B N 1
ATOM 3165 C CA . LYS B 1 175 ? 16.375 10.273 -1.178 1 94.94 175 LYS B CA 1
ATOM 3166 C C . LYS B 1 175 ? 17.219 9.086 -1.619 1 94.94 175 LYS B C 1
ATOM 3168 O O . LYS B 1 175 ? 16.734 8.195 -2.314 1 94.94 175 LYS B O 1
ATOM 3173 N N . LEU B 1 176 ? 18.484 9.078 -1.269 1 94.69 176 LEU B N 1
ATOM 3174 C CA . LEU B 1 176 ? 19.406 8.008 -1.655 1 94.69 176 LEU B CA 1
ATOM 3175 C C . LEU B 1 176 ? 18.922 6.664 -1.122 1 94.69 176 LEU B C 1
ATOM 3177 O O . LEU B 1 176 ? 18.953 5.66 -1.843 1 94.69 176 LEU B O 1
ATOM 3181 N N . GLU B 1 177 ? 18.547 6.633 0.111 1 95.56 177 GLU B N 1
ATOM 3182 C CA . GLU B 1 177 ? 18.062 5.418 0.76 1 95.56 177 GLU B CA 1
ATOM 3183 C C . GLU B 1 177 ? 16.766 4.93 0.116 1 95.56 177 GLU B C 1
ATOM 3185 O O . GLU B 1 177 ? 16.547 3.723 -0.004 1 95.56 177 GLU B O 1
ATOM 3190 N N . ASP B 1 178 ? 15.906 5.836 -0.196 1 93.19 178 ASP B N 1
ATOM 3191 C CA . ASP B 1 178 ? 14.648 5.508 -0.86 1 93.19 178 ASP B CA 1
ATOM 3192 C C . ASP B 1 178 ? 14.898 4.871 -2.225 1 93.19 178 ASP B C 1
ATOM 3194 O O . ASP B 1 178 ? 14.18 3.951 -2.625 1 93.19 178 ASP B O 1
ATOM 3198 N N . ASN B 1 179 ? 15.922 5.355 -2.904 1 90.94 179 ASN B N 1
ATOM 3199 C CA . ASN B 1 179 ? 16.203 4.914 -4.266 1 90.94 179 ASN B CA 1
ATOM 3200 C C . ASN B 1 179 ? 16.922 3.562 -4.281 1 90.94 179 ASN B C 1
ATOM 3202 O O . ASN B 1 179 ? 16.719 2.766 -5.199 1 90.94 179 ASN B O 1
ATOM 3206 N N . TYR B 1 180 ? 17.672 3.32 -3.275 1 92.56 180 TYR B N 1
ATOM 3207 C CA . TYR B 1 180 ? 18.594 2.195 -3.412 1 92.56 180 TYR B CA 1
ATOM 3208 C C . TYR B 1 180 ? 18.438 1.22 -2.252 1 92.56 180 TYR B C 1
ATOM 3210 O O . TYR B 1 180 ? 19.078 0.169 -2.225 1 92.56 180 TYR B O 1
ATOM 3218 N N . GLY B 1 181 ? 17.641 1.565 -1.269 1 93.31 181 GLY B N 1
ATOM 3219 C CA . GLY B 1 181 ? 17.406 0.658 -0.157 1 93.31 181 GLY B CA 1
ATOM 3220 C C . GLY B 1 181 ? 16.672 -0.609 -0.565 1 93.31 181 GLY B C 1
ATOM 3221 O O . GLY B 1 181 ? 16.281 -0.759 -1.724 1 93.31 181 GLY B O 1
ATOM 3222 N N . ASP B 1 182 ? 16.453 -1.545 0.418 1 93.81 182 ASP B N 1
ATOM 3223 C CA . ASP B 1 182 ? 15.945 -2.879 0.122 1 93.81 182 ASP B CA 1
ATOM 3224 C C . ASP B 1 182 ? 14.461 -2.984 0.452 1 93.81 182 ASP B C 1
ATOM 3226 O O . ASP B 1 182 ? 13.828 -4.004 0.171 1 93.81 182 ASP B O 1
ATOM 3230 N N . GLY B 1 183 ? 13.914 -1.969 1.002 1 95.06 183 GLY B N 1
ATOM 3231 C CA . GLY B 1 183 ? 12.516 -1.969 1.394 1 95.06 183 GLY B CA 1
ATOM 3232 C C . GLY B 1 183 ? 12 -0.592 1.771 1 95.06 183 GLY B C 1
ATOM 3233 O O . GLY B 1 183 ? 12.781 0.281 2.16 1 95.06 183 GLY B O 1
ATOM 3234 N N . ASP B 1 184 ? 10.781 -0.396 1.604 1 95.81 184 ASP B N 1
ATOM 3235 C CA . ASP B 1 184 ? 10.094 0.85 1.94 1 95.81 184 ASP B CA 1
ATOM 3236 C C . ASP B 1 184 ? 8.711 0.577 2.516 1 95.81 184 ASP B C 1
ATOM 3238 O O . ASP B 1 184 ? 7.988 -0.293 2.021 1 95.81 184 ASP B O 1
ATOM 3242 N N . MET B 1 185 ? 8.383 1.32 3.584 1 98.12 185 MET B N 1
ATOM 3243 C CA . MET B 1 185 ? 7.094 1.139 4.238 1 98.12 185 MET B CA 1
ATOM 3244 C C . MET B 1 185 ? 6.59 2.453 4.824 1 98.12 185 MET B C 1
ATOM 3246 O O . MET B 1 185 ? 6.758 2.709 6.02 1 98.12 185 MET B O 1
ATOM 3250 N N . PRO B 1 186 ? 5.98 3.256 4.004 1 98.56 186 PRO B N 1
ATOM 3251 C CA . PRO B 1 186 ? 5.301 4.422 4.57 1 98.56 186 PRO B CA 1
ATOM 3252 C C . PRO B 1 186 ? 4.152 4.039 5.504 1 98.56 186 PRO B C 1
ATOM 3254 O O . PRO B 1 186 ? 3.377 3.133 5.195 1 98.56 186 PRO B O 1
ATOM 3257 N N . ILE B 1 187 ? 4.07 4.707 6.629 1 98.81 187 ILE B N 1
ATOM 3258 C CA . ILE B 1 187 ? 3.045 4.457 7.637 1 98.81 187 ILE B CA 1
ATOM 3259 C C . ILE B 1 187 ? 2.445 5.785 8.102 1 98.81 187 ILE B C 1
ATOM 3261 O O . ILE B 1 187 ? 3.172 6.75 8.344 1 98.81 187 ILE B O 1
ATOM 3265 N N . ALA B 1 188 ? 1.173 5.895 8.125 1 98.88 188 ALA B N 1
ATOM 3266 C CA . ALA B 1 188 ? 0.466 7.008 8.758 1 98.88 188 ALA B CA 1
ATOM 3267 C C . ALA B 1 188 ? -0.18 6.57 10.07 1 98.88 188 ALA B C 1
ATOM 3269 O O . ALA B 1 188 ? -0.933 5.594 10.102 1 98.88 188 ALA B O 1
ATOM 3270 N N . VAL B 1 189 ? 0.081 7.309 11.109 1 98.31 189 VAL B N 1
ATOM 3271 C CA . VAL B 1 189 ? -0.384 6.875 12.422 1 98.31 189 VAL B CA 1
ATOM 3272 C C . VAL B 1 189 ? -1.203 7.984 13.078 1 98.31 189 VAL B C 1
ATOM 3274 O O . VAL B 1 189 ? -0.923 9.172 12.883 1 98.31 189 VAL B O 1
ATOM 3277 N N . VAL B 1 190 ? -2.273 7.59 13.742 1 98.31 190 VAL B N 1
ATOM 3278 C CA . VAL B 1 190 ? -2.982 8.406 14.719 1 98.31 190 VAL B CA 1
ATOM 3279 C C . VAL B 1 190 ? -2.494 8.078 16.125 1 98.31 190 VAL B C 1
ATOM 3281 O O . VAL B 1 190 ? -3.008 7.156 16.766 1 98.31 190 VAL B O 1
ATOM 3284 N N . TYR B 1 191 ? -1.528 8.867 16.578 1 97.31 191 TYR B N 1
ATOM 3285 C CA . TYR B 1 191 ? -0.645 8.484 17.672 1 97.31 191 TYR B CA 1
ATOM 3286 C C . TYR B 1 191 ? -1.443 8.18 18.938 1 97.31 191 TYR B C 1
ATOM 3288 O O . TYR B 1 191 ? -1.288 7.109 19.531 1 97.31 191 TYR B O 1
ATOM 3296 N N . ARG B 1 192 ? -2.342 9.016 19.312 1 95.25 192 ARG B N 1
ATOM 3297 C CA . ARG B 1 192 ? -3.049 8.883 20.578 1 95.25 192 ARG B CA 1
ATOM 3298 C C . ARG B 1 192 ? -4 7.691 20.547 1 95.25 192 ARG B C 1
ATOM 3300 O O . ARG B 1 192 ? -4.289 7.098 21.594 1 95.25 192 ARG B O 1
ATOM 3307 N N . ARG B 1 193 ? -4.398 7.293 19.406 1 94.69 193 ARG B N 1
ATOM 3308 C CA . ARG B 1 193 ? -5.406 6.242 19.281 1 94.69 193 ARG B CA 1
ATOM 3309 C C . ARG B 1 193 ? -4.758 4.902 18.953 1 94.69 193 ARG B C 1
ATOM 3311 O O . ARG B 1 193 ? -5.438 3.875 18.906 1 94.69 193 ARG B O 1
ATOM 3318 N N . SER B 1 194 ? -3.502 4.953 18.656 1 96.81 194 SER B N 1
ATOM 3319 C CA . SER B 1 194 ? -2.775 3.768 18.219 1 96.81 194 SER B CA 1
ATOM 3320 C C . SER B 1 194 ? -3.396 3.174 16.953 1 96.81 194 SER B C 1
ATOM 3322 O O . SER B 1 194 ? -3.615 1.964 16.875 1 96.81 194 SER B O 1
ATOM 3324 N N . TRP B 1 195 ? -3.801 4.105 16.062 1 97.62 195 TRP B N 1
ATOM 3325 C CA . TRP B 1 195 ? -4.348 3.709 14.766 1 97.62 195 TRP B CA 1
ATOM 3326 C C . TRP B 1 195 ? -3.297 3.83 13.672 1 97.62 195 TRP B C 1
ATOM 3328 O O . TRP B 1 195 ? -2.438 4.715 13.719 1 97.62 195 TRP B O 1
ATOM 3338 N N . ILE B 1 196 ? -3.369 2.939 12.82 1 98.62 196 ILE B N 1
ATOM 3339 C CA . ILE B 1 196 ? -2.688 3.029 11.531 1 98.62 196 ILE B CA 1
ATOM 3340 C C . ILE B 1 196 ? -3.709 3.264 10.422 1 98.62 196 ILE B C 1
ATOM 3342 O O . ILE B 1 196 ? -4.625 2.461 10.234 1 98.62 196 ILE B O 1
ATOM 3346 N N . THR B 1 197 ? -3.58 4.383 9.695 1 98.25 197 THR B N 1
ATOM 3347 C CA . THR B 1 197 ? -4.57 4.707 8.672 1 98.25 197 THR B CA 1
ATOM 3348 C C . THR B 1 197 ? -4.004 4.457 7.277 1 98.25 197 THR B C 1
ATOM 3350 O O . THR B 1 197 ? -4.746 4.469 6.293 1 98.25 197 THR B O 1
ATOM 3353 N N . LEU B 1 198 ? -2.713 4.242 7.23 1 98 198 LEU B N 1
ATOM 3354 C CA . LEU B 1 198 ? -2.025 3.861 6 1 98 198 LEU B CA 1
ATOM 3355 C C . LEU B 1 198 ? -0.777 3.041 6.309 1 98 198 LEU B C 1
ATOM 3357 O O . LEU B 1 198 ? -0.019 3.375 7.219 1 98 198 LEU B O 1
ATOM 3361 N N . MET B 1 199 ? -0.561 2.041 5.539 1 98.31 199 MET B N 1
ATOM 3362 C CA . MET B 1 199 ? 0.673 1.261 5.57 1 98.31 199 MET B CA 1
ATOM 3363 C C . MET B 1 199 ? 0.91 0.562 4.238 1 98.31 199 MET B C 1
ATOM 3365 O O . MET B 1 199 ? 0.007 -0.081 3.699 1 98.31 199 MET B O 1
ATOM 3369 N N . GLN B 1 200 ? 2.016 0.71 3.717 1 97.25 200 GLN B N 1
ATOM 3370 C CA . GLN B 1 200 ? 2.363 0.073 2.451 1 97.25 200 GLN B CA 1
ATOM 3371 C C . GLN B 1 200 ? 3.789 -0.466 2.479 1 97.25 200 GLN B C 1
ATOM 3373 O O . GLN B 1 200 ? 4.75 0.305 2.531 1 97.25 200 GLN B O 1
ATOM 3378 N N . ALA B 1 201 ? 3.91 -1.732 2.412 1 97.25 201 ALA B N 1
ATOM 3379 C CA . ALA B 1 201 ? 5.238 -2.34 2.434 1 97.25 201 ALA B CA 1
ATOM 3380 C C . ALA B 1 201 ? 5.629 -2.852 1.049 1 97.25 201 ALA B C 1
ATOM 3382 O O . ALA B 1 201 ? 4.875 -3.6 0.422 1 97.25 201 ALA B O 1
ATOM 3383 N N . ASP B 1 202 ? 6.711 -2.422 0.606 1 93.81 202 ASP B N 1
ATOM 3384 C CA . ASP B 1 202 ? 7.367 -2.916 -0.601 1 93.81 202 ASP B CA 1
ATOM 3385 C C . ASP B 1 202 ? 8.742 -3.498 -0.279 1 93.81 202 ASP B C 1
ATOM 3387 O O . ASP B 1 202 ? 9.461 -2.967 0.568 1 93.81 202 ASP B O 1
ATOM 3391 N N . GLY B 1 203 ? 9.117 -4.574 -1.045 1 94.25 203 GLY B N 1
ATOM 3392 C CA . GLY B 1 203 ? 10.312 -5.32 -0.711 1 94.25 203 GLY B CA 1
ATOM 3393 C C . GLY B 1 203 ? 10.031 -6.586 0.077 1 94.25 203 GLY B C 1
ATOM 3394 O O . GLY B 1 203 ? 8.891 -7.059 0.115 1 94.25 203 GLY B O 1
ATOM 3395 N N . SER B 1 204 ? 11.078 -7.184 0.603 1 96 204 SER B N 1
ATOM 3396 C CA . SER B 1 204 ? 10.938 -8.406 1.393 1 96 204 SER B CA 1
ATOM 3397 C C . SER B 1 204 ? 11.141 -8.125 2.879 1 96 204 SER B C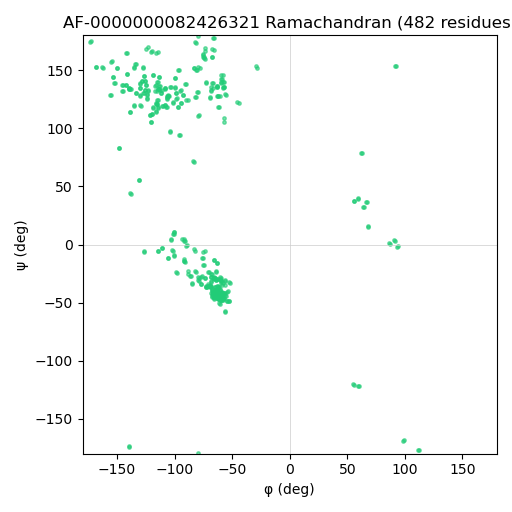 1
ATOM 3399 O O . SER B 1 204 ? 12.211 -7.668 3.289 1 96 204 SER B O 1
ATOM 3401 N N . TRP B 1 205 ? 10.109 -8.375 3.633 1 98.12 205 TRP B N 1
ATOM 3402 C CA . TRP B 1 205 ? 10.125 -8.125 5.07 1 98.12 205 TRP B CA 1
ATOM 3403 C C . TRP B 1 205 ? 9.805 -9.398 5.848 1 98.12 205 TRP B C 1
ATOM 3405 O O . TRP B 1 205 ? 8.859 -10.109 5.52 1 98.12 205 TRP B O 1
ATOM 3415 N N . THR B 1 206 ? 10.625 -9.656 6.871 1 97.5 206 THR B N 1
ATOM 3416 C CA . THR B 1 206 ? 10.188 -10.695 7.805 1 97.5 206 THR B CA 1
ATOM 3417 C C . THR B 1 206 ? 9.062 -10.18 8.688 1 97.5 206 THR B C 1
ATOM 3419 O O . THR B 1 206 ? 8.891 -8.969 8.844 1 97.5 206 THR B O 1
ATOM 3422 N N . VAL B 1 207 ? 8.344 -11.086 9.25 1 97.31 207 VAL B N 1
ATOM 3423 C CA . VAL B 1 207 ? 7.273 -10.711 10.172 1 97.31 207 VAL B CA 1
ATOM 3424 C C . VAL B 1 207 ? 7.848 -9.875 11.312 1 97.31 207 VAL B C 1
ATOM 3426 O O . VAL B 1 207 ? 7.254 -8.867 11.711 1 97.31 207 VAL B O 1
ATOM 3429 N N . ASP B 1 208 ? 8.977 -10.266 11.789 1 97.12 208 ASP B N 1
ATOM 3430 C CA . ASP B 1 208 ? 9.617 -9.547 12.891 1 97.12 208 ASP B CA 1
ATOM 3431 C C . ASP B 1 208 ? 10.008 -8.133 12.461 1 97.12 208 ASP B C 1
ATOM 3433 O O . ASP B 1 208 ? 9.898 -7.188 13.25 1 97.12 208 ASP B O 1
ATOM 3437 N N . GLU B 1 209 ? 10.477 -7.992 11.266 1 97.69 209 GLU B N 1
ATOM 3438 C CA . GLU B 1 209 ? 10.844 -6.676 10.75 1 97.69 209 GLU B CA 1
ATOM 3439 C C . GLU B 1 209 ? 9.617 -5.766 10.648 1 97.69 209 GLU B C 1
ATOM 3441 O O . GLU B 1 209 ? 9.711 -4.566 10.906 1 97.69 209 GLU B O 1
ATOM 3446 N N . VAL B 1 210 ? 8.469 -6.344 10.25 1 98 210 VAL B N 1
ATOM 3447 C CA . VAL B 1 210 ? 7.246 -5.562 10.141 1 98 210 VAL B CA 1
ATOM 3448 C C . VAL B 1 210 ? 6.816 -5.078 11.531 1 98 210 VAL B C 1
ATOM 3450 O O . VAL B 1 210 ? 6.434 -3.92 11.695 1 98 210 VAL B O 1
ATOM 3453 N N . LYS B 1 211 ? 6.875 -5.961 12.484 1 97.31 211 LYS B N 1
ATOM 3454 C CA . LYS B 1 211 ? 6.539 -5.582 13.859 1 97.31 211 LYS B CA 1
ATOM 3455 C C . LYS B 1 211 ? 7.457 -4.473 14.359 1 97.31 211 LYS B C 1
ATOM 3457 O O . LYS B 1 211 ? 6.992 -3.504 14.969 1 97.31 211 LYS B O 1
ATOM 3462 N N . LYS B 1 212 ? 8.727 -4.68 14.109 1 98 212 LYS B N 1
ATOM 3463 C CA . LYS B 1 212 ? 9.703 -3.664 14.492 1 98 212 LYS B CA 1
ATOM 3464 C C . LYS B 1 212 ? 9.414 -2.334 13.805 1 98 212 LYS B C 1
ATOM 3466 O O . LYS B 1 212 ? 9.516 -1.272 14.422 1 98 212 LYS B O 1
ATOM 3471 N N . ALA B 1 213 ? 9.062 -2.4 12.555 1 98.38 213 ALA B N 1
ATOM 3472 C CA . ALA B 1 213 ? 8.758 -1.21 11.766 1 98.38 213 ALA B CA 1
ATOM 3473 C C . ALA B 1 213 ? 7.605 -0.423 12.391 1 98.38 213 ALA B C 1
ATOM 3475 O O . ALA B 1 213 ? 7.668 0.804 12.492 1 98.38 213 ALA B O 1
ATOM 3476 N N . ILE B 1 214 ? 6.562 -1.126 12.812 1 98.5 214 ILE B N 1
ATOM 3477 C CA . ILE B 1 214 ? 5.402 -0.49 13.422 1 98.5 214 ILE B CA 1
ATOM 3478 C C . ILE B 1 214 ? 5.812 0.192 14.727 1 98.5 214 ILE B C 1
ATOM 3480 O O . ILE B 1 214 ? 5.449 1.347 14.969 1 98.5 214 ILE B O 1
ATOM 3484 N N . GLY B 1 215 ? 6.559 -0.514 15.477 1 98.44 215 GLY B N 1
ATOM 3485 C CA . GLY B 1 215 ? 7.051 0.075 16.719 1 98.44 215 GLY B CA 1
ATOM 3486 C C . GLY B 1 215 ? 7.879 1.326 16.5 1 98.44 215 GLY B C 1
ATOM 3487 O O . GLY B 1 215 ? 7.691 2.332 17.188 1 98.44 215 GLY B O 1
ATOM 3488 N N . LEU B 1 216 ? 8.805 1.256 15.57 1 98.69 216 LEU B N 1
ATOM 3489 C CA . LEU B 1 216 ? 9.672 2.383 15.258 1 98.69 216 LEU B CA 1
ATOM 3490 C C . LEU B 1 216 ? 8.867 3.561 14.719 1 98.69 216 LEU B C 1
ATOM 3492 O O . LEU B 1 216 ? 9.188 4.719 15 1 98.69 216 LEU B O 1
ATOM 3496 N N . ALA B 1 217 ? 7.828 3.262 13.961 1 98.75 217 ALA B N 1
ATOM 3497 C CA . ALA B 1 217 ? 6.973 4.316 13.422 1 98.75 217 ALA B CA 1
ATOM 3498 C C . ALA B 1 217 ? 6.293 5.094 14.547 1 98.75 217 ALA B C 1
ATOM 3500 O O . ALA B 1 217 ? 6.27 6.328 14.531 1 98.75 217 ALA B O 1
ATOM 3501 N N . PHE B 1 218 ? 5.742 4.375 15.508 1 98.62 218 PHE B N 1
ATOM 3502 C CA . PHE B 1 218 ? 5.062 5.035 16.609 1 98.62 218 PHE B CA 1
ATOM 3503 C C . PHE B 1 218 ? 6.055 5.801 17.484 1 98.62 218 PHE B C 1
ATOM 3505 O O . PHE B 1 218 ? 5.754 6.895 17.953 1 98.62 218 PHE B O 1
ATOM 3512 N N . ARG B 1 219 ? 7.207 5.227 17.688 1 98.5 219 ARG B N 1
ATOM 3513 C CA . ARG B 1 219 ? 8.227 5.918 18.469 1 98.5 219 ARG B CA 1
ATOM 3514 C C . ARG B 1 219 ? 8.641 7.223 17.781 1 98.5 219 ARG B C 1
ATOM 3516 O O . ARG B 1 219 ? 8.82 8.242 18.453 1 98.5 219 ARG B O 1
ATOM 3523 N N . ALA B 1 220 ? 8.836 7.176 16.484 1 98.75 220 ALA B N 1
ATOM 3524 C CA . ALA B 1 220 ? 9.219 8.367 15.727 1 98.75 220 ALA B CA 1
ATOM 3525 C C . ALA B 1 220 ? 8.07 9.367 15.68 1 98.75 220 ALA B C 1
ATOM 3527 O O . ALA B 1 220 ? 8.305 10.578 15.664 1 98.75 220 ALA B O 1
ATOM 3528 N N . ALA B 1 221 ? 6.836 8.891 15.68 1 98.69 221 ALA B N 1
ATOM 3529 C CA . ALA B 1 221 ? 5.656 9.742 15.516 1 98.69 221 ALA B CA 1
ATOM 3530 C C . ALA B 1 221 ? 5.383 10.547 16.781 1 98.69 221 ALA B C 1
ATOM 3532 O O . ALA B 1 221 ? 4.805 11.633 16.719 1 98.69 221 ALA B O 1
ATOM 3533 N N . GLU B 1 222 ? 5.746 10.031 17.875 1 98.44 222 GLU B N 1
ATOM 3534 C CA . GLU B 1 222 ? 5.395 10.641 19.156 1 98.44 222 GLU B CA 1
ATOM 3535 C C . GLU B 1 222 ? 5.879 12.086 19.234 1 98.44 222 GLU B C 1
ATOM 3537 O O . GLU B 1 222 ? 5.082 13 19.453 1 98.44 222 GLU B O 1
ATOM 3542 N N . PRO B 1 223 ? 7.207 12.336 19.062 1 98.56 223 PRO B N 1
ATOM 3543 C CA . PRO B 1 223 ? 7.645 13.727 19.141 1 98.56 223 PRO B CA 1
ATOM 3544 C C . PRO B 1 223 ? 7.066 14.594 18.031 1 98.56 223 PRO B C 1
ATOM 3546 O O . PRO B 1 223 ? 6.848 15.789 18.219 1 98.56 223 PRO B O 1
ATOM 3549 N N . ILE B 1 224 ? 6.812 14.023 16.859 1 98.81 224 ILE B N 1
ATOM 3550 C CA . ILE B 1 224 ? 6.234 14.766 15.742 1 98.81 224 ILE B CA 1
ATOM 3551 C C . ILE B 1 224 ? 4.809 15.188 16.078 1 98.81 224 ILE B C 1
ATOM 3553 O O . ILE B 1 224 ? 4.41 16.328 15.828 1 98.81 224 ILE B O 1
ATOM 3557 N N . TYR B 1 225 ? 4.086 14.266 16.672 1 98.69 225 TYR B N 1
ATOM 3558 C CA . TYR B 1 225 ? 2.725 14.531 17.125 1 98.69 225 TYR B CA 1
ATOM 3559 C C . TYR B 1 225 ? 2.697 15.664 18.141 1 98.69 225 TYR B C 1
ATOM 3561 O O . TYR B 1 225 ? 1.856 16.562 18.047 1 98.69 225 TYR B O 1
ATOM 3569 N N . LYS B 1 226 ? 3.572 15.609 19.094 1 98.19 226 LYS B N 1
ATOM 3570 C CA . LYS B 1 226 ? 3.676 16.672 20.094 1 98.19 226 LYS B CA 1
ATOM 3571 C C . LYS B 1 226 ? 3.977 18.016 19.453 1 98.19 226 LYS B C 1
ATOM 3573 O O . LYS B 1 226 ? 3.42 19.031 19.844 1 98.19 226 LYS B O 1
ATOM 3578 N N . MET B 1 227 ? 4.836 18 18.484 1 98.44 227 MET B N 1
ATOM 3579 C CA . MET B 1 227 ? 5.172 19.234 17.781 1 98.44 227 MET B CA 1
ATOM 3580 C C . MET B 1 227 ? 3.961 19.781 17.031 1 98.44 227 MET B C 1
ATOM 3582 O O . MET B 1 227 ? 3.758 21 16.984 1 98.44 227 MET B O 1
ATOM 3586 N N . GLU B 1 228 ? 3.184 18.844 16.344 1 98.12 228 GLU B N 1
ATOM 3587 C CA . GLU B 1 228 ? 1.945 19.266 15.695 1 98.12 228 GLU B CA 1
ATOM 3588 C C . GLU B 1 228 ? 1.039 20.016 16.672 1 98.12 228 GLU B C 1
ATOM 3590 O O . GLU B 1 228 ? 0.553 21.094 16.375 1 98.12 228 GLU B O 1
ATOM 3595 N N . ARG B 1 229 ? 0.837 19.469 17.828 1 97.25 229 ARG B N 1
ATOM 3596 C CA . ARG B 1 229 ? -0.042 20.031 18.844 1 97.25 229 ARG B CA 1
ATOM 3597 C C . ARG B 1 229 ? 0.479 21.375 19.328 1 97.25 229 ARG B C 1
ATOM 3599 O O . ARG B 1 229 ? -0.286 22.344 19.438 1 97.25 229 ARG B O 1
ATOM 3606 N N . ASP B 1 230 ? 1.744 21.422 19.578 1 97.19 230 ASP B N 1
ATOM 3607 C CA . ASP B 1 230 ? 2.355 22.656 20.078 1 97.19 230 ASP B CA 1
ATOM 3608 C C . ASP B 1 230 ? 2.266 23.781 19.047 1 97.19 230 ASP B C 1
ATOM 3610 O O . ASP B 1 230 ? 2.051 24.938 19.391 1 97.19 230 ASP B O 1
ATOM 3614 N N . THR B 1 231 ? 2.502 23.391 17.797 1 97.44 231 THR B N 1
ATOM 3615 C CA . THR B 1 231 ? 2.449 24.359 16.719 1 97.44 231 THR B CA 1
ATOM 3616 C C . THR B 1 231 ? 1.051 24.953 16.594 1 97.44 231 THR B C 1
ATOM 3618 O O . THR B 1 231 ? 0.903 26.156 16.328 1 97.44 231 THR B O 1
ATOM 3621 N N . LEU B 1 232 ? 0.041 24.156 16.812 1 96.38 232 LEU B N 1
ATOM 3622 C CA . LEU B 1 232 ? -1.343 24.609 16.719 1 96.38 232 LEU B CA 1
ATOM 3623 C C . LEU B 1 232 ? -1.703 25.5 17.906 1 96.38 232 LEU B C 1
ATOM 3625 O O . LEU B 1 232 ? -2.453 26.469 17.75 1 96.38 232 LEU B O 1
ATOM 3629 N N . LYS B 1 233 ? -1.199 25.219 19.062 1 91.38 233 LYS B N 1
ATOM 3630 C CA . LYS B 1 233 ? -1.461 26.016 20.266 1 91.38 233 LYS B CA 1
ATOM 3631 C C . LYS B 1 233 ? -0.828 27.391 20.156 1 91.38 233 LYS B C 1
ATOM 3633 O O . LYS B 1 233 ? -1.403 28.375 20.625 1 91.38 233 LYS B O 1
ATOM 3638 N N . GLY B 1 234 ? 0.385 27.422 19.703 1 82.19 234 GLY B N 1
ATOM 3639 C CA . GLY B 1 234 ? 1.066 28.703 19.578 1 82.19 234 GLY B CA 1
ATOM 3640 C C . GLY B 1 234 ? 0.323 29.688 18.688 1 82.19 234 GLY B C 1
ATOM 3641 O O . GLY B 1 234 ? 0.345 30.891 18.938 1 82.19 234 GLY B O 1
ATOM 3642 N N . ARG B 1 235 ? -0.293 29.281 17.766 1 69.31 235 ARG B N 1
ATOM 3643 C CA . ARG B 1 235 ? -1.073 30.156 16.891 1 69.31 235 ARG B CA 1
ATOM 3644 C C . ARG B 1 235 ? -2.279 30.734 17.625 1 69.31 235 ARG B C 1
ATOM 3646 O O . ARG B 1 235 ? -2.572 31.922 17.516 1 69.31 235 ARG B O 1
ATOM 3653 N N . TYR B 1 236 ? -2.854 29.859 18.359 1 61.81 236 TYR B N 1
ATOM 3654 C CA . TYR B 1 236 ? -4.066 30.312 19.031 1 61.81 236 TYR B CA 1
ATOM 3655 C C . TYR B 1 236 ? -3.725 31.188 20.234 1 61.81 236 TYR B C 1
ATOM 3657 O O . TYR B 1 236 ? -4.508 32.062 20.609 1 61.81 236 TYR B O 1
ATOM 3665 N N . SER B 1 237 ? -2.516 30.844 20.719 1 56.25 237 SER B N 1
ATOM 3666 C CA . SER B 1 237 ? -2.076 31.734 21.781 1 56.25 237 SER B CA 1
ATOM 3667 C C . SER B 1 237 ? -1.705 33.125 21.234 1 56.25 237 SER B C 1
ATOM 3669 O O . SER B 1 237 ? -1.964 34.125 21.859 1 56.25 237 SER B O 1
ATOM 3671 N N . GLU B 1 238 ? -1.146 33.062 20.062 1 49.16 238 GLU B N 1
ATOM 3672 C CA . GLU B 1 238 ? -0.786 34.344 19.453 1 49.16 238 GLU B CA 1
ATOM 3673 C C . GLU B 1 238 ? -2.025 35.094 18.984 1 49.16 238 GLU B C 1
ATOM 3675 O O . GLU B 1 238 ? -2.084 36.344 19.078 1 49.16 238 GLU B O 1
ATOM 3680 N N . GLN B 1 239 ? -2.914 34.344 18.531 1 48.62 239 GLN B N 1
ATOM 3681 C CA . GLN B 1 239 ? -4.148 35 18.109 1 48.62 239 GLN B CA 1
ATOM 3682 C C . GLN B 1 239 ? -4.934 35.5 19.297 1 48.62 239 GLN B C 1
ATOM 3684 O O . GLN B 1 239 ? -5.602 36.531 19.203 1 48.62 239 GLN B O 1
ATOM 3689 N N . ALA B 1 240 ? -4.91 34.812 20.453 1 49.75 240 ALA B N 1
ATOM 3690 C CA . ALA B 1 240 ? -5.578 35.312 21.672 1 49.75 240 ALA B CA 1
ATOM 3691 C C . ALA B 1 240 ? -4.934 36.594 22.172 1 49.75 240 ALA B C 1
ATOM 3693 O O . ALA B 1 240 ? -5.605 37.438 22.781 1 49.75 240 ALA B O 1
ATOM 3694 N N . ILE B 1 241 ? -3.666 36.75 21.906 1 46.78 241 ILE B N 1
ATOM 3695 C CA . ILE B 1 241 ? -3 37.938 22.406 1 46.78 241 ILE B CA 1
ATOM 3696 C C . ILE B 1 241 ? -3.324 39.125 21.516 1 46.78 241 ILE B C 1
ATOM 3698 O O . ILE B 1 241 ? -3.316 40.281 21.969 1 46.78 241 ILE B O 1
ATOM 3702 N N . VAL B 1 242 ? -3.588 38.812 20.234 1 46.09 242 VAL B N 1
ATOM 3703 C CA . VAL B 1 242 ? -3.818 39.969 19.328 1 46.09 242 VAL B CA 1
ATOM 3704 C C . VAL B 1 242 ? -5.297 40.344 19.359 1 46.09 242 VAL B C 1
ATOM 3706 O O . VAL B 1 242 ? -5.676 41.406 18.844 1 46.09 242 VAL B O 1
ATOM 3709 N N . SER B 1 243 ? -6.176 39.375 19.688 1 38.81 243 SER B N 1
ATOM 3710 C CA . SER B 1 243 ? -7.555 39.844 19.766 1 38.81 243 SER B CA 1
ATOM 3711 C C . SER B 1 243 ? -7.805 40.625 21.062 1 38.81 243 SER B C 1
ATOM 3713 O O . SER B 1 243 ? -7.234 40.312 22.109 1 38.81 243 SER B O 1
#

Nearest PDB structures (foldseek):
  4ba1-assembly1_B  TM=9.691E-01  e=8.288E-34  Saccharolobus solfataricus
  2pnz-assembly1_A  TM=9.663E-01  e=8.793E-34  Pyrococcus abyssi
  3l7z-assembly1_B  TM=9.650E-01  e=1.050E-33  Saccharolobus solfataricus
  2c37-assembly3_P  TM=9.529E-01  e=2.706E-33  Saccharolobus solfataricus
  8xie-assembly1_D  TM=9.736E-01  e=1.520E-30  Thermoplasma acidophilum DSM 1728

Secondary structure (DSSP, 8-state):
-----SS-SEETTEETTS--TTPPPPEEEEE---TTSSEEEEEEETTEEEEEEEEEEEE-SSGGG--SSS-EEEEEEEE-GGGSSSPPPSSPPHHHHHHHHHHHHHHGGGB-GGGSTTEEEEEEEEEEE-SS-HHHHHHHHHHHHHHHHT--BSS--EEEEEEEETTEEEES--HHHHHHSSEEEEEEEEGGGTEEEEEEEEEEEEHHHHHHHHHHHHHHHHHHHHHHHHHHHHHHHHHHHH-/-----SS-SEETTEETTS--TTPPPPEEEEE---TTSSEEEEEEETTEEEEEEEEEEEE-SSGGG--SSS-EEEEEEEE-GGGSSSPPPSSPPHHHHHHHHHHHHHHGGGB-GGGSTTEEEEEEEEEEE-SS-HHHHHHHHHHHHHHHHT--BSS--EEEEEEEETTEEEES--HHHHHHSSEEEEEEEEGGGTEEEEEEEEEEEEHHHHHHHHHHHHHHHHHHHHHHHHHHHHHHHHHHHH-

Sequence (486 aa):
MGGKSPVPLLVDGKRVDGRLPEDHRPVTMRVGVLPNASGSALVGYGNTVVLAAVYGPREAMPRHIALPDTGVLRVRYHMAPFSTDERKSPAPTRREIEISKVVRQALEPVIFLEQFPKSSIDVFLEVLQADGSTRVTSITAASLALADSGIPMRDLVVGVSIGKIGDTVVVDLNKLEDNYGDGDMPIAVVYRRSWITLMQADGSWTVDEVKKAIGLAFRAAEPIYKMERDTLKGRYSEQAIVSMGGKSPVPLLVDGKRVDGRLPEDHRPVTMRVGVLPNASGSALVGYGNTVVLAAVYGPREAMPRHIALPDTGVLRVRYHMAPFSTDERKSPAPTRREIEISKVVRQALEPVIFLEQFPKSSIDVFLEVLQADGSTRVTSITAASLALADSGIPMRDLVVGVSIGKIGDTVVVDLNKLEDNYGDGDMPIAVVYRRSWITLMQADGSWTVDEVKKAIGLAFRAAEPIYKMERDTLKGRYSEQAIVS

InterPro domains:
  IPR001247 Exoribonuclease, phosphorolytic domain 1 [PF01138] (24-152)
  IPR011807 Exosome complex component Rrp41 [MF_00591] (4-240)
  IPR011807 Exosome complex component Rrp41 [TIGR02065] (9-236)
  IPR011807 Exosome complex component Rrp41 [cd11366] (25-236)
  IPR015847 Exoribonuclease, phosphorolytic domain 2 [PF03725] (155-219)
  IPR020568 Ribosomal protein uS5 domain 2-type superfamily [SSF54211] (9-184)
  IPR027408 PNPase/RNase PH domain superfamily [G3DSA:3.30.230.70] (8-241)
  IPR036345 Exoribonuclease, PH domain 2 superfamily [SSF55666] (152-238)
  IPR050080 Ribonuclease PH [PTHR11953] (15-228)

Solvent-accessible surface area (backbone atoms only — not comparable to full-atom values): 24434 Å² total; per-residue (Å²): 126,45,61,84,57,95,57,75,58,65,55,94,72,23,33,75,87,65,39,47,45,77,42,64,58,61,72,48,74,46,62,68,77,41,87,90,38,50,9,6,13,41,29,25,52,52,68,13,31,27,40,17,38,23,42,60,78,35,78,31,78,61,66,85,71,36,32,84,68,24,32,38,80,44,48,46,43,42,72,41,54,83,24,46,95,55,90,64,69,92,64,82,46,72,66,32,54,49,49,15,51,50,44,38,49,41,46,50,81,30,43,57,38,63,79,35,49,37,15,25,34,39,35,41,35,38,32,63,28,67,32,30,50,58,69,24,45,42,35,28,14,42,34,49,3,38,53,59,39,64,55,66,54,78,60,63,41,36,35,35,29,32,31,22,55,80,93,40,64,30,31,46,40,38,41,67,47,66,55,38,31,53,28,43,30,45,33,28,30,28,72,94,75,47,29,35,22,27,34,40,40,42,36,72,33,40,62,66,52,51,54,49,45,53,52,52,42,53,61,60,34,49,64,52,50,52,48,53,53,51,52,56,47,52,50,52,51,51,49,58,69,72,97,125,44,62,82,57,95,56,76,61,66,56,95,73,23,33,75,86,65,40,48,45,78,44,63,56,62,72,48,76,49,61,68,76,41,87,90,36,50,9,6,13,40,27,25,53,52,68,13,30,28,40,17,36,23,42,60,78,37,79,29,78,60,66,85,71,35,32,85,70,23,31,39,79,44,46,45,42,41,73,40,54,81,22,48,96,54,90,64,69,92,66,81,47,72,65,32,53,50,48,15,51,52,42,39,50,40,47,50,82,30,43,56,37,64,80,34,48,36,16,25,34,38,36,41,34,38,32,63,28,67,32,29,50,57,68,25,45,42,36,28,14,41,33,50,4,40,53,60,40,62,55,65,54,78,60,61,42,36,35,36,30,33,30,20,55,81,92,42,64,29,30,47,40,39,42,68,46,66,56,39,31,53,28,42,31,46,34,28,29,28,71,94,73,46,30,35,20,27,34,39,40,43,36,72,34,41,61,67,54,51,54,50,44,52,53,50,42,54,62,61,34,48,63,53,48,53,48,54,53,52,52,55,48,51,51,52,51,51,49,57,69,71,96

Organism: NCBI:txid62609

pLDDT: mean 92.11, std 12.29, range [37.56, 98.94]